Protein AF-0000000071013331 (afdb_homodimer)

Solvent-accessible surface area (backbone atoms only — not comparable to full-atom values): 25964 Å² total; per-residue (Å²): 126,85,77,71,76,76,50,55,30,39,36,42,26,52,47,31,94,71,43,52,48,32,56,30,54,50,41,52,51,52,42,46,74,74,57,30,48,73,45,79,44,74,27,62,42,69,66,54,43,52,50,50,25,63,73,68,70,43,93,69,77,25,39,32,28,48,82,86,37,79,61,35,38,52,63,42,45,32,47,72,74,69,41,86,64,83,54,65,70,48,70,46,65,48,41,59,50,28,49,52,52,48,24,41,45,44,17,26,16,44,23,26,37,68,70,73,41,43,86,43,74,61,17,56,52,29,23,53,17,44,39,39,29,52,53,17,32,61,37,49,37,40,43,66,53,40,28,44,52,42,36,53,45,32,61,65,24,62,75,37,60,69,47,37,67,44,46,36,56,53,42,26,50,25,14,33,30,53,35,25,69,43,63,55,82,54,25,29,54,52,28,36,51,55,14,49,54,48,31,52,19,41,47,42,32,47,72,66,54,59,31,75,69,63,60,71,70,46,74,50,65,66,31,44,63,50,60,59,56,51,35,53,50,15,49,49,36,31,51,50,26,52,45,59,70,66,48,59,75,64,74,71,39,79,129,127,85,79,70,76,76,51,54,29,38,36,42,26,51,46,32,93,71,43,50,47,33,54,30,54,50,41,50,50,52,41,45,74,72,58,31,48,72,46,80,43,72,29,60,43,70,65,53,42,50,49,50,25,61,72,69,71,43,93,68,76,25,39,32,27,48,83,88,37,78,60,34,36,53,64,42,44,33,48,72,74,67,40,86,66,83,54,63,72,48,71,44,64,47,42,59,50,29,48,54,52,47,26,41,46,45,17,27,16,43,25,27,37,67,70,73,39,43,88,43,75,60,17,55,52,30,22,54,18,43,40,39,29,52,53,17,31,60,36,48,37,40,45,65,62,38,27,44,54,41,36,52,46,32,62,64,25,62,75,36,62,70,49,38,67,45,46,39,54,52,45,26,50,25,14,34,28,54,35,24,70,43,64,56,83,54,26,29,54,51,29,37,52,55,14,49,53,46,31,54,19,40,48,43,34,49,72,67,54,59,31,74,73,63,62,69,79,51,76,54,64,69,31,43,64,52,61,60,54,49,35,53,48,15,50,50,37,31,52,50,27,50,44,58,69,68,47,58,76,63,76,70,39,78,128

Secondary structure (DSSP, 8-state):
-------EEEEEEEEETTEE-HHHHHHHHHHHHTTPEEEEEEE-SHHHHHHHHHHHT-SSS-EEEETTEEEESHHHHHHHTTPPPP-TTSB--HHHHHHHHHHHHHHHHHHHHHHS-SS-HHHHHHHHHHHHHHHHHHHHHTHHHHHHHHTTT-HHHHH-THHHHHHHHHHHHHHHHHHHT--HHHHHHHHHHHHHHHHHHHHIIIIIS------SSS-S--B--HHHHHHHHHHHHHHHHHHHHHS-HHHHS--/-------EEEEEEEEETTEE-HHHHHHHHHHHHTTPEEEEEEE-SHHHHHHHHHHHT-SSS-EEEETTEEEESHHHHHHHTTPPPP-TTSB--HHHHHHHHHHHHHHHHHHHHHHS-SSSHHHHHHHHHHHHHHHHHHHHHTHHHHHHHHTTT-HHHHH-THHHHHHHHHHHHHHHHHHHT--HHHHHHHHHHHHHHHHHHHHIIIIIS------SSS-S--B--HHHHHHHHHHHHHHHHHHHHHS-HHHHS--

Foldseek 3Di:
DPPPDAWEKEKEFEDEPVDGDPQSVVLVVVCVVVRHDYHYHYDHDPVSVVVVCVVVVHDDDIWMDTPNHTQGGSQSSCVVVPHDDDDLQDADCVVVCVLLVVLLVVLLVVCCVVPVGSDDPLSVQSSLLSSLQVVLVVCVVPLPLQLVLCCVFQPVCVVPVVCSNCVSVLSNVLSVCSNVLPPLVRSLVSLQVSLVSQLVRLCCVCVPVVDQSQSVSVVRSNNHSVSVSSNVSSVSSNVSSVCSVPPPSVVNPDD/DPPPDAWEKEKEFEDEPVDGDPQSVVLVVVCVVVRHDYHYHYDHDPVSVVVVCVVVVHDDDIWMDTPNHTQGGSQSSCVVVPHDDDDLQDADCVVVCVLLVVQLVVLLVVCCVVPVGSDDPLSVQSSLLSSLQVVLVVCVVPLPLQLVLCCVFQPVCVVPVVCSNCVSVLSNVLSVCSNVLPPLVRSLVSLQVSLVSQLVRLCCVCVPVVDQSPSPPPPGSNNHSVSVSSNVSSVSSNVSSVCSVPPPSVVNPDD

InterPro domains:
  IPR002109 Glutaredoxin [PF00462] (14-71)
  IPR009908 Methylamine utilisation protein, MauE [PF07291] (123-246)
  IPR014025 Glutaredoxin subgroup [PR00160] (13-31)
  IPR014025 Glutaredoxin subgroup [PR00160] (54-67)
  IPR014025 Glutaredoxin subgroup [PR00160] (68-81)
  IPR036249 Thioredoxin-like superfamily [SSF52833] (6-81)

Structure (mmCIF, N/CA/C/O backbone):
data_AF-0000000071013331-model_v1
#
loop_
_entity.id
_entity.type
_entity.pdbx_description
1 polymer 'Methylamine utilization protein MauE'
#
loop_
_atom_site.group_PDB
_atom_site.id
_atom_site.type_symbol
_atom_site.l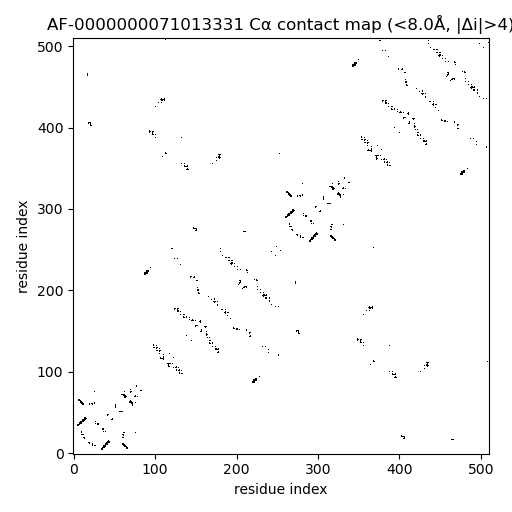abel_atom_id
_atom_site.label_alt_id
_atom_site.label_comp_id
_atom_site.label_asym_id
_atom_site.label_entity_id
_atom_site.label_seq_id
_atom_site.pdbx_PDB_ins_code
_atom_site.Cartn_x
_atom_site.Cartn_y
_atom_site.Cartn_z
_atom_site.occupancy
_atom_site.B_iso_or_equiv
_atom_site.auth_seq_id
_atom_site.auth_comp_id
_atom_site.auth_asym_id
_atom_site.auth_atom_id
_atom_site.pdbx_PDB_model_num
ATOM 1 N N . MET A 1 1 ? 49.969 10.016 -11.039 1 33.72 1 MET A N 1
ATOM 2 C CA . MET A 1 1 ? 48.562 10.398 -10.797 1 33.72 1 MET A CA 1
ATOM 3 C C . MET A 1 1 ? 48.438 11.156 -9.477 1 33.72 1 MET A C 1
ATOM 5 O O . MET A 1 1 ? 48.844 10.664 -8.43 1 33.72 1 MET A O 1
ATOM 9 N N . ALA A 1 2 ? 48.531 12.422 -9.367 1 39.34 2 ALA A N 1
ATOM 10 C CA . ALA A 1 2 ? 48.594 13.242 -8.164 1 39.34 2 ALA A CA 1
ATOM 11 C C . ALA A 1 2 ? 47.562 12.773 -7.133 1 39.34 2 ALA A C 1
ATOM 13 O O . ALA A 1 2 ? 46.375 12.641 -7.441 1 39.34 2 ALA A O 1
ATOM 14 N N . THR A 1 3 ? 47.75 11.945 -6.176 1 40.91 3 THR A N 1
ATOM 15 C CA . THR A 1 3 ? 47 11.336 -5.094 1 40.91 3 THR A CA 1
ATOM 16 C C . THR A 1 3 ? 46.156 12.383 -4.359 1 40.91 3 THR A C 1
ATOM 18 O O . THR A 1 3 ? 46.719 13.211 -3.629 1 40.91 3 THR A O 1
ATOM 21 N N . ALA A 1 4 ? 45.25 13.039 -4.988 1 47.53 4 ALA A N 1
ATOM 22 C CA . ALA A 1 4 ? 44.406 14.125 -4.461 1 47.53 4 ALA A CA 1
ATOM 23 C C . ALA A 1 4 ? 44.031 13.867 -3.008 1 47.53 4 ALA A C 1
ATOM 25 O O . ALA A 1 4 ? 43.812 12.719 -2.615 1 47.53 4 ALA A O 1
ATOM 26 N N . ALA A 1 5 ? 44.375 14.555 -2.049 1 52.03 5 ALA A N 1
ATOM 27 C CA . ALA A 1 5 ? 44.125 14.562 -0.613 1 52.03 5 ALA A CA 1
ATOM 28 C C . ALA A 1 5 ? 42.688 14.133 -0.316 1 52.03 5 ALA A C 1
ATOM 30 O O . ALA A 1 5 ? 41.75 14.547 -1.006 1 52.03 5 ALA A O 1
ATOM 31 N N . PRO A 1 6 ? 42.406 12.922 0.318 1 61.78 6 PRO A N 1
ATOM 32 C CA . PRO A 1 6 ? 41.062 12.383 0.546 1 61.78 6 PRO A CA 1
ATOM 33 C C . PRO A 1 6 ? 40.094 13.438 1.055 1 61.78 6 PRO A C 1
ATOM 35 O O . PRO A 1 6 ? 40.438 14.242 1.929 1 61.78 6 PRO A O 1
ATOM 38 N N . LYS A 1 7 ? 39.031 13.945 0.324 1 82.19 7 LYS A N 1
ATOM 39 C CA . LYS A 1 7 ? 38.062 14.93 0.75 1 82.19 7 LYS A CA 1
ATOM 40 C C . LYS A 1 7 ? 37.312 14.453 2 1 82.19 7 LYS A C 1
ATOM 42 O O . LYS A 1 7 ? 36.938 13.289 2.096 1 82.19 7 LYS A O 1
ATOM 47 N N . LYS A 1 8 ? 37.469 15.234 3.076 1 89.62 8 LYS A N 1
ATOM 48 C CA . LYS A 1 8 ? 36.875 14.922 4.363 1 89.62 8 LYS A CA 1
ATOM 49 C C . LYS A 1 8 ? 35.469 15.547 4.477 1 89.62 8 LYS A C 1
ATOM 51 O O . LYS A 1 8 ? 35.25 16.672 4.027 1 89.62 8 LYS A O 1
ATOM 56 N N . ALA A 1 9 ? 34.594 14.711 4.895 1 93.06 9 ALA A N 1
ATOM 57 C CA . ALA A 1 9 ? 33.25 15.195 5.168 1 93.06 9 ALA A CA 1
ATOM 58 C C . ALA A 1 9 ? 32.812 14.836 6.586 1 93.06 9 ALA A C 1
ATOM 60 O O . ALA A 1 9 ? 33.219 13.82 7.137 1 93.06 9 ALA A O 1
ATOM 61 N N . THR A 1 10 ? 32.156 15.758 7.219 1 93.62 10 THR A N 1
ATOM 62 C CA . THR A 1 10 ? 31.609 15.516 8.562 1 93.62 10 THR A CA 1
ATOM 63 C C . THR A 1 10 ? 30.094 15.438 8.539 1 93.62 10 THR A C 1
ATOM 65 O O . THR A 1 10 ? 29.438 16.25 7.891 1 93.62 10 THR A O 1
ATOM 68 N N . ILE A 1 11 ? 29.625 14.422 9.188 1 93.25 11 ILE A N 1
ATOM 69 C CA . ILE A 1 11 ? 28.172 14.258 9.266 1 93.25 11 ILE A CA 1
ATOM 70 C C . ILE A 1 11 ? 27.734 14.211 10.734 1 93.25 11 ILE A C 1
ATOM 72 O O . ILE A 1 11 ? 28.391 13.57 11.562 1 93.25 11 ILE A O 1
ATOM 76 N N . TYR A 1 12 ? 26.812 15.031 11.07 1 92.25 12 TYR A N 1
ATOM 77 C CA . TYR A 1 12 ? 26.172 14.969 12.383 1 92.25 12 TYR A CA 1
ATOM 78 C C . TYR A 1 12 ? 24.812 14.281 12.289 1 92.25 12 TYR A C 1
ATOM 80 O O . TYR A 1 12 ? 23.922 14.75 11.586 1 92.25 12 TYR A O 1
ATOM 88 N N . ARG A 1 13 ? 24.688 13.188 12.945 1 89.31 13 ARG A N 1
ATOM 89 C CA . ARG A 1 13 ? 23.438 12.445 12.867 1 89.31 13 ARG A CA 1
ATOM 90 C C . ARG A 1 13 ? 22.984 11.977 14.242 1 89.31 13 ARG A C 1
ATOM 92 O O . ARG A 1 13 ? 23.812 11.766 15.133 1 89.31 13 ARG A O 1
ATOM 99 N N . MET A 1 14 ? 21.703 11.797 14.367 1 84.38 14 MET A N 1
ATOM 100 C CA . MET A 1 14 ? 21.125 11.359 15.633 1 84.38 14 MET A CA 1
ATOM 101 C C . MET A 1 14 ? 21.234 9.844 15.781 1 84.38 14 MET A C 1
ATOM 103 O O . MET A 1 14 ? 20.812 9.094 14.891 1 84.38 14 MET A O 1
ATOM 107 N N . VAL A 1 15 ? 21.844 9.398 16.812 1 84.12 15 VAL A N 1
ATOM 108 C CA . VAL A 1 15 ? 21.938 7.984 17.141 1 84.12 15 VAL A CA 1
ATOM 109 C C . VAL A 1 15 ? 21.516 7.773 18.594 1 84.12 15 VAL A C 1
ATOM 111 O O . VAL A 1 15 ? 22.312 7.93 19.516 1 84.12 15 VAL A O 1
ATOM 114 N N . ILE A 1 16 ? 20.281 7.539 18.766 1 79.31 16 ILE A N 1
ATOM 115 C CA . ILE A 1 16 ? 19.734 7.266 20.094 1 79.31 16 ILE A CA 1
ATOM 116 C C . ILE A 1 16 ? 19.266 5.812 20.172 1 79.31 16 ILE A C 1
ATOM 118 O O . ILE A 1 16 ? 18.938 5.207 19.156 1 79.31 16 ILE A O 1
ATOM 122 N N . PRO A 1 17 ? 19.438 5.184 21.281 1 73.44 17 PRO A N 1
ATOM 123 C CA . PRO A 1 17 ? 19.109 3.76 21.406 1 73.44 17 PRO A CA 1
ATOM 124 C C . PRO A 1 17 ? 17.734 3.412 20.828 1 73.44 17 PRO A C 1
ATOM 126 O O . PRO A 1 17 ? 17.562 2.32 20.281 1 73.44 17 PRO A O 1
ATOM 129 N N . THR A 1 18 ? 16.875 4.316 20.844 1 70 18 THR A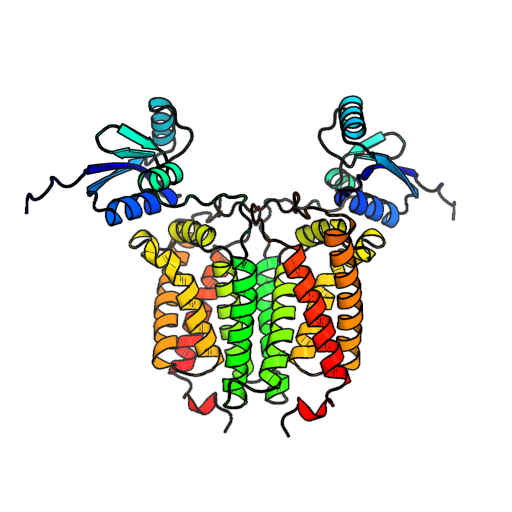 N 1
ATOM 130 C CA . THR A 1 18 ? 15.508 4 20.422 1 70 18 THR A CA 1
ATOM 131 C C . THR A 1 18 ? 15.281 4.414 18.969 1 70 18 THR A C 1
ATOM 133 O O . THR A 1 18 ? 14.227 4.117 18.391 1 70 18 THR A O 1
ATOM 136 N N . HIS A 1 19 ? 16.297 5.109 18.453 1 71.69 19 HIS A N 1
ATOM 137 C CA . HIS A 1 19 ? 16.047 5.621 17.109 1 71.69 19 HIS A CA 1
ATOM 138 C C . HIS A 1 19 ? 17.359 5.832 16.344 1 71.69 19 HIS A C 1
ATOM 140 O O . HIS A 1 19 ? 18.344 6.305 16.922 1 71.69 19 HIS A O 1
ATOM 146 N N . THR A 1 20 ? 17.391 5.301 15.188 1 74 20 THR A N 1
ATOM 147 C CA . THR A 1 20 ? 18.484 5.605 14.266 1 74 20 THR A CA 1
ATOM 148 C C . THR A 1 20 ? 17.969 6.344 13.031 1 74 20 THR A C 1
ATOM 150 O O . THR A 1 20 ? 16.984 5.922 12.422 1 74 20 THR A O 1
ATOM 153 N N . CYS A 1 21 ? 18.516 7.512 12.773 1 78.31 21 CYS A N 1
ATOM 154 C CA . CYS A 1 21 ? 18.094 8.305 11.625 1 78.31 21 CYS A CA 1
ATOM 155 C C . CYS A 1 21 ? 18.469 7.617 10.32 1 78.31 21 CYS A C 1
ATOM 157 O O . CYS A 1 21 ? 19.656 7.496 10 1 78.31 21 CYS A O 1
ATOM 159 N N . PRO A 1 22 ? 17.641 7.199 9.633 1 84.12 22 PRO A N 1
ATOM 160 C CA . PRO A 1 22 ? 17.969 6.504 8.383 1 84.12 22 PRO A CA 1
ATOM 161 C C . PRO A 1 22 ? 18.641 7.41 7.359 1 84.12 22 PRO A C 1
ATOM 163 O O . PRO A 1 22 ? 19.547 6.973 6.645 1 84.12 22 PRO A O 1
ATOM 166 N N . TYR A 1 23 ? 18.297 8.586 7.344 1 85.06 23 TYR A N 1
ATOM 167 C CA . TYR A 1 23 ? 18.859 9.516 6.379 1 85.06 23 TYR A CA 1
ATOM 168 C C . TYR A 1 23 ? 20.312 9.828 6.703 1 85.06 23 TYR A C 1
ATOM 170 O O . TYR A 1 23 ? 21.094 10.164 5.816 1 85.06 23 TYR A O 1
ATOM 178 N N . GLY A 1 24 ? 20.547 9.781 7.992 1 87.31 24 GLY A N 1
ATOM 179 C CA . GLY A 1 24 ? 21.938 9.891 8.367 1 87.31 24 GLY A CA 1
ATOM 180 C C . GLY A 1 24 ? 22.812 8.789 7.789 1 87.31 24 GLY A C 1
ATOM 181 O O . GLY A 1 24 ? 23.906 9.047 7.289 1 87.31 24 GLY A O 1
ATOM 182 N N . LEU A 1 25 ? 22.312 7.59 7.883 1 89.12 25 LEU A N 1
ATOM 183 C CA . LEU A 1 25 ? 23.031 6.441 7.34 1 89.12 25 LEU A CA 1
ATOM 184 C C . LEU A 1 25 ? 23.125 6.531 5.82 1 89.12 25 LEU A C 1
ATOM 186 O O . LEU A 1 25 ? 24.156 6.199 5.242 1 89.12 25 LEU A O 1
ATOM 190 N N . LYS A 1 26 ? 22.109 6.941 5.215 1 89.56 26 LYS A N 1
ATOM 191 C CA . LYS A 1 26 ? 22.109 7.102 3.766 1 89.56 26 LYS A CA 1
ATOM 192 C C . LYS A 1 26 ? 23.109 8.172 3.332 1 89.56 26 LYS A C 1
ATOM 194 O O . LYS A 1 26 ? 23.812 8.008 2.332 1 89.56 26 LYS A O 1
ATOM 199 N N . ALA A 1 27 ? 23.078 9.227 4.055 1 90.81 27 ALA A N 1
ATOM 200 C CA . ALA A 1 27 ? 24.016 10.305 3.758 1 90.81 27 ALA A CA 1
ATOM 201 C C . ALA A 1 27 ? 25.453 9.836 3.9 1 90.81 27 ALA A C 1
ATOM 203 O O . ALA A 1 27 ? 26.297 10.133 3.053 1 90.81 27 ALA A O 1
ATOM 204 N N . LYS A 1 28 ? 25.688 9.156 4.984 1 92.12 28 LYS A N 1
ATOM 205 C CA . LYS A 1 28 ? 27.016 8.609 5.211 1 92.12 28 LYS A CA 1
ATOM 206 C C . LYS A 1 28 ? 27.438 7.699 4.062 1 92.12 28 LYS A C 1
ATOM 208 O O . LYS A 1 28 ? 28.562 7.797 3.572 1 92.12 28 LYS A O 1
ATOM 213 N N . ASP A 1 29 ? 26.594 6.828 3.719 1 91.44 29 ASP A N 1
ATOM 214 C CA . ASP A 1 29 ? 26.859 5.906 2.625 1 91.44 29 ASP A CA 1
ATOM 215 C C . ASP A 1 29 ? 27.141 6.66 1.326 1 91.44 29 ASP A C 1
ATOM 217 O O . ASP A 1 29 ? 28.078 6.324 0.593 1 91.44 29 ASP A O 1
ATOM 221 N N . LEU A 1 30 ? 26.312 7.637 1.021 1 90.31 30 LEU A N 1
ATOM 222 C CA . LEU A 1 30 ? 26.484 8.438 -0.183 1 90.31 30 LEU A CA 1
ATOM 223 C C . LEU A 1 30 ? 27.844 9.109 -0.2 1 90.31 30 LEU A C 1
ATOM 225 O O . LEU A 1 30 ? 28.531 9.109 -1.229 1 90.31 30 LEU A O 1
ATOM 229 N N . LEU A 1 31 ? 28.219 9.68 0.91 1 91.94 31 LEU A N 1
ATOM 230 C CA . LEU A 1 31 ? 29.516 10.336 1.031 1 91.94 31 LEU A CA 1
ATOM 231 C C . LEU A 1 31 ? 30.656 9.352 0.786 1 91.94 31 LEU A C 1
ATOM 233 O O . LEU A 1 31 ? 31.594 9.656 0.055 1 91.94 31 LEU A O 1
ATOM 237 N N . ARG A 1 32 ? 30.547 8.18 1.356 1 91.62 32 ARG A N 1
ATOM 238 C CA . ARG A 1 32 ? 31.562 7.145 1.192 1 91.62 32 ARG A CA 1
ATOM 239 C C . ARG A 1 32 ? 31.656 6.695 -0.262 1 91.62 32 ARG A C 1
ATOM 241 O O . ARG A 1 32 ? 32.75 6.52 -0.793 1 91.62 32 ARG A O 1
ATOM 248 N N . ARG A 1 33 ? 30.578 6.555 -0.84 1 90.62 33 ARG A N 1
ATOM 249 C CA . ARG A 1 33 ? 30.547 6.117 -2.232 1 90.62 33 ARG A CA 1
ATOM 250 C C . ARG A 1 33 ? 31.156 7.168 -3.15 1 90.62 33 ARG A C 1
ATOM 252 O O . ARG A 1 33 ? 31.672 6.844 -4.219 1 90.62 33 ARG A O 1
ATOM 259 N N . GLN A 1 34 ? 30.984 8.375 -2.73 1 90.81 34 GLN A N 1
ATOM 260 C CA . GLN A 1 34 ? 31.547 9.469 -3.521 1 90.81 34 GLN A CA 1
ATOM 261 C C . GLN A 1 34 ? 33.031 9.656 -3.219 1 90.81 34 GLN A C 1
ATOM 263 O O . GLN A 1 34 ? 33.656 10.57 -3.748 1 90.81 34 GLN A O 1
ATOM 268 N N . GLY A 1 35 ? 33.562 8.859 -2.27 1 90 35 GLY A N 1
ATOM 269 C CA . GLY A 1 35 ? 35 8.836 -2.043 1 90 35 GLY A CA 1
ATOM 270 C C . GLY A 1 35 ? 35.406 9.688 -0.861 1 90 35 GLY A C 1
ATOM 271 O O . GLY A 1 35 ? 36.625 9.938 -0.668 1 90 35 GLY A O 1
ATOM 272 N N . TYR A 1 36 ? 34.562 10.164 -0.1 1 91.56 36 TYR A N 1
ATOM 273 C CA . TYR A 1 36 ? 34.906 11.008 1.04 1 91.56 36 TYR A CA 1
ATOM 274 C C . TYR A 1 36 ? 35.219 10.156 2.27 1 91.56 36 TYR A C 1
ATOM 276 O O . TYR A 1 36 ? 34.625 9.094 2.457 1 91.56 36 TYR A O 1
ATOM 284 N N . GLU A 1 37 ? 36.125 10.562 2.992 1 91.94 37 GLU A N 1
ATOM 285 C CA . GLU A 1 37 ? 36.312 10.047 4.348 1 91.94 37 GLU A CA 1
ATOM 286 C C . GLU A 1 37 ? 35.312 10.719 5.312 1 91.94 37 GLU A C 1
ATOM 288 O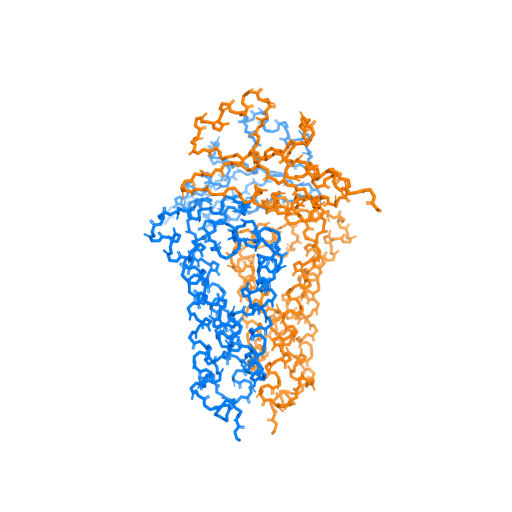 O . GLU A 1 37 ? 35.406 11.93 5.531 1 91.94 37 GLU A O 1
ATOM 293 N N . VAL A 1 38 ? 34.5 9.883 5.879 1 92.88 38 VAL A N 1
ATOM 294 C CA . VAL A 1 38 ? 33.375 10.461 6.617 1 92.88 38 VAL A CA 1
ATOM 295 C C . VAL A 1 38 ? 33.688 10.414 8.117 1 92.88 38 VAL A C 1
ATOM 297 O O . VAL A 1 38 ? 34 9.359 8.656 1 92.88 38 VAL A O 1
ATOM 300 N N . GLU A 1 39 ? 33.719 11.555 8.742 1 92.94 39 GLU A N 1
ATOM 301 C CA . GLU A 1 39 ? 33.688 11.641 10.203 1 92.94 39 GLU A CA 1
ATOM 302 C C . GLU A 1 39 ? 32.281 11.672 10.742 1 92.94 39 GLU A C 1
ATOM 304 O O . GLU A 1 39 ? 31.562 12.664 10.578 1 92.94 39 GLU A O 1
ATOM 309 N N . ASP A 1 40 ? 31.906 10.633 11.367 1 92.5 40 ASP A N 1
ATOM 310 C CA . ASP A 1 40 ? 30.547 10.438 11.836 1 92.5 40 ASP A CA 1
ATOM 311 C C . ASP A 1 40 ? 30.391 10.898 13.281 1 92.5 40 ASP A C 1
ATOM 313 O O . ASP A 1 40 ? 30.844 10.227 14.211 1 92.5 40 ASP A O 1
ATOM 317 N N . HIS A 1 41 ? 29.766 12.062 13.492 1 92.06 41 HIS A N 1
ATOM 318 C CA . HIS A 1 41 ? 29.516 12.578 14.836 1 92.06 41 HIS A CA 1
ATOM 319 C C . HIS A 1 41 ? 28.109 12.203 15.305 1 92.06 41 HIS A C 1
ATOM 321 O O . HIS A 1 41 ? 27.109 12.656 14.734 1 92.06 41 HIS A O 1
ATOM 327 N N . TRP A 1 42 ? 28.062 11.477 16.375 1 90.69 42 TRP A N 1
ATOM 328 C CA . TRP A 1 42 ? 26.797 10.969 16.891 1 90.69 42 TRP A CA 1
ATOM 329 C C . TRP A 1 42 ? 26.203 11.93 17.906 1 90.69 42 TRP A C 1
ATOM 331 O O . TRP A 1 42 ? 26.891 12.383 18.828 1 90.69 42 TRP A O 1
ATOM 341 N N . LEU A 1 43 ? 24.969 12.281 17.656 1 90.12 43 LEU A N 1
ATOM 342 C CA . LEU A 1 43 ? 24.156 12.945 18.672 1 90.12 43 LEU A CA 1
ATOM 343 C C . LEU A 1 43 ? 23.375 11.922 19.484 1 90.12 43 LEU A C 1
ATOM 345 O O . LEU A 1 43 ? 22.422 11.32 18.984 1 90.12 43 LEU A O 1
ATOM 349 N N . ARG A 1 44 ? 23.578 11.781 20.703 1 88.06 44 ARG A N 1
ATOM 350 C CA . ARG A 1 44 ? 23.141 10.602 21.453 1 88.06 44 ARG A CA 1
ATOM 351 C C . ARG A 1 44 ? 21.922 10.93 22.312 1 88.06 44 ARG A C 1
ATOM 353 O O . ARG A 1 44 ? 21.281 10.023 22.844 1 88.06 44 ARG A O 1
ATOM 360 N N . THR A 1 45 ? 21.719 12.234 22.516 1 86.25 45 THR A N 1
ATOM 361 C CA . THR A 1 45 ? 20.562 12.617 23.312 1 86.25 45 THR A CA 1
ATOM 362 C C . THR A 1 45 ? 19.703 13.641 22.562 1 86.25 45 THR A C 1
ATOM 364 O O . THR A 1 45 ? 20.172 14.281 21.625 1 86.25 45 THR A O 1
ATOM 367 N N . ARG A 1 46 ? 18.469 13.734 23 1 86.5 46 ARG A N 1
ATOM 368 C CA . ARG A 1 46 ? 17.578 14.719 22.406 1 86.5 46 ARG A CA 1
ATOM 369 C C . ARG A 1 46 ? 18.047 16.141 22.688 1 86.5 46 ARG A C 1
ATOM 371 O O . ARG A 1 46 ? 17.938 17.016 21.828 1 86.5 46 ARG A O 1
ATOM 378 N N . GLU A 1 47 ? 18.531 16.266 23.844 1 88.5 47 GLU A N 1
ATOM 379 C CA . GLU A 1 47 ? 19.047 17.578 24.234 1 88.5 47 GLU A CA 1
ATOM 380 C C . GLU A 1 47 ? 20.219 18 23.375 1 88.5 47 GLU A C 1
ATOM 382 O O . GLU A 1 47 ? 20.297 19.156 22.938 1 88.5 47 GLU A O 1
ATOM 387 N N . GLU A 1 48 ? 21.062 17.016 23.172 1 89.38 48 GLU A N 1
ATOM 388 C CA . GLU A 1 48 ? 22.219 17.281 22.312 1 89.38 48 GLU A CA 1
ATOM 389 C C . GLU A 1 48 ? 21.781 17.641 20.891 1 89.38 48 GLU A C 1
ATOM 391 O O . GLU A 1 48 ? 22.359 18.531 20.266 1 89.38 48 GLU A O 1
ATOM 396 N N . THR A 1 49 ? 20.828 17.016 20.469 1 88.38 49 THR A N 1
ATOM 397 C CA . THR A 1 49 ? 20.297 17.234 19.125 1 88.38 49 THR A CA 1
ATOM 398 C C . THR A 1 49 ? 19.672 18.609 19 1 88.38 49 THR A C 1
ATOM 400 O O . THR A 1 49 ? 19.938 19.344 18.047 1 88.38 49 THR A O 1
ATOM 403 N N . ASP A 1 50 ? 18.938 18.906 19.984 1 89.69 50 ASP A N 1
ATOM 404 C CA . ASP A 1 50 ? 18.297 20.219 19.984 1 89.69 50 ASP A CA 1
ATOM 405 C C . ASP A 1 50 ? 19.328 21.344 20.062 1 89.69 50 ASP A C 1
ATOM 407 O O . ASP A 1 50 ? 19.172 22.375 19.406 1 89.69 50 ASP A O 1
ATOM 411 N N . ALA A 1 51 ? 20.297 21.141 20.828 1 91.12 51 ALA A N 1
ATOM 412 C CA . ALA A 1 51 ? 21.359 22.125 20.953 1 91.12 51 ALA A CA 1
ATOM 413 C C . ALA A 1 51 ? 22.078 22.297 19.625 1 91.12 51 ALA A C 1
ATOM 415 O O . ALA A 1 51 ? 22.406 23.438 19.234 1 91.12 51 ALA A O 1
ATOM 416 N N . PHE A 1 52 ? 22.344 21.188 19 1 90.88 52 PHE A N 1
ATOM 417 C CA . PHE A 1 52 ? 22.984 21.234 17.703 1 90.88 52 PHE A CA 1
ATOM 418 C C . PHE A 1 52 ? 22.141 22 16.703 1 90.88 52 PHE A C 1
ATOM 420 O O . PHE A 1 52 ? 22.641 22.859 15.961 1 90.88 52 PHE A O 1
ATOM 427 N N . LYS A 1 53 ? 20.891 21.703 16.688 1 90.94 53 LYS A N 1
ATOM 428 C CA . LYS A 1 53 ? 19.969 22.375 15.766 1 90.94 53 LYS A CA 1
ATOM 429 C C . LYS A 1 53 ? 19.938 23.875 16 1 90.94 53 LYS A C 1
ATOM 431 O O . LYS A 1 53 ? 19.922 24.656 15.055 1 90.94 53 LYS A O 1
ATOM 436 N N . ALA A 1 54 ? 19.922 24.234 17.203 1 91.81 54 ALA A N 1
ATOM 437 C CA . ALA A 1 54 ? 19.906 25.641 17.578 1 91.81 54 ALA A CA 1
ATOM 438 C C . ALA A 1 54 ? 21.203 26.328 17.172 1 91.81 54 ALA A C 1
ATOM 440 O O . ALA A 1 54 ? 21.188 27.453 16.641 1 91.81 54 ALA A O 1
ATOM 441 N N . GLU A 1 55 ? 22.219 25.672 17.422 1 91 55 GLU A N 1
ATOM 442 C CA . GLU A 1 55 ? 23.547 26.25 17.141 1 91 55 GLU A CA 1
ATOM 443 C C . GLU A 1 55 ? 23.734 26.5 15.656 1 91 55 GLU A C 1
ATOM 445 O O . GLU A 1 55 ? 24.312 27.516 15.266 1 91 55 GLU A O 1
ATOM 450 N N . HIS A 1 56 ? 23.281 25.641 14.875 1 91.31 56 HIS A N 1
ATOM 451 C CA . HIS A 1 56 ? 23.5 25.734 13.438 1 91.31 56 HIS A CA 1
ATOM 452 C C . HIS A 1 56 ? 22.266 26.25 12.711 1 91.31 56 HIS A C 1
ATOM 454 O O . HIS A 1 56 ? 22.25 26.312 11.484 1 91.31 56 HIS A O 1
ATOM 460 N N . ASP A 1 57 ? 21.219 26.531 13.445 1 90.62 57 ASP A N 1
ATOM 461 C CA . ASP A 1 57 ? 19.984 27.094 12.938 1 90.62 57 ASP A CA 1
ATOM 462 C C . ASP A 1 57 ? 19.344 26.188 11.883 1 90.62 57 ASP A C 1
ATOM 464 O O . ASP A 1 57 ? 19.047 26.641 10.781 1 90.62 57 ASP A O 1
ATOM 468 N N . VAL A 1 58 ? 19.312 24.969 12.211 1 88.38 58 VAL A N 1
ATOM 469 C CA . VAL A 1 58 ? 18.688 23.984 11.328 1 88.38 58 VAL A CA 1
ATOM 470 C C . VAL A 1 58 ? 17.547 23.297 12.055 1 88.38 58 VAL A C 1
ATOM 472 O O . VAL A 1 58 ? 17.5 23.281 13.281 1 88.38 58 VAL A O 1
ATOM 475 N N . LYS A 1 59 ? 16.562 22.781 11.305 1 86.5 59 LYS A N 1
ATOM 476 C CA . LYS A 1 59 ? 15.375 22.188 11.898 1 86.5 59 LYS A CA 1
ATOM 477 C C . LYS A 1 59 ? 15.453 20.656 11.898 1 86.5 59 LYS A C 1
ATOM 479 O O . LYS A 1 59 ? 14.727 20 12.633 1 86.5 59 LYS A O 1
ATOM 484 N N . THR A 1 60 ? 16.375 20.188 11.078 1 85.62 60 THR A N 1
ATOM 485 C CA . THR A 1 60 ? 16.375 18.734 10.93 1 85.62 60 THR A CA 1
ATOM 486 C C . THR A 1 60 ? 17.797 18.188 11 1 85.62 60 THR A C 1
ATOM 488 O O . THR A 1 60 ? 18.766 18.938 10.938 1 85.62 60 THR A O 1
ATOM 491 N N . THR A 1 61 ? 17.922 16.906 11.305 1 86.62 61 THR A N 1
ATOM 492 C CA . THR A 1 61 ? 19.125 16.078 11.156 1 86.62 61 THR A CA 1
ATOM 493 C C . THR A 1 61 ? 18.859 14.938 10.172 1 86.62 61 THR A C 1
ATOM 495 O O . THR A 1 61 ? 17.719 14.555 9.953 1 86.62 61 THR A O 1
ATOM 498 N N . PRO A 1 62 ? 19.875 14.547 9.516 1 88.69 62 PRO A N 1
ATOM 499 C CA . PRO A 1 62 ? 21.312 14.805 9.648 1 88.69 62 PRO A CA 1
ATOM 500 C C . PRO A 1 62 ? 21.75 16.078 8.93 1 88.69 62 PRO A C 1
ATOM 502 O O . PRO A 1 62 ? 21 16.625 8.133 1 88.69 62 PRO A O 1
ATOM 505 N N . GLN A 1 63 ? 22.906 16.609 9.344 1 92.75 63 GLN A N 1
ATOM 506 C CA . GLN A 1 63 ? 23.562 17.719 8.641 1 92.75 63 GLN A CA 1
ATOM 507 C C . GLN A 1 63 ? 24.984 17.344 8.234 1 92.75 63 GLN A C 1
ATOM 509 O O . GLN A 1 63 ? 25.719 16.75 9.023 1 92.75 63 GLN A O 1
ATOM 514 N N . THR A 1 64 ? 25.281 17.656 7.012 1 93.75 64 THR A N 1
ATOM 515 C CA . THR A 1 64 ? 26.594 17.312 6.469 1 93.75 64 THR A CA 1
ATOM 516 C C . THR A 1 64 ? 27.438 18.562 6.227 1 93.75 64 THR A C 1
ATOM 518 O O . THR A 1 64 ? 26.906 19.578 5.785 1 93.75 64 THR A O 1
ATOM 521 N N . PHE A 1 65 ? 28.656 18.438 6.543 1 93.62 65 PHE A N 1
ATOM 522 C CA . PHE A 1 65 ? 29.625 19.5 6.34 1 93.62 65 PHE A CA 1
ATOM 523 C C . PHE A 1 65 ? 30.781 19.016 5.473 1 93.62 65 PHE A C 1
ATOM 525 O O . PHE A 1 65 ? 31.359 17.969 5.73 1 93.62 65 PHE A O 1
ATOM 532 N N . ILE A 1 66 ? 31.047 19.766 4.434 1 91.94 66 ILE A N 1
ATOM 533 C CA . ILE A 1 66 ? 32.156 19.453 3.549 1 91.94 66 ILE A CA 1
ATOM 534 C C . ILE A 1 66 ? 33.125 20.641 3.482 1 91.94 66 ILE A C 1
ATOM 536 O O . ILE A 1 66 ? 32.719 21.766 3.162 1 91.94 66 ILE A O 1
ATOM 540 N N . GLY A 1 67 ? 34.375 20.359 3.76 1 86.69 67 GLY A N 1
ATOM 541 C CA . GLY A 1 67 ? 35.344 21.438 3.725 1 86.69 67 GLY A CA 1
ATOM 542 C C . GLY A 1 67 ? 35.031 22.547 4.715 1 86.69 67 GLY A C 1
ATOM 543 O O . GLY A 1 67 ? 35.219 23.719 4.418 1 86.69 67 GLY A O 1
ATOM 544 N N . GLY A 1 68 ? 34.375 22.203 5.73 1 84.69 68 GLY A N 1
ATOM 545 C CA . GLY A 1 68 ? 34.062 23.172 6.766 1 84.69 68 GLY A CA 1
ATOM 546 C C . GLY A 1 68 ? 32.812 23.938 6.492 1 84.69 68 GLY A C 1
ATOM 547 O O . GLY A 1 68 ? 32.344 24.734 7.328 1 84.69 68 GLY A O 1
ATOM 548 N N . GLU A 1 69 ? 32.281 23.719 5.348 1 91 69 GLU A N 1
ATOM 549 C CA . GLU A 1 69 ? 31.031 24.391 4.984 1 91 69 GLU A CA 1
ATOM 550 C C . GLU A 1 69 ? 29.844 23.438 5.098 1 91 69 GLU A C 1
ATOM 552 O O . GLU A 1 69 ? 29.938 22.266 4.738 1 91 69 GLU A O 1
ATOM 557 N N . ARG A 1 70 ? 28.75 24.062 5.539 1 92.62 70 ARG A N 1
ATOM 558 C CA . ARG A 1 70 ? 27.531 23.266 5.699 1 92.62 70 ARG A CA 1
ATOM 559 C C . ARG A 1 70 ? 26.875 23 4.352 1 92.62 70 ARG A C 1
ATOM 561 O O . ARG A 1 70 ? 26.562 23.922 3.604 1 92.62 70 ARG A O 1
ATOM 568 N N . VAL A 1 71 ? 26.672 21.859 4.035 1 91.81 71 VAL A N 1
ATOM 569 C CA . VAL A 1 71 ? 25.969 21.453 2.82 1 91.81 71 VAL A CA 1
ATOM 570 C C . VAL A 1 71 ? 24.469 21.328 3.104 1 91.81 71 VAL A C 1
ATOM 572 O O . VAL A 1 71 ? 23.641 21.859 2.365 1 91.81 71 VAL A O 1
ATOM 575 N N . GLY A 1 72 ? 24.203 20.672 4.25 1 92.31 72 GLY A N 1
ATOM 576 C CA . GLY A 1 72 ? 22.797 20.547 4.613 1 92.31 72 GLY A CA 1
ATOM 577 C C . GLY A 1 72 ? 22.375 19.109 4.879 1 92.31 72 GLY A C 1
ATOM 578 O O . GLY A 1 72 ? 23.172 18.297 5.324 1 92.31 72 GLY A O 1
ATOM 579 N N . GLY A 1 73 ? 21.078 18.891 4.668 1 89.44 73 GLY A N 1
ATOM 580 C CA . GLY A 1 73 ? 20.516 17.562 4.91 1 89.44 73 GLY A CA 1
ATOM 581 C C . GLY A 1 73 ? 20.781 16.594 3.775 1 89.44 73 GLY A C 1
ATOM 582 O O . GLY A 1 73 ? 21.641 16.828 2.928 1 89.44 73 GLY A O 1
ATOM 583 N N . PHE A 1 74 ? 20.047 15.492 3.838 1 88.69 74 PHE A N 1
ATOM 584 C CA . PHE A 1 74 ? 20.266 14.445 2.848 1 88.69 74 PHE A CA 1
ATOM 585 C C . PHE A 1 74 ? 19.922 14.938 1.45 1 88.69 74 PHE A C 1
ATOM 587 O O . PHE A 1 74 ? 20.672 14.711 0.498 1 88.69 74 PHE A O 1
ATOM 594 N N . ASP A 1 75 ? 18.781 15.594 1.314 1 86.69 75 ASP A N 1
ATOM 595 C CA . ASP A 1 75 ? 18.375 16.125 0.016 1 86.69 75 ASP A CA 1
ATOM 596 C C . ASP A 1 75 ? 19.391 17.125 -0.514 1 86.69 75 ASP A C 1
ATOM 598 O O . ASP A 1 75 ? 19.688 17.141 -1.708 1 86.69 75 ASP A O 1
ATOM 602 N N . ASP A 1 76 ? 19.828 17.906 0.339 1 90.12 76 ASP A N 1
ATOM 603 C CA . ASP A 1 76 ? 20.828 18.891 -0.031 1 90.12 76 ASP A CA 1
ATOM 604 C C . ASP A 1 76 ? 22.141 18.219 -0.454 1 90.12 76 ASP A C 1
ATOM 606 O O . ASP A 1 76 ? 22.812 18.688 -1.378 1 90.12 76 ASP A O 1
ATOM 610 N N . LEU A 1 77 ? 22.453 17.219 0.251 1 91.31 77 LEU A N 1
ATOM 611 C CA . LEU A 1 77 ? 23.656 16.453 -0.072 1 91.31 77 LEU A CA 1
ATOM 612 C C . LEU A 1 77 ? 23.562 15.828 -1.457 1 91.31 77 LEU A C 1
ATOM 614 O O . LEU A 1 77 ? 24.516 15.852 -2.23 1 91.31 77 LEU A O 1
ATOM 618 N N . ARG A 1 78 ? 22.406 15.312 -1.734 1 90.19 78 ARG A N 1
ATOM 619 C CA . ARG A 1 78 ? 22.188 14.734 -3.057 1 90.19 78 ARG A CA 1
ATOM 620 C C . ARG A 1 78 ? 22.328 15.789 -4.145 1 90.19 78 ARG A C 1
ATOM 622 O O . ARG A 1 78 ? 22.938 15.547 -5.188 1 90.19 78 ARG A O 1
ATOM 629 N N . ARG A 1 79 ? 21.75 16.906 -3.902 1 89.56 79 ARG A N 1
ATOM 630 C CA . ARG A 1 79 ? 21.875 18 -4.855 1 89.56 79 ARG A CA 1
ATOM 631 C C . ARG A 1 79 ? 23.328 18.406 -5.043 1 89.56 79 ARG A C 1
ATOM 633 O O . ARG A 1 79 ? 23.766 18.703 -6.16 1 89.56 79 ARG A O 1
ATOM 640 N N . PHE A 1 80 ? 24 18.422 -3.959 1 89.75 80 PHE A N 1
ATOM 641 C CA . PHE A 1 80 ? 25.406 18.781 -3.973 1 89.75 80 PHE A CA 1
ATOM 642 C C . PHE A 1 80 ? 26.188 17.875 -4.91 1 89.75 80 PHE A C 1
ATOM 644 O O . PHE A 1 80 ? 27.078 18.344 -5.637 1 89.75 80 PHE A O 1
ATOM 651 N N . PHE A 1 81 ? 25.828 16.578 -4.977 1 91.5 81 PHE A N 1
ATOM 652 C CA . PHE A 1 81 ? 26.531 15.609 -5.809 1 91.5 81 PHE A CA 1
ATOM 653 C C . PHE A 1 81 ? 25.875 15.5 -7.18 1 91.5 81 PHE A C 1
ATOM 655 O O . PHE A 1 81 ? 26.219 14.602 -7.965 1 91.5 81 PHE A O 1
ATOM 662 N N . GLY A 1 82 ? 24.859 16.281 -7.398 1 87.81 82 GLY A N 1
ATOM 663 C CA . GLY A 1 82 ? 24.203 16.297 -8.695 1 87.81 82 GLY A CA 1
ATOM 664 C C . GLY A 1 82 ? 23.219 15.164 -8.891 1 87.81 82 GLY A C 1
ATOM 665 O O . GLY A 1 82 ? 22.922 14.773 -10.023 1 87.81 82 GLY A O 1
ATOM 666 N N . LYS A 1 83 ? 22.953 14.641 -7.879 1 87.38 83 LYS A N 1
ATOM 667 C CA . LYS A 1 83 ? 22 13.547 -7.973 1 87.38 83 LYS A CA 1
ATOM 668 C C . LYS A 1 83 ? 20.562 14.062 -7.914 1 87.38 83 LYS A C 1
ATOM 670 O O . LYS A 1 83 ? 20.312 15.172 -7.441 1 87.38 83 LYS A O 1
ATOM 675 N N . ALA A 1 84 ? 19.656 13.359 -8.516 1 79.38 84 ALA A N 1
ATOM 676 C CA . ALA A 1 84 ? 18.25 13.758 -8.547 1 79.38 84 ALA A CA 1
ATOM 677 C C . ALA A 1 84 ? 17.625 13.625 -7.164 1 79.38 84 ALA A C 1
ATOM 679 O O . ALA A 1 84 ? 17.906 12.68 -6.43 1 79.38 84 ALA A O 1
ATOM 680 N N . VAL A 1 85 ? 16.969 14.727 -6.762 1 76.38 85 VAL A N 1
ATOM 681 C CA . VAL A 1 85 ? 16.188 14.68 -5.523 1 76.38 85 VAL A CA 1
ATOM 682 C C . VAL A 1 85 ? 14.734 14.359 -5.836 1 76.38 85 VAL A C 1
ATOM 684 O O . VAL A 1 85 ? 14.164 14.898 -6.785 1 76.38 85 VAL A O 1
ATOM 687 N N . ARG A 1 86 ? 14.344 13.359 -5.262 1 66.81 86 ARG A N 1
ATOM 688 C CA . ARG A 1 86 ? 12.961 12.938 -5.484 1 66.81 86 ARG A CA 1
ATOM 689 C C . ARG A 1 86 ? 11.984 14.039 -5.078 1 66.81 86 ARG A C 1
ATOM 691 O O . ARG A 1 86 ? 12.086 14.586 -3.979 1 66.81 86 ARG A O 1
ATOM 698 N N . ASP A 1 87 ? 11.242 14.422 -6.062 1 64.62 87 ASP A N 1
ATOM 699 C CA . ASP A 1 87 ? 10.125 15.312 -5.758 1 64.62 87 ASP A CA 1
ATOM 700 C C . ASP A 1 87 ? 8.953 14.539 -5.156 1 64.62 87 ASP A C 1
ATOM 702 O O . ASP A 1 87 ? 8.414 13.625 -5.785 1 64.62 87 ASP A O 1
ATOM 706 N N . PRO A 1 88 ? 8.781 14.766 -3.91 1 61.78 88 PRO A N 1
ATOM 707 C CA . PRO A 1 88 ? 7.676 14.047 -3.271 1 61.78 88 PRO A CA 1
ATOM 708 C C . PRO A 1 88 ? 6.371 14.156 -4.055 1 61.78 88 PRO A C 1
ATOM 710 O O . PRO A 1 88 ? 5.473 13.328 -3.889 1 61.78 88 PRO A O 1
ATOM 713 N N . LYS A 1 89 ? 6.309 15.102 -4.941 1 61.41 89 LYS A N 1
ATOM 714 C CA . LYS A 1 89 ? 5.062 15.352 -5.664 1 61.41 89 LYS A CA 1
ATOM 715 C C . LYS A 1 89 ? 5.102 14.719 -7.055 1 61.41 89 LYS A C 1
ATOM 717 O O . LYS A 1 89 ? 4.094 14.719 -7.77 1 61.41 89 LYS A O 1
ATOM 722 N N . ALA A 1 90 ? 6.238 14.242 -7.371 1 65.19 90 ALA A N 1
ATOM 723 C CA . ALA A 1 90 ? 6.348 13.727 -8.734 1 65.19 90 ALA A CA 1
ATOM 724 C C . ALA A 1 90 ? 5.562 12.43 -8.891 1 65.19 90 ALA A C 1
ATOM 726 O O . ALA A 1 90 ? 5.508 11.609 -7.965 1 65.19 90 ALA A O 1
ATOM 727 N N . VAL A 1 91 ? 4.762 12.406 -10.031 1 66.69 91 VAL A N 1
ATOM 728 C CA . VAL A 1 91 ? 3.982 11.219 -10.391 1 66.69 91 VAL A CA 1
ATOM 729 C C . VAL A 1 91 ? 4.914 10.031 -10.594 1 66.69 91 VAL A C 1
ATOM 731 O O . VAL A 1 91 ? 5.973 10.164 -11.219 1 66.69 91 VAL A O 1
ATOM 734 N N . THR A 1 92 ? 4.676 8.984 -9.758 1 74.94 92 THR A N 1
ATOM 735 C CA . THR A 1 92 ? 5.488 7.785 -9.906 1 74.94 92 THR A CA 1
ATOM 736 C C . THR A 1 92 ? 4.648 6.625 -10.438 1 74.94 92 THR A C 1
ATOM 738 O O . THR A 1 92 ? 3.539 6.387 -9.953 1 74.94 92 THR A O 1
ATOM 741 N N . TYR A 1 93 ? 5.082 5.922 -11.531 1 81.88 93 TYR A N 1
ATOM 742 C CA . TYR A 1 93 ? 4.438 4.742 -12.102 1 81.88 93 TYR A CA 1
ATOM 743 C C . TYR A 1 93 ? 5 3.463 -11.5 1 81.88 93 TYR A C 1
ATOM 745 O O . TYR A 1 93 ? 4.629 2.361 -11.906 1 81.88 93 TYR A O 1
ATOM 753 N N . ARG A 1 94 ? 5.844 3.613 -10.594 1 85.06 94 ARG A N 1
ATOM 754 C CA . ARG A 1 94 ? 6.543 2.484 -9.984 1 85.06 94 ARG A CA 1
ATOM 755 C C . ARG A 1 94 ? 5.562 1.521 -9.32 1 85.06 94 ARG A C 1
ATOM 757 O O . ARG A 1 94 ? 5.668 0.305 -9.492 1 85.06 94 ARG A O 1
ATOM 764 N N . PRO A 1 95 ? 4.602 2.049 -8.609 1 84.88 95 PRO A N 1
ATOM 765 C CA . PRO A 1 95 ? 3.66 1.128 -7.969 1 84.88 95 PRO A CA 1
ATOM 766 C C . PRO A 1 95 ? 2.875 0.291 -8.977 1 84.88 95 PRO A C 1
ATOM 768 O O . PRO A 1 95 ? 2.654 -0.902 -8.75 1 84.88 95 PRO A O 1
ATOM 771 N N . VAL A 1 96 ? 2.498 0.92 -10.039 1 85.69 96 VAL A N 1
ATOM 772 C CA . VAL A 1 96 ? 1.739 0.228 -11.07 1 85.69 96 VAL A CA 1
ATOM 773 C C . VAL A 1 96 ? 2.607 -0.851 -11.719 1 85.69 96 VAL A C 1
ATOM 775 O O . VAL A 1 96 ? 2.172 -1.993 -11.883 1 85.69 96 VAL A O 1
ATOM 778 N N . VAL A 1 97 ? 3.807 -0.508 -12.016 1 90.75 97 VAL A N 1
ATOM 779 C CA . VAL A 1 97 ? 4.734 -1.435 -12.656 1 90.75 97 VAL A CA 1
ATOM 780 C C . VAL A 1 97 ? 5.039 -2.596 -11.711 1 90.75 97 VAL A C 1
ATOM 782 O O . VAL A 1 97 ? 5.113 -3.75 -12.141 1 90.75 97 VAL A O 1
ATOM 785 N N . ALA A 1 98 ? 5.191 -2.275 -10.5 1 92.56 98 ALA A N 1
ATOM 786 C CA . ALA A 1 98 ? 5.488 -3.312 -9.516 1 92.56 98 ALA A CA 1
ATOM 787 C C . ALA A 1 98 ? 4.348 -4.324 -9.422 1 92.56 98 ALA A C 1
ATOM 789 O O . ALA A 1 98 ? 4.586 -5.535 -9.398 1 92.56 98 ALA A O 1
ATOM 790 N N . VAL A 1 99 ? 3.131 -3.834 -9.383 1 92.56 99 VAL A N 1
ATOM 791 C CA . VAL A 1 99 ? 1.963 -4.695 -9.242 1 92.56 99 VAL A CA 1
ATOM 792 C C . VAL A 1 99 ? 1.834 -5.602 -10.461 1 92.56 99 VAL A C 1
ATOM 794 O O . VAL A 1 99 ? 1.749 -6.824 -10.336 1 92.56 99 VAL A O 1
ATOM 797 N N . PHE A 1 100 ? 1.918 -5.07 -11.664 1 93.88 100 PHE A N 1
ATOM 798 C CA . PHE A 1 100 ? 1.671 -5.836 -12.875 1 93.88 100 PHE A CA 1
ATOM 799 C C . PHE A 1 100 ? 2.857 -6.738 -13.195 1 93.88 100 PHE A C 1
ATOM 801 O O . PHE A 1 100 ? 2.682 -7.848 -13.703 1 93.88 100 PHE A O 1
ATOM 808 N N . ALA A 1 101 ? 4.027 -6.258 -12.938 1 96 101 ALA A N 1
ATOM 809 C CA . ALA A 1 101 ? 5.199 -7.102 -13.156 1 96 101 ALA A CA 1
ATOM 810 C C . ALA A 1 101 ? 5.191 -8.305 -12.227 1 96 101 ALA A C 1
ATOM 812 O O . ALA A 1 101 ? 5.422 -9.438 -12.656 1 96 101 ALA A O 1
ATOM 813 N N . MET A 1 102 ? 4.883 -8.031 -10.992 1 96.56 102 MET A N 1
ATOM 814 C CA . MET A 1 102 ? 4.902 -9.109 -10.016 1 96.56 102 MET A CA 1
ATOM 815 C C . MET A 1 102 ? 3.781 -10.109 -10.289 1 96.56 102 MET A C 1
ATOM 817 O O . MET A 1 102 ? 3.992 -11.32 -10.211 1 96.56 102 MET A O 1
ATOM 821 N N . THR A 1 103 ? 2.619 -9.625 -10.555 1 96.19 103 THR A N 1
ATOM 822 C CA . THR A 1 103 ? 1.512 -10.539 -10.828 1 96.19 103 THR A CA 1
ATOM 823 C C . THR A 1 103 ? 1.763 -11.328 -12.109 1 96.19 103 THR A C 1
ATOM 825 O O . THR A 1 103 ? 1.366 -12.484 -12.219 1 96.19 103 THR A O 1
ATOM 828 N N . ALA A 1 104 ? 2.402 -10.695 -13.094 1 96.69 104 ALA A N 1
ATOM 829 C CA . ALA A 1 104 ? 2.779 -11.414 -14.312 1 96.69 104 ALA A CA 1
ATOM 830 C C . ALA A 1 104 ? 3.762 -12.539 -14 1 96.69 104 ALA A C 1
ATOM 832 O O . ALA A 1 104 ? 3.592 -13.672 -14.469 1 96.69 104 ALA A O 1
ATOM 833 N N . LEU A 1 105 ? 4.719 -12.227 -13.219 1 97.19 105 LEU A N 1
ATOM 834 C CA . LEU A 1 105 ? 5.723 -13.219 -12.859 1 97.19 105 LEU A CA 1
ATOM 835 C C . LEU A 1 105 ? 5.102 -14.344 -12.039 1 97.19 105 LEU A C 1
ATOM 837 O O . LEU A 1 105 ? 5.449 -15.516 -12.219 1 97.19 105 LEU A O 1
ATOM 841 N N . MET A 1 106 ? 4.195 -14.016 -11.125 1 96.81 106 MET A N 1
ATOM 842 C CA . MET A 1 106 ? 3.5 -15.023 -10.328 1 96.81 106 MET A CA 1
ATOM 843 C C . MET A 1 106 ? 2.695 -15.961 -11.227 1 96.81 106 MET A C 1
ATOM 845 O O . MET A 1 106 ? 2.709 -17.172 -11.031 1 96.81 106 MET A O 1
ATOM 849 N N . ALA A 1 107 ? 1.992 -15.32 -12.164 1 96.75 107 ALA A N 1
ATOM 850 C CA . ALA A 1 107 ? 1.185 -16.109 -13.086 1 96.75 107 ALA A CA 1
ATOM 851 C C . ALA A 1 107 ? 2.061 -17.047 -13.914 1 96.75 107 ALA A C 1
ATOM 853 O O . ALA A 1 107 ? 1.73 -18.234 -14.078 1 96.75 107 ALA A O 1
ATOM 854 N N . LEU A 1 108 ? 3.16 -16.562 -14.414 1 96.38 108 LEU A N 1
ATOM 855 C CA . LEU A 1 108 ? 4.086 -17.391 -15.188 1 96.38 108 LEU A CA 1
ATOM 856 C C . LEU A 1 108 ? 4.684 -18.484 -14.328 1 96.38 108 LEU A C 1
ATOM 858 O O . LEU A 1 108 ? 4.836 -19.625 -14.781 1 96.38 108 LEU A O 1
ATOM 862 N N . ALA A 1 109 ? 5 -18.156 -13.133 1 95.75 109 ALA A N 1
ATOM 863 C CA . ALA A 1 109 ? 5.566 -19.125 -12.195 1 95.75 109 ALA A CA 1
ATOM 864 C C . ALA A 1 109 ? 4.566 -20.234 -11.883 1 95.75 109 ALA A C 1
ATOM 866 O O . ALA A 1 109 ? 4.918 -21.406 -11.883 1 95.75 109 ALA A O 1
ATOM 867 N N . ALA A 1 110 ? 3.361 -19.828 -11.602 1 94.06 110 ALA A N 1
ATOM 868 C CA . ALA A 1 110 ? 2.328 -20.812 -11.305 1 94.06 110 ALA A CA 1
ATOM 869 C C . ALA A 1 110 ? 2.066 -21.719 -12.5 1 94.06 110 ALA A C 1
ATOM 871 O O . ALA A 1 110 ? 1.869 -22.922 -12.344 1 94.06 110 ALA A O 1
ATOM 872 N N . SER A 1 111 ? 2.049 -21.125 -13.719 1 94.12 111 SER A N 1
ATOM 873 C CA . SER A 1 111 ? 1.853 -21.906 -14.93 1 94.12 111 SER A CA 1
ATOM 874 C C . SER A 1 111 ? 2.979 -22.922 -15.125 1 94.12 111 SER A C 1
ATOM 876 O O . SER A 1 111 ? 2.732 -24.078 -15.477 1 94.12 111 SER A O 1
ATOM 878 N N . PHE A 1 112 ? 4.129 -22.469 -14.867 1 93.56 112 PHE A N 1
ATOM 879 C CA . PHE A 1 112 ? 5.277 -23.359 -14.992 1 93.56 112 PHE A CA 1
ATOM 880 C C . PHE A 1 112 ? 5.184 -24.5 -13.992 1 93.56 112 PHE A C 1
ATOM 882 O O . PHE A 1 112 ? 5.457 -25.656 -14.336 1 93.56 112 PHE A O 1
ATOM 889 N N . ALA A 1 113 ? 4.84 -24.25 -12.859 1 91.44 113 ALA A N 1
ATOM 890 C CA . ALA A 1 113 ? 4.742 -25.266 -11.805 1 91.44 113 ALA A CA 1
ATOM 891 C C . ALA A 1 113 ? 3.594 -26.234 -12.078 1 91.44 113 ALA A C 1
ATOM 893 O O . ALA A 1 113 ? 3.709 -27.422 -11.812 1 91.44 113 ALA A O 1
ATOM 894 N N . ALA A 1 114 ? 2.547 -25.75 -12.609 1 89.31 114 ALA A N 1
ATOM 895 C CA . ALA A 1 114 ? 1.35 -26.562 -12.789 1 89.31 114 ALA A CA 1
ATOM 896 C C . ALA A 1 114 ? 1.396 -27.328 -14.117 1 89.31 114 ALA A C 1
ATOM 898 O O . ALA A 1 114 ? 0.991 -28.484 -14.188 1 89.31 114 ALA A O 1
ATOM 899 N N . PHE A 1 115 ? 1.961 -26.672 -15.172 1 90.12 115 PHE A N 1
ATOM 900 C CA . PHE A 1 115 ? 1.8 -27.25 -16.5 1 90.12 115 PHE A CA 1
ATOM 901 C C . PHE A 1 115 ? 3.156 -27.484 -17.156 1 90.12 115 PHE A C 1
ATOM 903 O O . PHE A 1 115 ? 3.23 -28.016 -18.266 1 90.12 115 PHE A O 1
ATOM 910 N N . GLY A 1 116 ? 4.203 -27.047 -16.578 1 89.88 116 GLY A N 1
ATOM 911 C CA . GLY A 1 116 ? 5.539 -27.266 -17.109 1 89.88 116 GLY A CA 1
ATOM 912 C C . GLY A 1 116 ? 5.961 -26.219 -18.125 1 89.88 116 GLY A C 1
ATOM 913 O O . GLY A 1 116 ? 7.074 -26.266 -18.656 1 89.88 116 GLY A O 1
ATOM 914 N N . SER A 1 117 ? 5.031 -25.281 -18.469 1 90.81 117 SER A N 1
ATOM 915 C CA . SER A 1 117 ? 5.328 -24.188 -19.375 1 90.81 117 SER A CA 1
ATOM 916 C C . SER A 1 117 ? 4.812 -22.859 -18.812 1 90.81 117 SER A C 1
ATOM 918 O O . SER A 1 117 ? 3.703 -22.781 -18.281 1 90.81 117 SER A O 1
ATOM 920 N N . PRO A 1 118 ? 5.641 -21.797 -18.953 1 90.44 118 PRO A N 1
ATOM 921 C CA . PRO A 1 118 ? 5.219 -20.5 -18.422 1 90.44 118 PRO A CA 1
ATOM 922 C C . PRO A 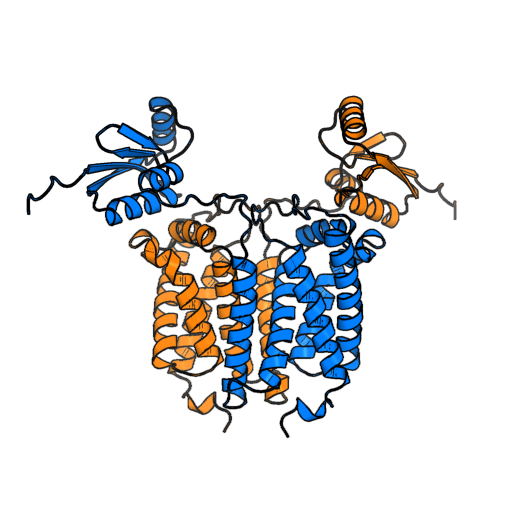1 118 ? 4.18 -19.812 -19.297 1 90.44 118 PRO A C 1
ATOM 924 O O . PRO A 1 118 ? 3.336 -19.062 -18.797 1 90.44 118 PRO A O 1
ATOM 927 N N . LEU A 1 119 ? 4.355 -20.062 -20.625 1 90.88 119 LEU A N 1
ATOM 928 C CA . LEU A 1 119 ? 3.465 -19.359 -21.531 1 90.88 119 LEU A CA 1
ATOM 929 C C . LEU A 1 119 ? 2.291 -20.25 -21.938 1 90.88 119 LEU A C 1
ATOM 931 O O . LEU A 1 119 ? 2.428 -21.094 -22.828 1 90.88 119 LEU A O 1
ATOM 935 N N . THR A 1 120 ? 1.196 -20.203 -21.188 1 91 120 THR A N 1
ATOM 936 C CA . THR A 1 120 ? -0.06 -20.906 -21.453 1 91 120 THR A CA 1
ATOM 937 C C . THR A 1 120 ? -1.23 -19.922 -21.438 1 91 120 THR A C 1
ATOM 939 O O . THR A 1 120 ? -1.081 -18.781 -21.016 1 91 120 THR A O 1
ATOM 942 N N . VAL A 1 121 ? -2.297 -20.297 -22.016 1 89.81 121 VAL A N 1
ATOM 943 C CA . VAL A 1 121 ? -3.508 -19.484 -21.969 1 89.81 121 VAL A CA 1
ATOM 944 C C . VAL A 1 121 ? -3.91 -19.25 -20.516 1 89.81 121 VAL A C 1
ATOM 946 O O . VAL A 1 121 ? -4.344 -18.141 -20.141 1 89.81 121 VAL A O 1
ATOM 949 N N . ARG A 1 122 ? -3.637 -20.266 -19.688 1 90.56 122 ARG A N 1
ATOM 950 C CA . ARG A 1 122 ? -3.961 -20.172 -18.266 1 90.56 122 ARG A CA 1
ATOM 951 C C . ARG A 1 122 ? -3.104 -19.109 -17.594 1 90.56 122 ARG A C 1
ATOM 953 O O . ARG A 1 122 ? -3.57 -18.422 -16.688 1 90.56 122 ARG A O 1
ATOM 960 N N . ALA A 1 123 ? -1.914 -19.047 -18.062 1 93.31 123 ALA A N 1
ATOM 961 C CA . ALA A 1 123 ? -1.025 -18.031 -17.516 1 93.31 123 ALA A CA 1
ATOM 962 C C . ALA A 1 123 ? -1.579 -16.625 -17.766 1 93.31 123 ALA A C 1
ATOM 964 O O . ALA A 1 123 ? -1.494 -15.766 -16.891 1 93.31 123 ALA A O 1
ATOM 965 N N . GLY A 1 124 ? -2.121 -16.438 -18.969 1 93.25 124 GLY A N 1
ATOM 966 C CA . GLY A 1 124 ? -2.748 -15.164 -19.25 1 93.25 124 GLY A CA 1
ATOM 967 C C . GLY A 1 124 ? -3.955 -14.875 -18.391 1 93.25 124 GLY A C 1
ATOM 968 O O . GLY A 1 124 ? -4.125 -13.75 -17.906 1 93.25 124 GLY A O 1
ATOM 969 N N . GLU A 1 125 ? -4.789 -15.898 -18.172 1 92.38 125 GLU A N 1
ATOM 970 C CA . GLU A 1 125 ? -5.961 -15.766 -17.312 1 92.38 125 GLU A CA 1
ATOM 971 C C . GLU A 1 125 ? -5.559 -15.477 -15.875 1 92.38 125 GLU A C 1
ATOM 973 O O . GLU A 1 125 ? -6.168 -14.633 -15.211 1 92.38 125 GLU A O 1
ATOM 978 N N . TRP A 1 126 ? -4.52 -16.156 -15.453 1 95 126 TRP A N 1
ATOM 979 C CA . TRP A 1 126 ? -4.062 -15.977 -14.078 1 95 126 TRP A CA 1
ATOM 980 C C . TRP A 1 126 ? -3.438 -14.594 -13.898 1 95 126 TRP A C 1
ATOM 982 O O . TRP A 1 126 ? -3.553 -13.992 -12.828 1 95 126 TRP A O 1
ATOM 992 N N . PHE A 1 127 ? -2.783 -14.133 -14.914 1 95.81 127 PHE A N 1
ATOM 993 C CA . PHE A 1 127 ? -2.211 -12.797 -14.828 1 95.81 127 PHE A CA 1
ATOM 994 C C . PHE A 1 127 ? -3.291 -11.766 -14.523 1 95.81 127 PHE A C 1
ATOM 996 O O . PHE A 1 127 ? -3.148 -10.969 -13.594 1 95.81 127 PHE A O 1
ATOM 1003 N N . ILE A 1 128 ? -4.34 -11.828 -15.25 1 93.94 128 ILE A N 1
ATOM 1004 C CA . ILE A 1 128 ? -5.43 -10.875 -15.07 1 93.94 128 ILE A CA 1
ATOM 1005 C C . ILE A 1 128 ? -6.113 -11.109 -13.727 1 93.94 128 ILE A C 1
ATOM 1007 O O . ILE A 1 128 ? -6.359 -10.164 -12.977 1 93.94 128 ILE A O 1
ATOM 1011 N N . ALA A 1 129 ? -6.367 -12.32 -13.422 1 95.38 129 ALA A N 1
ATOM 1012 C CA . ALA A 1 129 ? -7.051 -12.656 -12.18 1 95.38 129 ALA A CA 1
ATOM 1013 C C . ALA A 1 129 ? -6.207 -12.273 -10.969 1 95.38 129 ALA A C 1
ATOM 1015 O O . ALA A 1 129 ? -6.719 -11.695 -10.008 1 95.38 129 ALA A O 1
ATOM 1016 N N . PHE A 1 130 ? -4.902 -12.617 -11.023 1 96.69 130 PHE A N 1
ATOM 1017 C CA . PHE A 1 130 ? -4.016 -12.273 -9.922 1 96.69 130 PHE A CA 1
ATOM 1018 C C . PHE A 1 130 ? -3.904 -10.766 -9.758 1 96.69 130 PHE A C 1
ATOM 1020 O O . PHE A 1 130 ? -3.842 -10.258 -8.641 1 96.69 130 PHE A O 1
ATOM 1027 N N . SER A 1 131 ? -3.826 -10.062 -10.852 1 95.75 131 SER A N 1
ATOM 1028 C CA . SER A 1 131 ? -3.781 -8.609 -10.797 1 95.75 131 SER A CA 1
ATOM 1029 C C . SER A 1 131 ? -5.023 -8.039 -10.125 1 95.75 131 SER A C 1
ATOM 1031 O O . SER A 1 131 ? -4.926 -7.141 -9.281 1 95.75 131 SER A O 1
ATOM 1033 N N . MET A 1 132 ? -6.16 -8.625 -10.492 1 94.38 132 MET A N 1
ATOM 1034 C CA . MET A 1 132 ? -7.41 -8.18 -9.883 1 94.38 132 MET A CA 1
ATOM 1035 C C . MET A 1 132 ? -7.406 -8.438 -8.383 1 94.38 132 MET A C 1
ATOM 1037 O O . MET A 1 132 ? -7.824 -7.578 -7.602 1 94.38 132 MET A O 1
ATOM 1041 N N . CYS A 1 133 ? -6.914 -9.555 -7.984 1 95.81 133 CYS A N 1
ATOM 1042 C CA . CYS A 1 133 ? -6.871 -9.93 -6.574 1 95.81 133 CYS A CA 1
ATOM 1043 C C . CYS A 1 133 ? -5.941 -9.008 -5.793 1 95.81 133 CYS A C 1
ATOM 1045 O O . CYS A 1 133 ? -6.297 -8.531 -4.719 1 95.81 133 CYS A O 1
ATOM 1047 N N . VAL A 1 134 ? -4.773 -8.773 -6.34 1 95.5 134 VAL A N 1
ATOM 1048 C CA . VAL A 1 134 ? -3.773 -7.961 -5.652 1 95.5 134 VAL A CA 1
ATOM 1049 C C . VAL A 1 134 ? -4.262 -6.52 -5.547 1 95.5 134 VAL A C 1
ATOM 1051 O O . VAL A 1 134 ? -4.086 -5.871 -4.512 1 95.5 134 VAL A O 1
ATOM 1054 N N . LEU A 1 135 ? -4.84 -6.035 -6.582 1 93.38 135 LEU A N 1
ATOM 1055 C CA . LEU A 1 135 ? -5.379 -4.68 -6.543 1 93.38 135 LEU A CA 1
ATOM 1056 C C . LEU A 1 135 ? -6.512 -4.578 -5.527 1 93.38 135 LEU A C 1
ATOM 1058 O O . LEU A 1 135 ? -6.617 -3.582 -4.805 1 93.38 135 LEU A O 1
ATOM 1062 N N . ALA A 1 136 ? -7.375 -5.566 -5.531 1 94.25 136 ALA A N 1
ATOM 1063 C CA . ALA A 1 136 ? -8.43 -5.605 -4.516 1 94.25 136 ALA A CA 1
ATOM 1064 C C . ALA A 1 136 ? -7.836 -5.637 -3.111 1 94.25 136 ALA A C 1
ATOM 1066 O O . ALA A 1 136 ? -8.336 -4.969 -2.205 1 94.25 136 ALA A O 1
ATOM 1067 N N . MET A 1 137 ? -6.781 -6.398 -2.971 1 94.06 137 MET A N 1
ATOM 1068 C CA . MET A 1 137 ? -6.109 -6.512 -1.68 1 94.06 137 MET A CA 1
ATOM 1069 C C . MET A 1 137 ? -5.57 -5.16 -1.225 1 94.06 137 MET A C 1
ATOM 1071 O O . MET A 1 137 ? -5.711 -4.793 -0.058 1 94.06 137 MET A O 1
ATOM 1075 N N . LEU A 1 138 ? -5.004 -4.398 -2.104 1 91.06 138 LEU A N 1
ATOM 1076 C CA . LEU A 1 138 ? -4.484 -3.072 -1.789 1 91.06 138 LEU A CA 1
ATOM 1077 C C . LEU A 1 138 ? -5.598 -2.148 -1.316 1 91.06 138 LEU A C 1
ATOM 1079 O O . LEU A 1 138 ? -5.402 -1.348 -0.399 1 91.06 138 LEU A O 1
ATOM 1083 N N . LYS A 1 139 ? -6.727 -2.293 -1.981 1 89.56 139 LYS A N 1
ATOM 1084 C CA . LYS A 1 139 ? -7.871 -1.48 -1.585 1 89.56 139 LYS A CA 1
ATOM 1085 C C . LYS A 1 139 ? -8.422 -1.925 -0.231 1 89.56 139 LYS A C 1
ATOM 1087 O O . LYS A 1 139 ? -8.883 -1.099 0.558 1 89.56 139 LYS A O 1
ATOM 1092 N N . LEU A 1 140 ? -8.312 -3.17 -0.014 1 92.69 140 LEU A N 1
ATOM 1093 C CA . LEU A 1 140 ? -8.852 -3.738 1.216 1 92.69 140 LEU A CA 1
ATOM 1094 C C . LEU A 1 140 ? -7.953 -3.414 2.404 1 92.69 140 LEU A C 1
ATOM 1096 O O . LEU A 1 140 ? -8.391 -3.488 3.557 1 92.69 140 LEU A O 1
ATOM 1100 N N . GLN A 1 141 ? -6.723 -3.156 2.201 1 87.75 141 GLN A N 1
ATOM 1101 C CA . GLN A 1 141 ? -5.805 -2.793 3.277 1 87.75 141 GLN A CA 1
ATOM 1102 C C . GLN A 1 141 ? -6.273 -1.527 3.992 1 87.75 141 GLN A C 1
ATOM 1104 O O . GLN A 1 141 ? -6.121 -1.403 5.211 1 87.75 141 GLN A O 1
ATOM 1109 N N . ASN A 1 142 ? -6.754 -0.61 3.215 1 84.69 142 ASN A N 1
ATOM 1110 C CA . ASN A 1 142 ? -7.324 0.621 3.754 1 84.69 142 ASN A CA 1
ATOM 1111 C C . ASN A 1 142 ? -8.641 0.976 3.068 1 84.69 142 ASN A C 1
ATOM 1113 O O . ASN A 1 142 ? -8.688 1.896 2.25 1 84.69 142 ASN A O 1
ATOM 1117 N N . VAL A 1 143 ? -9.602 0.381 3.543 1 87 143 VAL A N 1
ATOM 1118 C CA . VAL A 1 143 ? -10.906 0.5 2.9 1 87 143 VAL A CA 1
ATOM 1119 C C . VAL A 1 143 ? -11.445 1.919 3.076 1 87 143 VAL A C 1
ATOM 1121 O O . VAL A 1 143 ? -12.102 2.457 2.182 1 87 143 VAL A O 1
ATOM 1124 N N . GLU A 1 144 ? -11.164 2.484 4.184 1 83.94 144 GLU A N 1
ATOM 1125 C CA . GLU A 1 144 ? -11.672 3.828 4.453 1 83.94 144 GLU A CA 1
ATOM 1126 C C . GLU A 1 144 ? -11.055 4.852 3.506 1 83.94 144 GLU A C 1
ATOM 1128 O O . GLU A 1 144 ? -11.766 5.672 2.922 1 83.94 144 GLU A O 1
ATOM 1133 N N . SER A 1 145 ? -9.742 4.715 3.461 1 82.81 145 SER A N 1
ATOM 1134 C CA . SER A 1 145 ? -9.062 5.617 2.537 1 82.81 145 SER A CA 1
ATOM 1135 C C . SER A 1 145 ? -9.531 5.398 1.104 1 82.81 145 SER A C 1
ATOM 1137 O O . SER A 1 145 ? -9.758 6.363 0.367 1 82.81 145 SER A O 1
ATOM 1139 N N . PHE A 1 146 ? -9.711 4.246 0.796 1 85.25 146 PHE A N 1
ATOM 1140 C CA . PHE A 1 146 ? -10.172 3.936 -0.553 1 85.25 146 PHE A CA 1
ATOM 1141 C C . PHE A 1 146 ? -11.57 4.492 -0.789 1 85.25 146 PHE A C 1
ATOM 1143 O O . PHE A 1 146 ? -11.836 5.121 -1.817 1 85.25 146 PHE A O 1
ATOM 1150 N N . SER A 1 147 ? -12.438 4.215 0.123 1 87.38 147 SER A N 1
ATOM 1151 C CA . SER A 1 147 ? -13.82 4.648 -0.04 1 87.38 147 SER A CA 1
ATOM 1152 C C . SER A 1 147 ? -13.906 6.156 -0.246 1 87.38 147 SER A C 1
ATOM 1154 O O . SER A 1 147 ? -14.688 6.633 -1.072 1 87.38 147 SER A O 1
ATOM 1156 N N . SER A 1 148 ? -13.148 6.88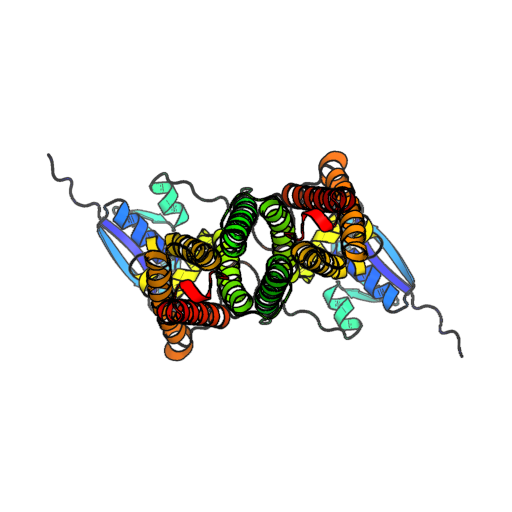3 0.457 1 83.62 148 SER A N 1
ATOM 1157 C CA . SER A 1 148 ? -13.148 8.336 0.332 1 83.62 148 SER A CA 1
ATOM 1158 C C . SER A 1 148 ? -12.648 8.773 -1.04 1 83.62 148 SER A C 1
ATOM 1160 O O . SER A 1 148 ? -13.227 9.664 -1.664 1 83.62 148 SER A O 1
ATOM 1162 N N . MET A 1 149 ? -11.641 8.07 -1.462 1 81.88 149 MET A N 1
ATOM 1163 C CA . MET A 1 149 ? -11.094 8.398 -2.775 1 81.88 149 MET A CA 1
ATOM 1164 C C . MET A 1 149 ? -12.047 7.977 -3.885 1 81.88 149 MET A C 1
ATOM 1166 O O . MET A 1 149 ? -12.219 8.703 -4.871 1 81.88 149 MET A O 1
ATOM 1170 N N . PHE A 1 150 ? -12.578 6.906 -3.666 1 84.88 150 PHE A N 1
ATOM 1171 C CA . PHE A 1 150 ? -13.484 6.309 -4.637 1 84.88 150 PHE A CA 1
ATOM 1172 C C . PHE A 1 150 ? -14.711 7.195 -4.855 1 84.88 150 PHE A C 1
ATOM 1174 O O . PHE A 1 150 ? -15.211 7.301 -5.977 1 84.88 150 PHE A O 1
ATOM 1181 N N . LEU A 1 151 ? -15.117 7.859 -3.889 1 85.62 151 LEU A N 1
ATOM 1182 C CA . LEU A 1 151 ? -16.297 8.711 -3.934 1 85.62 151 LEU A CA 1
ATOM 1183 C C . LEU A 1 151 ? -16.031 9.977 -4.738 1 85.62 151 LEU A C 1
ATOM 1185 O O . LEU A 1 151 ? -16.969 10.656 -5.168 1 85.62 151 LEU A O 1
ATOM 1189 N N . ASN A 1 152 ? -14.844 10.219 -4.977 1 79.44 152 ASN A N 1
ATOM 1190 C CA . ASN A 1 152 ? -14.492 11.43 -5.707 1 79.44 152 ASN A CA 1
ATOM 1191 C C . ASN A 1 152 ? -14.742 11.273 -7.203 1 79.44 152 ASN A C 1
ATOM 1193 O O . ASN A 1 152 ? -14.922 12.266 -7.914 1 79.44 152 ASN A O 1
ATOM 1197 N N . TYR A 1 153 ? -14.766 9.961 -7.629 1 79.75 153 TYR A N 1
ATOM 1198 C CA . TYR A 1 153 ? -14.836 9.867 -9.086 1 79.75 153 TYR A CA 1
ATOM 1199 C C . TYR A 1 153 ? -15.883 8.844 -9.516 1 79.75 153 TYR A C 1
ATOM 1201 O O . TYR A 1 153 ? -16.375 8.891 -10.648 1 79.75 153 TYR A O 1
ATOM 1209 N N . ASP A 1 154 ? -16.234 7.988 -8.727 1 83.69 154 ASP A N 1
ATOM 1210 C CA . ASP A 1 154 ? -17.141 6.922 -9.156 1 83.69 154 ASP A CA 1
ATOM 1211 C C . ASP A 1 154 ? -18.594 7.383 -9.125 1 83.69 154 ASP A C 1
ATOM 1213 O O . ASP A 1 154 ? -19.078 7.844 -8.086 1 83.69 154 ASP A O 1
ATOM 1217 N N . LEU A 1 155 ? -19.25 7.172 -10.148 1 85 155 LEU A N 1
ATOM 1218 C CA . LEU A 1 155 ? -20.609 7.656 -10.32 1 85 155 LEU A CA 1
ATOM 1219 C C . LEU A 1 155 ? -21.578 6.879 -9.438 1 85 155 LEU A C 1
ATOM 1221 O O . LEU A 1 155 ? -22.469 7.465 -8.828 1 85 155 LEU A O 1
ATOM 1225 N N . LEU A 1 156 ? -21.422 5.633 -9.398 1 87.88 156 LEU A N 1
ATOM 1226 C CA . LEU A 1 156 ? -22.328 4.809 -8.609 1 87.88 156 LEU A CA 1
ATOM 1227 C C . LEU A 1 156 ? -22.094 5.023 -7.117 1 87.88 156 LEU A C 1
ATOM 1229 O O . LEU A 1 156 ? -23.047 5.07 -6.34 1 87.88 156 LEU A O 1
ATOM 1233 N N . ALA A 1 157 ? -20.891 5.133 -6.707 1 87.75 157 ALA A N 1
ATOM 1234 C CA . ALA A 1 157 ? -20.562 5.344 -5.297 1 87.75 157 ALA A CA 1
ATOM 1235 C C . ALA A 1 157 ? -21.141 6.668 -4.797 1 87.75 157 ALA A C 1
ATOM 1237 O O . ALA A 1 157 ? -21.547 6.777 -3.639 1 87.75 157 ALA A O 1
ATOM 1238 N N . LYS A 1 158 ? -21.109 7.664 -5.594 1 85.62 158 LYS A N 1
ATOM 1239 C CA . LYS A 1 158 ? -21.656 8.969 -5.227 1 85.62 158 LYS A CA 1
ATOM 1240 C C . LYS A 1 158 ? -23.156 8.883 -4.957 1 85.62 158 LYS A C 1
ATOM 1242 O O . LYS A 1 158 ? -23.672 9.633 -4.133 1 85.62 158 LYS A O 1
ATOM 1247 N N . ARG A 1 159 ? -23.781 7.996 -5.641 1 85.62 159 ARG A N 1
ATOM 1248 C CA . ARG A 1 159 ? -25.219 7.832 -5.48 1 85.62 159 ARG A CA 1
ATOM 1249 C C . ARG A 1 159 ? -25.531 6.887 -4.328 1 85.62 159 ARG A C 1
ATOM 1251 O O . ARG A 1 159 ? -26.547 7.051 -3.645 1 85.62 159 ARG A O 1
ATOM 1258 N N . TRP A 1 160 ? -24.688 5.934 -4.211 1 90.94 160 TRP A N 1
ATOM 1259 C CA . TRP A 1 160 ? -24.859 4.926 -3.166 1 90.94 160 TRP A CA 1
ATOM 1260 C C . TRP A 1 160 ? -23.531 4.68 -2.438 1 90.94 160 TRP A C 1
ATOM 1262 O O . TRP A 1 160 ? -22.75 3.826 -2.846 1 90.94 160 TRP A O 1
ATOM 1272 N N . VAL A 1 161 ? -23.375 5.281 -1.29 1 88.19 161 VAL A N 1
ATOM 1273 C CA . VAL A 1 161 ? -22.094 5.363 -0.573 1 88.19 161 VAL A CA 1
ATOM 1274 C C . VAL A 1 161 ? -21.656 3.965 -0.151 1 88.19 161 VAL A C 1
ATOM 1276 O O . VAL A 1 161 ? -20.469 3.631 -0.237 1 88.19 161 VAL A O 1
ATOM 1279 N N . PRO A 1 162 ? -22.578 3.047 0.266 1 90.5 162 PRO A N 1
ATOM 1280 C CA . PRO A 1 162 ? -22.141 1.717 0.688 1 90.5 162 PRO A CA 1
ATOM 1281 C C . PRO A 1 162 ? -21.453 0.937 -0.437 1 90.5 162 PRO A C 1
ATOM 1283 O O . PRO A 1 162 ? -20.719 -0.013 -0.176 1 90.5 162 PRO A O 1
ATOM 1286 N N . TYR A 1 163 ? -21.688 1.321 -1.638 1 91.69 163 TYR A N 1
ATOM 1287 C CA . TYR A 1 163 ? -21.031 0.688 -2.777 1 91.69 163 TYR A CA 1
ATOM 1288 C C . TYR A 1 163 ? -19.531 0.851 -2.697 1 91.69 163 TYR A C 1
ATOM 1290 O O . TYR A 1 163 ? -18.781 -0.053 -3.078 1 91.69 163 TYR A O 1
ATOM 1298 N N . SER A 1 164 ? -19.109 1.953 -2.174 1 90.62 164 SER A N 1
ATOM 1299 C CA . SER A 1 164 ? -17.688 2.219 -2.072 1 90.62 164 SER A CA 1
ATOM 1300 C C . SER A 1 164 ? -17.016 1.262 -1.092 1 90.62 164 SER A C 1
ATOM 1302 O O . SER A 1 164 ? -15.82 0.984 -1.207 1 90.62 164 SER A O 1
ATOM 1304 N N . TYR A 1 165 ? -17.734 0.669 -0.157 1 90.75 165 TYR A N 1
ATOM 1305 C CA . TYR A 1 165 ? -17.188 -0.265 0.822 1 90.75 165 TYR A CA 1
ATOM 1306 C C . TYR A 1 165 ? -17.281 -1.699 0.312 1 90.75 165 TYR A C 1
ATOM 1308 O O . TYR A 1 165 ? -16.453 -2.541 0.675 1 90.75 165 TYR A O 1
ATOM 1316 N N . VAL A 1 166 ? -18.156 -1.928 -0.492 1 93.69 166 VAL A N 1
ATOM 1317 C CA . VAL A 1 166 ? -18.422 -3.283 -0.964 1 93.69 166 VAL A CA 1
ATOM 1318 C C . VAL A 1 166 ? -17.594 -3.568 -2.209 1 93.69 166 VAL A C 1
ATOM 1320 O O . VAL A 1 166 ? -17.219 -4.719 -2.469 1 93.69 166 VAL A O 1
ATOM 1323 N N . TYR A 1 167 ? -17.234 -2.523 -2.922 1 93.94 167 TYR A N 1
ATOM 1324 C CA . TYR A 1 167 ? -16.562 -2.643 -4.215 1 93.94 167 TYR A CA 1
ATOM 1325 C C . TYR A 1 167 ? -15.289 -3.475 -4.094 1 93.94 167 TYR A C 1
ATOM 1327 O O . TYR A 1 167 ? -15.102 -4.441 -4.836 1 93.94 167 TYR A O 1
ATOM 1335 N N . PRO A 1 168 ? -14.383 -3.213 -3.117 1 94.12 168 PRO A N 1
ATOM 1336 C CA . PRO A 1 168 ? -13.133 -3.979 -3.031 1 94.12 168 PRO A CA 1
ATOM 1337 C C . PRO A 1 168 ? -13.375 -5.461 -2.744 1 94.12 168 PRO A C 1
ATOM 1339 O O . PRO A 1 168 ? -12.641 -6.316 -3.248 1 94.12 168 PRO A O 1
ATOM 1342 N N . TYR A 1 169 ? -14.375 -5.781 -1.992 1 95.56 169 TYR A N 1
ATOM 1343 C CA . TYR A 1 169 ? -14.711 -7.168 -1.696 1 95.56 169 TYR A CA 1
ATOM 1344 C C . TYR A 1 169 ? -15.234 -7.879 -2.938 1 95.56 169 TYR A C 1
ATOM 1346 O O . TYR A 1 169 ? -14.875 -9.031 -3.201 1 95.56 169 TYR A O 1
ATOM 1354 N N . ALA A 1 170 ? -16.109 -7.211 -3.613 1 95.31 170 ALA A N 1
ATOM 1355 C CA . ALA A 1 170 ? -16.672 -7.773 -4.84 1 95.31 170 ALA A CA 1
ATOM 1356 C C . ALA A 1 170 ? -15.57 -8.039 -5.867 1 95.31 170 ALA A C 1
ATOM 1358 O O . ALA A 1 170 ? -15.562 -9.094 -6.508 1 95.31 170 ALA A O 1
ATOM 1359 N N . GLU A 1 171 ? -14.688 -7.086 -5.992 1 94.81 171 GLU A N 1
ATOM 1360 C CA . GLU A 1 171 ? -13.562 -7.238 -6.906 1 94.81 171 GLU A CA 1
ATOM 1361 C C . GLU A 1 171 ? -12.68 -8.414 -6.504 1 94.81 171 GLU A C 1
ATOM 1363 O O . GLU A 1 171 ? -12.281 -9.219 -7.355 1 94.81 171 GLU A O 1
ATOM 1368 N N . GLY A 1 172 ? -12.359 -8.492 -5.23 1 96 172 GLY A N 1
ATOM 1369 C CA . GLY A 1 172 ? -11.562 -9.609 -4.73 1 96 172 GLY A CA 1
ATOM 1370 C C . GLY A 1 172 ? -12.203 -10.961 -4.973 1 96 172 GLY A C 1
ATOM 1371 O O . GLY A 1 172 ? -11.539 -11.898 -5.418 1 96 172 GLY A O 1
ATOM 1372 N N . VAL A 1 173 ? -13.461 -11.039 -4.676 1 95.94 173 VAL A N 1
ATOM 1373 C CA . VAL A 1 173 ? -14.188 -12.289 -4.859 1 95.94 173 VAL A CA 1
ATOM 1374 C C . VAL A 1 173 ? -14.188 -12.672 -6.336 1 95.94 173 VAL A C 1
ATOM 1376 O O . VAL A 1 173 ? -13.922 -13.828 -6.68 1 95.94 173 VAL A O 1
ATOM 1379 N N . ALA A 1 174 ? -14.5 -11.758 -7.18 1 95.06 174 ALA A N 1
ATOM 1380 C CA . ALA A 1 174 ? -14.484 -12.023 -8.617 1 95.06 174 ALA A CA 1
ATOM 1381 C C . ALA A 1 174 ? -13.109 -12.5 -9.07 1 95.06 174 ALA A C 1
ATOM 1383 O O . ALA A 1 174 ? -13.008 -13.453 -9.852 1 95.06 174 ALA A O 1
ATOM 1384 N N . GLY A 1 175 ? -12.07 -11.828 -8.617 1 95.31 175 GLY A N 1
ATOM 1385 C CA . GLY A 1 175 ? -10.711 -12.219 -8.977 1 95.31 175 GLY A CA 1
ATOM 1386 C C . GLY A 1 175 ? -10.375 -13.633 -8.547 1 95.31 175 GLY A C 1
ATOM 1387 O O . GLY A 1 175 ? -9.82 -14.414 -9.336 1 95.31 175 GLY A O 1
ATOM 1388 N N . VAL A 1 176 ? -10.703 -13.953 -7.344 1 96.31 176 VAL A N 1
ATOM 1389 C CA . VAL A 1 176 ? -10.406 -15.273 -6.801 1 96.31 176 VAL A CA 1
ATOM 1390 C C . VAL A 1 176 ? -11.172 -16.344 -7.578 1 96.31 176 VAL A C 1
ATOM 1392 O O . VAL A 1 176 ? -10.602 -17.375 -7.945 1 96.31 176 VAL A O 1
ATOM 1395 N N . LEU A 1 177 ? -12.414 -16.109 -7.801 1 95 177 LEU A N 1
ATOM 1396 C CA . LEU A 1 177 ? -13.234 -17.062 -8.539 1 95 177 LEU A CA 1
ATOM 1397 C C . LEU A 1 177 ? -12.727 -17.234 -9.961 1 95 177 LEU A C 1
ATOM 1399 O O . LEU A 1 177 ? -12.703 -18.344 -10.492 1 95 177 LEU A O 1
ATOM 1403 N N . MET A 1 178 ? -12.32 -16.188 -10.555 1 93.38 178 MET A N 1
ATOM 1404 C CA . MET A 1 178 ? -11.789 -16.25 -11.906 1 93.38 178 MET A CA 1
ATOM 1405 C C . MET A 1 178 ? -10.453 -17 -11.93 1 93.38 178 MET A C 1
ATOM 1407 O O . MET A 1 178 ? -10.164 -17.719 -12.883 1 93.38 178 MET A O 1
ATOM 1411 N N . ALA A 1 179 ? -9.672 -16.781 -10.93 1 94.12 179 ALA A N 1
ATOM 1412 C CA . ALA A 1 179 ? -8.406 -17.5 -10.836 1 94.12 179 ALA A CA 1
ATOM 1413 C C . ALA A 1 179 ? -8.648 -19 -10.68 1 94.12 179 ALA A C 1
ATOM 1415 O O . ALA A 1 179 ? -7.875 -19.812 -11.188 1 94.12 179 ALA A O 1
ATOM 1416 N N . ALA A 1 180 ? -9.695 -19.359 -9.977 1 93.69 180 ALA A N 1
ATOM 1417 C CA . ALA A 1 180 ? -10.031 -20.766 -9.742 1 93.69 180 ALA A CA 1
ATOM 1418 C C . ALA A 1 180 ? -10.742 -21.359 -10.953 1 93.69 180 ALA A C 1
ATOM 1420 O O . ALA A 1 180 ? -10.781 -22.594 -11.109 1 93.69 180 ALA A O 1
ATOM 1421 N N . GLY A 1 181 ? -11.305 -20.547 -11.742 1 89.38 181 GLY A N 1
ATOM 1422 C CA . GLY A 1 181 ? -12.078 -21.016 -12.875 1 89.38 181 GLY A CA 1
ATOM 1423 C C . GLY A 1 181 ? -13.406 -21.625 -12.484 1 89.38 181 GLY A C 1
ATOM 1424 O O . GLY A 1 181 ? -13.906 -22.531 -13.164 1 89.38 181 GLY A O 1
ATOM 1425 N N . VAL A 1 182 ? -13.898 -21.219 -11.367 1 88.88 182 VAL A N 1
ATOM 1426 C CA . VAL A 1 182 ? -15.156 -21.766 -10.891 1 88.88 182 VAL A CA 1
ATOM 1427 C C . VAL A 1 182 ? -16.188 -20.656 -10.742 1 88.88 182 VAL A C 1
ATOM 1429 O O . VAL A 1 182 ? -15.836 -19.484 -10.656 1 88.88 182 VAL A O 1
ATOM 1432 N N . LEU A 1 183 ? -17.469 -21.031 -10.836 1 88.75 183 LEU A N 1
ATOM 1433 C CA . LEU A 1 183 ? -18.609 -20.125 -10.617 1 88.75 183 LEU A CA 1
ATOM 1434 C C . LEU A 1 183 ? -18.531 -18.922 -11.547 1 88.75 183 LEU A C 1
ATOM 1436 O O . LEU A 1 183 ? -18.688 -17.781 -11.109 1 88.75 183 LEU A O 1
ATOM 1440 N N . THR A 1 184 ? -18.25 -19.188 -12.703 1 88.12 184 THR A N 1
ATOM 1441 C CA . THR A 1 184 ? -18.125 -18.141 -13.703 1 88.12 184 THR A CA 1
ATOM 1442 C C . THR A 1 184 ? -19.438 -17.406 -13.891 1 88.12 184 THR A C 1
ATOM 1444 O O . THR A 1 184 ? -19.453 -16.234 -14.273 1 88.12 184 THR A O 1
ATOM 1447 N N . TRP A 1 185 ? -20.516 -18.062 -13.555 1 90 185 TRP A N 1
ATOM 1448 C CA . TRP A 1 185 ? -21.828 -17.438 -13.672 1 90 185 TRP A CA 1
ATOM 1449 C C . TRP A 1 185 ? -21.969 -16.281 -12.688 1 90 185 TRP A C 1
ATOM 1451 O O . TRP A 1 185 ? -22.781 -15.383 -12.891 1 90 185 TRP A O 1
ATOM 1461 N N . LEU A 1 186 ? -21.172 -16.297 -11.688 1 92 186 LEU A N 1
ATOM 1462 C CA . LEU A 1 186 ? -21.188 -15.234 -10.68 1 92 186 LEU A CA 1
ATOM 1463 C C . LEU A 1 186 ? -20.078 -14.227 -10.93 1 92 186 LEU A C 1
ATOM 1465 O O . LEU A 1 186 ? -20.328 -13.016 -10.938 1 92 186 LEU A O 1
ATOM 1469 N N . SER A 1 187 ? -18.906 -14.742 -11.156 1 93 187 SER A N 1
ATOM 1470 C CA . SER A 1 187 ? -17.734 -13.875 -11.273 1 93 187 SER A CA 1
ATOM 1471 C C . SER A 1 187 ? -17.812 -13.008 -12.523 1 93 187 SER A C 1
ATOM 1473 O O . SER A 1 187 ? -17.438 -11.828 -12.484 1 93 187 SER A O 1
ATOM 1475 N N . VAL A 1 188 ? -18.328 -13.523 -13.578 1 92.62 188 VAL A N 1
ATOM 1476 C CA . VAL A 1 188 ? -18.344 -12.812 -14.852 1 92.62 188 VAL A CA 1
ATOM 1477 C C . VAL A 1 188 ? -19.281 -11.609 -14.758 1 92.62 188 VAL A C 1
ATOM 1479 O O . VAL A 1 188 ? -18.875 -10.484 -15.047 1 92.62 188 VAL A O 1
ATOM 1482 N N . PRO A 1 189 ? -20.484 -11.828 -14.305 1 94 189 PRO A N 1
ATOM 1483 C CA . PRO A 1 189 ? -21.359 -10.664 -14.18 1 94 189 PRO A CA 1
ATOM 1484 C C . PRO A 1 189 ? -20.828 -9.625 -13.203 1 94 189 PRO A C 1
ATOM 1486 O O . PRO A 1 189 ? -20.938 -8.422 -13.453 1 94 189 PRO A O 1
ATOM 1489 N N . ILE A 1 190 ? -20.328 -10.055 -12.141 1 94 190 ILE A N 1
ATOM 1490 C CA . ILE A 1 190 ? -19.766 -9.125 -11.164 1 94 190 ILE A CA 1
ATOM 1491 C C . ILE A 1 190 ? -18.656 -8.305 -11.812 1 94 190 ILE A C 1
ATOM 1493 O O . ILE A 1 190 ? -18.641 -7.07 -11.719 1 94 190 ILE A O 1
ATOM 1497 N N . ALA A 1 191 ? -17.766 -8.93 -12.477 1 93.19 191 ALA A N 1
ATOM 1498 C CA . ALA A 1 191 ? -16.625 -8.273 -13.109 1 93.19 191 ALA A CA 1
ATOM 1499 C C . ALA A 1 191 ? -17.094 -7.336 -14.219 1 93.19 191 ALA A C 1
ATOM 1501 O O . ALA A 1 191 ? -16.562 -6.234 -14.375 1 93.19 191 ALA A O 1
ATOM 1502 N N . LEU A 1 192 ? -18.078 -7.738 -14.922 1 93.88 192 LEU A N 1
ATOM 1503 C CA . LEU A 1 192 ? -18.578 -6.922 -16.031 1 93.88 192 LEU A CA 1
ATOM 1504 C C . LEU A 1 192 ? -19.266 -5.664 -15.5 1 93.88 192 LEU A C 1
ATOM 1506 O O . LEU A 1 192 ? -19.031 -4.566 -16.016 1 93.88 192 LEU A O 1
ATOM 1510 N N . VAL A 1 193 ? -20.016 -5.871 -14.547 1 93.94 193 VAL A N 1
ATOM 1511 C CA . VAL A 1 193 ? -20.781 -4.746 -14.016 1 93.94 193 VAL A CA 1
ATOM 1512 C C . VAL A 1 193 ? -19.844 -3.754 -13.336 1 93.94 193 VAL A C 1
ATOM 1514 O O . VAL A 1 193 ? -19.844 -2.566 -13.664 1 93.94 193 VAL A O 1
ATOM 1517 N N . ILE A 1 194 ? -19.047 -4.23 -12.469 1 92.25 194 ILE A N 1
ATOM 1518 C CA . ILE A 1 194 ? -18.172 -3.336 -11.711 1 92.25 194 ILE A CA 1
ATOM 1519 C C . ILE A 1 194 ? -17.109 -2.75 -12.633 1 92.25 194 ILE A C 1
ATOM 1521 O O . ILE A 1 194 ? -16.766 -1.568 -12.539 1 92.25 194 ILE A O 1
ATOM 1525 N N . GLY A 1 195 ? -16.625 -3.566 -13.539 1 92.06 195 GLY A N 1
ATOM 1526 C CA . GLY A 1 195 ? -15.617 -3.084 -14.477 1 92.06 195 GLY A CA 1
ATOM 1527 C C . GLY A 1 195 ? -16.141 -2.016 -15.414 1 92.06 195 GLY A C 1
ATOM 1528 O O . GLY A 1 195 ? -15.453 -1.032 -15.695 1 92.06 195 GLY A O 1
ATOM 1529 N N . THR A 1 196 ? -17.328 -2.176 -15.891 1 93.25 196 THR A N 1
ATOM 1530 C CA . THR A 1 196 ? -17.906 -1.229 -16.844 1 93.25 196 THR A CA 1
ATOM 1531 C C . THR A 1 196 ? -18.234 0.089 -16.141 1 93.25 196 THR A C 1
ATOM 1533 O O . THR A 1 196 ? -17.906 1.163 -16.656 1 93.25 196 THR A O 1
ATOM 1536 N N . ILE A 1 197 ? -18.828 -0.03 -15.055 1 92.19 197 ILE A N 1
ATOM 1537 C CA . ILE A 1 197 ? -19.172 1.174 -14.305 1 92.19 197 ILE A CA 1
ATOM 1538 C C . ILE A 1 197 ? -17.906 1.931 -13.93 1 92.19 197 ILE A C 1
ATOM 1540 O O . ILE A 1 197 ? -17.844 3.156 -14.055 1 92.19 197 ILE A O 1
ATOM 1544 N N . GLY A 1 198 ? -16.938 1.18 -13.461 1 89.81 198 GLY A N 1
ATOM 1545 C CA . GLY A 1 198 ? -15.672 1.799 -13.117 1 89.81 198 GLY A CA 1
ATOM 1546 C C . GLY A 1 198 ? -15 2.475 -14.297 1 89.81 198 GLY A C 1
ATOM 1547 O O . GLY A 1 198 ? -14.492 3.59 -14.18 1 89.81 198 GLY A O 1
ATOM 1548 N N . ALA A 1 199 ? -14.984 1.84 -15.406 1 90.06 199 ALA A N 1
ATOM 1549 C CA . ALA A 1 199 ? -14.344 2.395 -16.594 1 90.06 199 ALA A CA 1
ATOM 1550 C C . ALA A 1 199 ? -15.031 3.684 -17.047 1 90.06 199 ALA A C 1
ATOM 1552 O O . ALA A 1 199 ? -14.367 4.684 -17.328 1 90.06 199 ALA A O 1
ATOM 1553 N N . VAL A 1 200 ? -16.281 3.65 -17.078 1 90.56 200 VAL A N 1
ATOM 1554 C CA . VAL A 1 200 ? -17.047 4.82 -17.484 1 90.56 200 VAL A CA 1
ATOM 1555 C C . VAL A 1 200 ? -16.812 5.965 -16.5 1 90.56 200 VAL A C 1
ATOM 1557 O O . VAL A 1 200 ? -16.656 7.117 -16.906 1 90.56 200 VAL A O 1
ATOM 1560 N N . SER A 1 201 ? -16.812 5.621 -15.289 1 88.31 201 SER A N 1
ATOM 1561 C CA . SER A 1 201 ? -16.625 6.629 -14.25 1 88.31 201 SER A CA 1
ATOM 1562 C C . SER A 1 201 ? -15.25 7.281 -14.359 1 88.31 201 SER A C 1
ATOM 1564 O O . SER A 1 201 ? -15.125 8.5 -14.242 1 88.31 201 SER A O 1
ATOM 1566 N N . VAL A 1 202 ? -14.266 6.492 -14.594 1 84.56 202 VAL A N 1
ATOM 1567 C CA . VAL A 1 202 ? -12.906 7.012 -14.688 1 84.56 202 VAL A CA 1
ATOM 1568 C C . VAL A 1 202 ? -12.758 7.852 -15.953 1 84.56 202 VAL A C 1
ATOM 1570 O O . VAL A 1 202 ? -12.133 8.914 -15.93 1 84.56 202 VAL A O 1
ATOM 1573 N N . ILE A 1 203 ? -13.266 7.391 -17.031 1 85.5 203 ILE A N 1
ATOM 1574 C CA . ILE A 1 203 ? -13.195 8.125 -18.281 1 85.5 203 ILE A CA 1
ATOM 1575 C C . ILE A 1 203 ? -13.883 9.484 -18.125 1 85.5 203 ILE A C 1
ATOM 1577 O O . ILE A 1 203 ? -13.359 10.508 -18.578 1 85.5 203 ILE A O 1
ATOM 1581 N N . LYS A 1 204 ? -14.945 9.477 -17.531 1 84.38 204 LYS A N 1
ATOM 1582 C CA . LYS A 1 204 ? -15.672 10.727 -17.312 1 84.38 204 LYS A CA 1
ATOM 1583 C C . LYS A 1 204 ? -14.883 11.664 -16.406 1 84.38 204 LYS A C 1
ATOM 1585 O O . LYS A 1 204 ? -14.773 12.859 -16.688 1 84.38 204 LYS A O 1
ATOM 1590 N N . ALA A 1 205 ? -14.398 11.102 -15.406 1 77.44 205 ALA A N 1
ATOM 1591 C CA . ALA A 1 205 ? -13.672 11.906 -14.43 1 77.44 205 ALA A CA 1
ATOM 1592 C C . ALA A 1 205 ? -12.383 12.477 -15.023 1 77.44 205 ALA A C 1
ATOM 1594 O O . ALA A 1 205 ? -12.062 13.641 -14.812 1 77.44 205 ALA A O 1
ATOM 1595 N N . VAL A 1 206 ? -11.648 11.695 -15.742 1 75.12 206 VAL A N 1
ATOM 1596 C CA . VAL A 1 206 ? -10.336 12.094 -16.234 1 75.12 206 VAL A CA 1
ATOM 1597 C C . VAL A 1 206 ? -10.492 12.867 -17.547 1 75.12 206 VAL A C 1
ATOM 1599 O O . VAL A 1 206 ? -9.844 13.891 -17.75 1 75.12 206 VAL A O 1
ATOM 1602 N N . TYR A 1 207 ? -11.273 12.445 -18.422 1 76 207 TYR A N 1
ATOM 1603 C CA . TYR A 1 207 ? -11.297 12.992 -19.766 1 76 207 TYR A CA 1
ATOM 1604 C C . TYR A 1 207 ? -12.375 14.062 -19.906 1 76 207 TYR A C 1
ATOM 1606 O O . TYR A 1 207 ? -12.258 14.977 -20.719 1 76 207 TYR A O 1
ATOM 1614 N N . VAL A 1 208 ? -13.383 13.914 -19.141 1 73.75 208 VAL A N 1
ATOM 1615 C CA . VAL A 1 208 ? -14.477 14.883 -19.281 1 73.75 208 VAL A CA 1
ATOM 1616 C C . VAL A 1 208 ? -14.328 15.984 -18.25 1 73.75 208 VAL A C 1
ATOM 1618 O O . VAL A 1 208 ? -14.305 17.172 -18.594 1 73.75 208 VAL A O 1
ATOM 1621 N N . ASP A 1 209 ? -14.18 15.594 -17.047 1 71.38 209 ASP A N 1
ATOM 1622 C CA . ASP A 1 209 ? -14.164 16.562 -15.953 1 71.38 209 ASP A CA 1
ATOM 1623 C C . ASP A 1 209 ? -12.75 17.094 -15.719 1 71.38 209 ASP A C 1
ATOM 1625 O O . ASP A 1 209 ? -12.562 18.125 -15.055 1 71.38 209 ASP A O 1
ATOM 1629 N N . LYS A 1 210 ? -11.758 16.5 -16.469 1 65.12 210 LYS A N 1
ATOM 1630 C CA . LYS A 1 210 ? -10.352 16.891 -16.391 1 65.12 210 LYS A CA 1
ATOM 1631 C C . LYS A 1 210 ? -9.906 17.062 -14.938 1 65.12 210 LYS A C 1
ATOM 1633 O O . LYS A 1 210 ? -9.266 18.047 -14.594 1 65.12 210 LYS A O 1
ATOM 1638 N N . ARG A 1 211 ? -10.445 16.25 -14.148 1 60.25 211 ARG A N 1
ATOM 1639 C CA . ARG A 1 211 ? -10.125 16.297 -12.719 1 60.25 211 ARG A CA 1
ATOM 1640 C C . ARG A 1 211 ? -8.766 15.672 -12.445 1 60.25 211 ARG A C 1
ATOM 1642 O O . ARG A 1 211 ? -8.375 14.703 -13.102 1 60.25 211 ARG A O 1
ATOM 1649 N N . GLU A 1 212 ? -7.863 16.625 -11.914 1 55.16 212 GLU A N 1
ATOM 1650 C CA . GLU A 1 212 ? -6.652 15.969 -11.422 1 55.16 212 GLU A CA 1
ATOM 1651 C C . GLU A 1 212 ? -6.973 15.016 -10.273 1 55.16 212 GLU A C 1
ATOM 1653 O O . GLU A 1 212 ? -7.523 15.43 -9.25 1 55.16 212 GLU A O 1
ATOM 1658 N N . LEU A 1 213 ? -7.387 13.977 -10.602 1 53.44 213 LEU A N 1
ATOM 1659 C CA . LEU A 1 213 ? -7.73 13.055 -9.531 1 53.44 213 LEU A CA 1
ATOM 1660 C C . LEU A 1 213 ? -6.57 12.891 -8.555 1 53.44 213 LEU A C 1
ATOM 1662 O O . LEU A 1 213 ? -5.648 12.109 -8.797 1 53.44 213 LEU A O 1
ATOM 1666 N N . LYS A 1 214 ? -6.02 14.219 -8.156 1 47.44 214 LYS A N 1
ATOM 1667 C CA . LYS A 1 214 ? -5.004 14.109 -7.113 1 47.44 214 LYS A CA 1
ATOM 1668 C C . LYS A 1 214 ? -5.613 13.602 -5.809 1 47.44 214 LYS A C 1
ATOM 1670 O O . LYS A 1 214 ? -6.723 14 -5.441 1 47.44 214 LYS A O 1
ATOM 1675 N N . CYS A 1 215 ? -5.496 12.5 -5.602 1 42.88 215 CYS A N 1
ATOM 1676 C CA . CYS A 1 215 ? -6.023 11.93 -4.367 1 42.88 215 CYS A CA 1
ATOM 1677 C C . CYS A 1 215 ? -5.52 12.703 -3.152 1 42.88 215 CYS A C 1
ATOM 1679 O O . CYS A 1 215 ? -4.336 12.656 -2.824 1 42.88 215 CYS A O 1
ATOM 1681 N N . ALA A 1 216 ? -5.953 13.938 -2.906 1 36.22 216 ALA A N 1
ATOM 1682 C CA . ALA A 1 216 ? -5.594 14.562 -1.635 1 36.22 216 ALA A CA 1
ATOM 1683 C C . ALA A 1 216 ? -5.711 13.57 -0.484 1 36.22 216 ALA A C 1
ATOM 1685 O O . ALA A 1 216 ? -5.109 13.758 0.576 1 36.22 216 ALA A O 1
ATOM 1686 N N . CYS A 1 217 ? -6.84 12.891 -0.526 1 32.78 217 CYS A N 1
ATOM 1687 C CA . CYS A 1 217 ? -7.246 12.141 0.658 1 32.78 217 CYS A CA 1
ATOM 1688 C C . CYS A 1 217 ? -6.199 11.094 1.022 1 32.78 217 CYS A C 1
ATOM 1690 O O . CYS A 1 217 ? -6.34 10.391 2.029 1 32.78 217 CYS A O 1
ATOM 1692 N N . VAL A 1 218 ? -5.766 10.328 -0.024 1 32.91 218 VAL A N 1
ATOM 1693 C CA . VAL A 1 218 ? -4.703 9.438 0.436 1 32.91 218 VAL A CA 1
ATOM 1694 C C . VAL A 1 218 ? -3.553 10.258 1.012 1 32.91 218 VAL A C 1
ATOM 1696 O O . VAL A 1 218 ? -3.129 11.25 0.412 1 32.91 218 VAL A O 1
ATOM 1699 N N . GLY A 1 219 ? -3.789 10.703 2.049 1 35.75 219 GLY A N 1
ATOM 1700 C CA . GLY A 1 219 ? -2.658 11.188 2.826 1 35.75 219 GLY A CA 1
ATOM 1701 C C . GLY A 1 219 ? -1.345 11.125 2.072 1 35.75 219 GLY A C 1
ATOM 1702 O O . GLY A 1 219 ? -0.347 11.703 2.502 1 35.75 219 GLY A O 1
ATOM 1703 N N . GLY A 1 220 ? -0.98 9.742 1.62 1 37.91 220 GLY A N 1
ATOM 1704 C CA . GLY A 1 220 ? 0.406 9.578 1.211 1 37.91 220 GLY A CA 1
ATOM 1705 C C . GLY A 1 220 ? 0.73 10.289 -0.091 1 37.91 220 GLY A C 1
ATOM 1706 O O . GLY A 1 220 ? -0.17 10.617 -0.868 1 37.91 220 GLY A O 1
ATOM 1707 N N . ASP A 1 221 ? 1.679 11.016 -0.11 1 41.88 221 ASP A N 1
ATOM 1708 C CA . ASP A 1 221 ? 2.561 11.609 -1.109 1 41.88 221 ASP A CA 1
ATOM 1709 C C . ASP A 1 221 ? 2.625 10.75 -2.369 1 41.88 221 ASP A C 1
ATOM 1711 O O . ASP A 1 221 ? 3.557 10.875 -3.166 1 41.88 221 ASP A O 1
ATOM 1715 N N . SER A 1 222 ? 1.748 9.68 -2.494 1 48.12 222 SER A N 1
ATOM 1716 C CA . SER A 1 222 ? 2.064 8.953 -3.721 1 48.12 222 SER A CA 1
ATOM 1717 C C . SER A 1 222 ? 1.362 9.57 -4.926 1 48.12 222 SER A C 1
ATOM 1719 O O . SER A 1 222 ? 0.153 9.812 -4.891 1 48.12 222 SER A O 1
ATOM 1721 N N . ASN A 1 223 ? 1.863 10.414 -5.566 1 57.09 223 ASN A N 1
ATOM 1722 C CA . ASN A 1 223 ? 1.435 10.984 -6.84 1 57.09 223 ASN A CA 1
ATOM 1723 C C . ASN A 1 223 ? 1.312 9.914 -7.922 1 57.09 223 ASN A C 1
ATOM 1725 O O . ASN A 1 223 ? 1.978 9.992 -8.953 1 57.09 223 ASN A O 1
ATOM 1729 N N . VAL A 1 224 ? 0.651 8.797 -7.543 1 59.38 224 VAL A N 1
ATOM 1730 C CA . VAL A 1 224 ? 0.378 7.781 -8.555 1 59.38 224 VAL A CA 1
ATOM 1731 C C . VAL A 1 224 ? -0.834 8.195 -9.383 1 59.38 224 VAL A C 1
ATOM 1733 O O . VAL A 1 224 ? -1.831 8.68 -8.844 1 59.38 224 VAL A O 1
ATOM 1736 N N . PRO A 1 225 ? -0.61 8.234 -10.664 1 67.88 225 PRO A N 1
ATOM 1737 C CA . PRO A 1 225 ? -1.806 8.5 -11.461 1 67.88 225 PRO A CA 1
ATOM 1738 C C . PRO A 1 225 ? -2.902 7.457 -11.258 1 67.88 225 PRO A C 1
ATOM 1740 O O . PRO A 1 225 ? -2.93 6.438 -11.953 1 67.88 225 PRO A O 1
ATOM 1743 N N . LEU A 1 226 ? -3.742 7.582 -10.352 1 69.81 226 LEU A N 1
ATOM 1744 C CA . LEU A 1 226 ? -4.797 6.656 -9.953 1 69.81 226 LEU A CA 1
ATOM 1745 C C . LEU A 1 226 ? -5.785 6.43 -11.094 1 69.81 226 LEU A C 1
ATOM 1747 O O . LEU A 1 226 ? -6.281 5.316 -11.281 1 69.81 226 LEU A O 1
ATOM 1751 N N . GLY A 1 227 ? -5.922 7.457 -11.844 1 72.75 227 GLY A N 1
ATOM 1752 C CA . GLY A 1 227 ? -6.844 7.312 -12.961 1 72.75 227 GLY A CA 1
ATOM 1753 C C . GLY A 1 227 ? -6.406 6.266 -13.969 1 72.75 227 GLY A C 1
ATOM 1754 O O . GLY A 1 227 ? -7.215 5.445 -14.406 1 72.75 227 GLY A O 1
ATOM 1755 N N . PHE A 1 228 ? -5.176 6.32 -14.266 1 76.44 228 PHE A N 1
ATOM 1756 C CA . PHE A 1 228 ? -4.648 5.371 -15.234 1 76.44 228 PHE A CA 1
ATOM 1757 C C . PHE A 1 228 ? -4.691 3.951 -14.68 1 76.44 228 PHE A C 1
ATOM 1759 O O . PHE A 1 228 ? -5.078 3.018 -15.391 1 76.44 228 PHE A O 1
ATOM 1766 N N . LEU A 1 229 ? -4.336 3.781 -13.445 1 82.25 229 LEU A N 1
ATOM 1767 C CA . LEU A 1 229 ? -4.336 2.465 -12.82 1 82.25 229 LEU A CA 1
ATOM 1768 C C . LEU A 1 229 ? -5.75 1.903 -12.734 1 82.25 229 LEU A C 1
ATOM 1770 O O . LEU A 1 229 ? -5.98 0.738 -13.062 1 82.25 229 LEU A O 1
ATOM 1774 N N . SER A 1 230 ? -6.621 2.766 -12.383 1 84.38 230 SER A N 1
ATOM 1775 C CA . SER A 1 230 ? -8.008 2.342 -12.227 1 84.38 230 SER A CA 1
ATOM 1776 C C . SER A 1 230 ? -8.633 1.988 -13.57 1 84.38 230 SER A C 1
ATOM 1778 O O . SER A 1 230 ? -9.391 1.021 -13.68 1 84.38 230 SER A O 1
ATOM 1780 N N . LEU A 1 231 ? -8.289 2.752 -14.531 1 86 231 LEU A N 1
ATOM 1781 C CA . LEU A 1 231 ? -8.82 2.479 -15.867 1 86 231 LEU A CA 1
ATOM 1782 C C . LEU A 1 231 ? -8.289 1.15 -16.391 1 86 231 LEU A C 1
ATOM 1784 O O . LEU A 1 231 ? -9.055 0.342 -16.938 1 86 231 LEU A O 1
ATOM 1788 N N . THR A 1 232 ? -7.031 0.953 -16.297 1 86.25 232 THR A N 1
ATOM 1789 C CA . THR A 1 232 ? -6.418 -0.289 -16.766 1 86.25 232 THR A CA 1
ATOM 1790 C C . THR A 1 232 ? -7.027 -1.489 -16.031 1 86.25 232 THR A C 1
ATOM 1792 O O . THR A 1 232 ? -7.336 -2.504 -16.672 1 86.25 232 THR A O 1
ATOM 1795 N N . GLU A 1 233 ? -7.211 -1.281 -14.789 1 87.56 233 GLU A N 1
ATOM 1796 C CA . GLU A 1 233 ? -7.801 -2.342 -13.977 1 87.56 233 GLU A CA 1
ATOM 1797 C C . GLU A 1 233 ? -9.211 -2.682 -14.453 1 87.56 233 GLU A C 1
ATOM 1799 O O . GLU A 1 233 ? -9.547 -3.855 -14.625 1 87.56 233 GLU A O 1
ATOM 1804 N N . ASN A 1 234 ? -9.961 -1.707 -14.664 1 92.06 234 ASN A N 1
ATOM 1805 C CA . ASN A 1 234 ? -11.344 -1.912 -15.086 1 92.06 234 ASN A CA 1
ATOM 1806 C C . ASN A 1 234 ? -11.422 -2.541 -16.469 1 92.06 234 ASN A C 1
ATOM 1808 O O . ASN A 1 234 ? -12.219 -3.451 -16.703 1 92.06 234 ASN A O 1
ATOM 1812 N N . VAL A 1 235 ? -10.617 -2.102 -17.328 1 91.06 235 VAL A N 1
ATOM 1813 C CA . VAL A 1 235 ? -10.602 -2.629 -18.688 1 91.06 235 VAL A CA 1
ATOM 1814 C C . VAL A 1 235 ? -10.164 -4.09 -18.672 1 91.06 235 VAL A C 1
ATOM 1816 O O . VAL A 1 235 ? -10.75 -4.93 -19.359 1 91.06 235 VAL A O 1
ATOM 1819 N N . MET A 1 236 ? -9.211 -4.398 -17.891 1 90.31 236 MET A N 1
ATOM 1820 C CA . MET A 1 236 ? -8.727 -5.77 -17.781 1 90.31 236 MET A CA 1
ATOM 1821 C C . MET A 1 236 ? -9.789 -6.68 -17.188 1 90.31 236 MET A C 1
ATOM 1823 O O . MET A 1 236 ? -9.945 -7.828 -17.594 1 90.31 236 MET A O 1
ATOM 1827 N N . MET A 1 237 ? -10.461 -6.121 -16.234 1 91.81 237 MET A N 1
ATOM 1828 C CA . MET A 1 237 ? -11.531 -6.887 -15.609 1 91.81 237 MET A CA 1
ATOM 1829 C C . MET A 1 237 ? -12.625 -7.227 -16.609 1 91.81 237 MET A C 1
ATOM 1831 O O . MET A 1 237 ? -13.07 -8.375 -16.703 1 91.81 237 MET A O 1
ATOM 1835 N N . VAL A 1 238 ? -13 -6.277 -17.406 1 92.62 238 VAL A N 1
ATOM 1836 C CA . VAL A 1 238 ? -14.031 -6.469 -18.422 1 92.62 238 VAL A CA 1
ATOM 1837 C C . VAL A 1 238 ? -13.523 -7.422 -19.5 1 92.62 238 VAL A C 1
ATOM 1839 O O . VAL A 1 238 ? -14.25 -8.32 -19.938 1 92.62 238 VAL A O 1
ATOM 1842 N N . ALA A 1 239 ? -12.32 -7.219 -19.938 1 91.81 239 ALA A N 1
ATOM 1843 C CA . ALA A 1 239 ? -11.719 -8.078 -20.953 1 91.81 239 ALA A CA 1
ATOM 1844 C C . ALA A 1 239 ? -11.695 -9.531 -20.5 1 91.81 239 ALA A C 1
ATOM 1846 O O . ALA A 1 239 ? -12.023 -10.438 -21.266 1 91.81 239 ALA A O 1
ATOM 1847 N N . MET A 1 240 ? -11.344 -9.719 -19.266 1 90.38 240 MET A N 1
ATOM 1848 C CA . MET A 1 240 ? -11.297 -11.07 -18.719 1 90.38 240 MET A CA 1
ATOM 1849 C C . MET A 1 240 ? -12.688 -11.68 -18.641 1 90.38 240 MET A C 1
ATOM 1851 O O . MET A 1 240 ? -12.875 -12.859 -18.953 1 90.38 240 MET A O 1
ATOM 1855 N N . ALA A 1 241 ? -13.617 -10.906 -18.234 1 92.06 241 ALA A N 1
ATOM 1856 C CA . ALA A 1 241 ? -14.992 -11.383 -18.156 1 92.06 241 ALA A CA 1
ATOM 1857 C C . ALA A 1 241 ? -15.516 -11.797 -19.531 1 92.06 241 ALA A C 1
ATOM 1859 O O . ALA A 1 241 ? -16.125 -12.852 -19.672 1 92.06 241 ALA A O 1
ATOM 1860 N N . LEU A 1 242 ? -15.25 -11.031 -20.516 1 92 242 LEU A N 1
ATOM 1861 C CA . LEU A 1 242 ? -15.68 -11.336 -21.875 1 92 242 LEU A CA 1
ATOM 1862 C C . LEU A 1 242 ? -14.969 -12.578 -22.391 1 92 242 LEU A C 1
ATOM 1864 O O . LEU A 1 242 ? -15.578 -13.406 -23.078 1 92 242 LEU A O 1
ATOM 1868 N N . TRP A 1 243 ? -13.719 -12.617 -22.094 1 90.31 243 TRP A N 1
ATOM 1869 C CA . TRP A 1 243 ? -12.938 -13.789 -22.484 1 90.31 243 TRP A CA 1
ATOM 1870 C C . TRP A 1 243 ? -13.531 -15.062 -21.891 1 90.31 243 TRP A C 1
ATOM 1872 O O . TRP A 1 243 ? -13.672 -16.062 -22.594 1 90.31 243 TRP A O 1
ATOM 1882 N N . MET A 1 244 ? -13.938 -15.07 -20.688 1 87.5 244 MET A N 1
ATOM 1883 C CA . MET A 1 244 ? -14.477 -16.25 -20 1 87.5 244 MET A CA 1
ATOM 1884 C C . MET A 1 244 ? -15.852 -16.609 -20.562 1 87.5 244 MET A C 1
ATOM 1886 O O . MET A 1 244 ? -16.266 -17.766 -20.5 1 87.5 244 MET A O 1
ATOM 1890 N N . LEU A 1 245 ? -16.531 -15.664 -21.125 1 85.69 245 LEU A N 1
ATOM 1891 C CA . LEU A 1 245 ? -17.828 -15.906 -21.75 1 85.69 245 LEU A CA 1
ATOM 1892 C C . LEU A 1 245 ? -17.672 -16.609 -23.078 1 85.69 245 LEU A C 1
ATOM 1894 O O . LEU A 1 245 ? -18.484 -17.484 -23.438 1 85.69 245 LEU A O 1
ATOM 1898 N N . ILE A 1 246 ? -16.641 -16.203 -23.781 1 83.38 246 ILE A N 1
ATOM 1899 C CA . ILE A 1 246 ? -16.453 -16.719 -25.125 1 83.38 246 ILE A CA 1
ATOM 1900 C C . ILE A 1 246 ? -15.688 -18.031 -25.094 1 83.38 246 ILE A C 1
ATOM 1902 O O . ILE A 1 246 ? -15.977 -18.953 -25.859 1 83.38 246 ILE A O 1
ATOM 1906 N N . ALA A 1 247 ? -14.617 -18 -24.344 1 70.75 247 ALA A N 1
ATOM 1907 C CA . ALA A 1 247 ? -13.758 -19.188 -24.312 1 70.75 247 ALA A CA 1
ATOM 1908 C C . ALA A 1 247 ? -14.398 -20.312 -23.516 1 70.75 247 ALA A C 1
ATOM 1910 O O . ALA A 1 247 ? -14.961 -20.078 -22.438 1 70.75 247 ALA A O 1
ATOM 1911 N N . PRO A 1 248 ? -15.039 -21.359 -24.016 1 54.12 248 PRO A N 1
ATOM 1912 C CA . PRO A 1 248 ? -15.656 -22.5 -23.344 1 54.12 248 PRO A CA 1
ATOM 1913 C C . PRO A 1 248 ? -14.906 -22.922 -22.078 1 54.12 248 PRO A C 1
ATOM 1915 O O . PRO A 1 248 ? -13.695 -22.734 -21.984 1 54.12 248 PRO A O 1
ATOM 1918 N N . ALA A 1 249 ? -15.578 -22.922 -20.734 1 50.38 249 ALA A N 1
ATOM 1919 C CA . ALA A 1 249 ? -15.094 -23.453 -19.469 1 50.38 249 ALA A CA 1
ATOM 1920 C C . ALA A 1 249 ? -14.062 -24.547 -19.688 1 50.38 249 ALA A C 1
ATOM 1922 O O . ALA A 1 249 ? -13.156 -24.734 -18.875 1 50.38 249 ALA A O 1
ATOM 1923 N N . ALA A 1 250 ? -14.266 -25.344 -20.656 1 47.16 250 ALA A N 1
ATOM 1924 C CA . ALA A 1 250 ? -13.555 -26.562 -21.047 1 47.16 250 ALA A CA 1
ATOM 1925 C C . ALA A 1 250 ? -12.109 -26.25 -21.422 1 47.16 250 ALA A C 1
ATOM 1927 O O . ALA A 1 250 ? -11.211 -27.062 -21.188 1 47.16 250 ALA A O 1
ATOM 1928 N N . LEU A 1 251 ? -11.875 -25.281 -22.094 1 45.5 251 LEU A N 1
ATOM 1929 C CA . LEU A 1 251 ? -10.508 -25 -22.531 1 45.5 251 LEU A CA 1
ATOM 1930 C C . LEU A 1 251 ? -9.641 -24.594 -21.344 1 45.5 251 LEU A C 1
ATOM 1932 O O . LEU A 1 251 ? -8.414 -24.625 -21.422 1 45.5 251 LEU A O 1
ATOM 1936 N N . SER A 1 252 ? -10.117 -23.938 -20.297 1 45.31 252 SER A N 1
ATOM 1937 C CA . SER A 1 252 ? -9.297 -23.531 -19.156 1 45.31 252 SER A CA 1
ATOM 1938 C C . SER A 1 252 ? -8.969 -24.734 -18.266 1 45.31 252 SER A C 1
ATOM 1940 O O . SER A 1 252 ? -8.18 -24.609 -17.328 1 45.31 252 SER A O 1
ATOM 1942 N N . MET A 1 253 ? -9.844 -25.734 -18.125 1 39.5 253 MET A N 1
ATOM 1943 C CA . MET A 1 253 ? -9.547 -26.969 -17.375 1 39.5 253 MET A CA 1
ATOM 1944 C C . MET A 1 253 ? -8.688 -27.906 -18.219 1 39.5 253 MET A C 1
ATOM 1946 O O . MET A 1 253 ? -9.016 -28.203 -19.359 1 39.5 253 MET A O 1
ATOM 1950 N N . PRO A 1 254 ? -7.363 -27.891 -17.984 1 39.34 254 PRO A N 1
ATOM 1951 C CA . PRO A 1 254 ? -6.621 -28.875 -18.781 1 39.34 254 PRO A CA 1
ATOM 1952 C C . PRO A 1 254 ? -7.371 -30.203 -18.938 1 39.34 254 PRO A C 1
ATOM 1954 O O . PRO A 1 254 ? -8.086 -30.609 -18.016 1 39.34 254 PRO A O 1
ATOM 1957 N N . HIS A 1 255 ? -7.867 -30.672 -20.141 1 31.78 255 HIS A N 1
ATOM 1958 C CA . HIS A 1 255 ? -8.117 -32.094 -20.375 1 31.78 255 HIS A CA 1
ATOM 1959 C C . HIS A 1 255 ? -6.934 -32.938 -19.922 1 31.78 255 HIS A C 1
ATOM 1961 O O . HIS A 1 255 ? -5.777 -32.562 -20.109 1 31.78 255 HIS A O 1
ATOM 1967 N N . MET B 1 1 ? -48.906 4.316 17.391 1 33.97 1 MET B N 1
ATOM 1968 C CA . MET B 1 1 ? -47.438 4.461 17.406 1 33.97 1 MET B CA 1
ATOM 1969 C C . MET B 1 1 ? -47.031 5.891 17.078 1 33.97 1 MET B C 1
ATOM 1971 O O . MET B 1 1 ? -47.406 6.422 16.031 1 33.97 1 MET B O 1
ATOM 1975 N N . ALA B 1 2 ? -46.906 6.805 17.938 1 39.44 2 ALA B N 1
ATOM 1976 C CA . ALA B 1 2 ? -46.75 8.25 17.766 1 39.44 2 ALA B CA 1
ATOM 1977 C C . ALA B 1 2 ? -45.719 8.57 16.672 1 39.44 2 ALA B C 1
ATOM 1979 O O . ALA B 1 2 ? -44.594 8.109 16.734 1 39.44 2 ALA B O 1
ATOM 1980 N N . THR B 1 3 ? -45.938 8.742 15.414 1 41.44 3 THR B N 1
ATOM 1981 C CA . THR B 1 3 ? -45.219 9.016 14.188 1 41.44 3 THR B CA 1
ATOM 1982 C C . THR B 1 3 ? -44.219 10.148 14.398 1 41.44 3 THR B C 1
ATOM 1984 O O . THR B 1 3 ? -44.594 11.312 14.539 1 41.44 3 THR B O 1
ATOM 1987 N N . ALA B 1 4 ? -43.219 10.023 15.234 1 47.78 4 ALA B N 1
ATOM 1988 C CA . ALA B 1 4 ? -42.25 11.023 15.664 1 47.78 4 ALA B CA 1
ATOM 1989 C C . ALA B 1 4 ? -41.812 11.891 14.492 1 47.78 4 ALA B C 1
ATOM 1991 O O . ALA B 1 4 ? -41.688 11.406 13.367 1 47.78 4 ALA B O 1
ATOM 1992 N N . ALA B 1 5 ? -42 13.094 14.414 1 51.75 5 ALA B N 1
ATOM 1993 C CA . ALA B 1 5 ? -41.656 14.141 13.453 1 51.75 5 ALA B CA 1
ATOM 1994 C C . ALA B 1 5 ? -40.281 13.914 12.867 1 51.75 5 ALA B C 1
ATOM 1996 O O . ALA B 1 5 ? -39.344 13.562 13.586 1 51.75 5 ALA B O 1
ATOM 1997 N N . PRO B 1 6 ? -40.094 13.562 11.508 1 61.75 6 PRO B N 1
ATOM 1998 C CA . PRO B 1 6 ? -38.812 13.227 10.883 1 61.75 6 PRO B CA 1
ATOM 1999 C C . PRO B 1 6 ? -37.688 14.18 11.281 1 61.75 6 PRO B C 1
ATOM 2001 O O . PRO B 1 6 ? -37.906 15.398 11.336 1 61.75 6 PRO B O 1
ATOM 2004 N N . LYS B 1 7 ? -36.625 13.836 12.094 1 82 7 LYS B N 1
ATOM 2005 C CA . LYS B 1 7 ? -35.5 14.68 12.492 1 82 7 LYS B CA 1
ATOM 2006 C C . LYS B 1 7 ? -34.781 15.219 11.273 1 82 7 LYS B C 1
ATOM 2008 O O . LYS B 1 7 ? -34.531 14.484 10.32 1 82 7 LYS B O 1
ATOM 2013 N N . LYS B 1 8 ? -34.781 16.547 11.141 1 89.44 8 LYS B N 1
ATOM 2014 C CA . LYS B 1 8 ? -34.156 17.234 10.023 1 89.44 8 LYS B CA 1
ATOM 2015 C C . LYS B 1 8 ? -32.688 17.562 10.344 1 89.44 8 LYS B C 1
ATOM 2017 O O . LYS B 1 8 ? -32.375 17.953 11.469 1 89.44 8 LYS B O 1
ATOM 2022 N N . ALA B 1 9 ? -31.891 17.25 9.391 1 93 9 ALA B N 1
ATOM 2023 C CA . ALA B 1 9 ? -30.484 17.609 9.5 1 93 9 ALA B CA 1
ATOM 2024 C C . ALA B 1 9 ? -30.031 18.406 8.281 1 93 9 ALA B C 1
ATOM 2026 O O . ALA B 1 9 ? -30.547 18.219 7.18 1 93 9 ALA B O 1
ATOM 2027 N N . THR B 1 10 ? -29.234 19.391 8.523 1 93.56 10 THR B N 1
ATOM 2028 C CA . THR B 1 10 ? -28.672 20.188 7.434 1 93.56 10 THR B CA 1
ATOM 2029 C C . THR B 1 10 ? -27.172 19.938 7.305 1 93.56 10 THR B C 1
ATOM 2031 O O . THR B 1 10 ? -26.453 19.906 8.305 1 93.56 10 THR B O 1
ATOM 2034 N N . ILE B 1 11 ? -26.781 19.719 6.098 1 93.19 11 ILE B N 1
ATOM 2035 C CA . ILE B 1 11 ? -25.359 19.516 5.844 1 93.19 11 ILE B CA 1
ATOM 2036 C C . ILE B 1 11 ? -24.859 20.547 4.828 1 93.19 11 ILE B C 1
ATOM 2038 O O . ILE B 1 11 ? -25.547 20.812 3.834 1 93.19 11 ILE B O 1
ATOM 2042 N N . TYR B 1 12 ? -23.844 21.219 5.164 1 92.19 12 TYR B N 1
ATOM 2043 C CA . TYR B 1 12 ? -23.141 22.094 4.23 1 92.19 12 TYR B CA 1
ATOM 2044 C C . TYR B 1 12 ? -21.891 21.422 3.693 1 92.19 12 TYR B C 1
ATOM 2046 O O . TYR B 1 12 ? -20.969 21.094 4.461 1 92.19 12 TYR B O 1
ATOM 2054 N N . ARG B 1 13 ? -21.859 21.188 2.441 1 89.19 13 ARG B N 1
ATOM 2055 C CA . ARG B 1 13 ? -20.703 20.5 1.868 1 89.19 13 ARG B CA 1
ATOM 2056 C C . ARG B 1 13 ? -20.234 21.188 0.583 1 89.19 13 ARG B C 1
ATOM 2058 O O . ARG B 1 13 ? -21.047 21.812 -0.115 1 89.19 13 ARG B O 1
ATOM 2065 N N . MET B 1 14 ? -18.984 21.031 0.304 1 84.38 14 MET B N 1
ATOM 2066 C CA . MET B 1 14 ? -18.391 21.625 -0.891 1 84.38 14 MET B CA 1
ATOM 2067 C C . MET B 1 14 ? -18.656 20.766 -2.119 1 84.38 14 MET B C 1
ATOM 2069 O O . MET B 1 14 ? -18.375 19.562 -2.115 1 84.38 14 MET B O 1
ATOM 2073 N N . VAL B 1 15 ? -19.266 21.312 -3.098 1 84 15 VAL B N 1
ATOM 2074 C CA . VAL B 1 15 ? -19.5 20.656 -4.379 1 84 15 VAL B CA 1
ATOM 2075 C C . VAL B 1 15 ? -19.031 21.562 -5.516 1 84 15 VAL B C 1
ATOM 2077 O O . VAL B 1 15 ? -19.75 22.453 -5.957 1 84 15 VAL B O 1
ATOM 2080 N N . ILE B 1 16 ? -17.828 21.391 -5.863 1 78.88 16 ILE B N 1
ATOM 2081 C CA . ILE B 1 16 ? -17.25 22.141 -6.973 1 78.88 16 ILE B CA 1
ATOM 2082 C C . ILE B 1 16 ? -16.953 21.203 -8.133 1 78.88 16 ILE B C 1
ATOM 2084 O O . ILE B 1 16 ? -16.734 20 -7.934 1 78.88 16 ILE B O 1
ATOM 2088 N N . PRO B 1 17 ? -17.141 21.625 -9.336 1 73.31 17 PRO B N 1
ATOM 2089 C CA . PRO B 1 17 ? -16.984 20.75 -10.5 1 73.31 17 PRO B CA 1
ATOM 2090 C C . PRO B 1 17 ? -15.695 19.938 -10.453 1 73.31 17 PRO B C 1
ATOM 2092 O O . PRO B 1 17 ? -15.672 18.797 -10.922 1 73.31 17 PRO B O 1
ATOM 2095 N N . THR B 1 18 ? -14.719 20.438 -9.836 1 69.94 18 THR B N 1
ATOM 2096 C CA . THR B 1 18 ? -13.422 19.766 -9.875 1 69.94 18 THR B CA 1
ATOM 2097 C C . THR B 1 18 ? -13.219 18.922 -8.625 1 69.94 18 THR B C 1
ATOM 2099 O O . THR B 1 18 ? -12.25 18.172 -8.539 1 69.94 18 THR B O 1
ATOM 2102 N N . HIS B 1 19 ? -14.164 19.109 -7.707 1 71.69 19 HIS B N 1
ATOM 2103 C CA . HIS B 1 19 ? -13.93 18.391 -6.449 1 71.69 19 HIS B CA 1
ATOM 2104 C C . HIS B 1 19 ? -15.25 18.109 -5.727 1 71.69 19 HIS B C 1
ATOM 2106 O O . HIS B 1 19 ? -16.141 18.969 -5.695 1 71.69 19 HIS B O 1
ATOM 2112 N N . THR B 1 20 ? -15.398 16.906 -5.363 1 74.19 20 THR B N 1
ATOM 2113 C CA . THR B 1 20 ? -16.5 16.531 -4.473 1 74.19 20 THR B CA 1
ATOM 2114 C C . THR B 1 20 ? -15.953 16.031 -3.137 1 74.19 20 THR B C 1
ATOM 2116 O O . THR B 1 20 ? -15.055 15.188 -3.104 1 74.19 20 THR B O 1
ATOM 2119 N N . CYS B 1 21 ? -16.391 16.656 -2.055 1 78.31 21 CYS B N 1
ATOM 2120 C CA . CYS B 1 21 ? -15.93 16.266 -0.729 1 78.31 21 CYS B CA 1
ATOM 2121 C C . CYS B 1 21 ? -16.453 14.875 -0.363 1 78.31 21 CYS B C 1
ATOM 2123 O O . CYS B 1 21 ? -17.656 14.695 -0.183 1 78.31 21 CYS B O 1
ATOM 2125 N N . PRO B 1 22 ? -15.711 13.992 -0.268 1 84.12 22 PRO B N 1
ATOM 2126 C CA . PRO B 1 22 ? -16.172 12.641 0.049 1 84.12 22 PRO B CA 1
ATOM 2127 C C . PRO B 1 22 ? -16.797 12.539 1.439 1 84.12 22 PRO B C 1
ATOM 2129 O O . PRO B 1 22 ? -17.766 11.812 1.629 1 84.12 22 PRO B O 1
ATOM 2132 N N . TYR B 1 23 ? -16.312 13.25 2.309 1 85 23 TYR B N 1
ATOM 2133 C CA . TYR B 1 23 ? -16.812 13.203 3.678 1 85 23 TYR B CA 1
ATOM 2134 C C . TYR B 1 23 ? -18.219 13.805 3.771 1 85 23 TYR B C 1
ATOM 2136 O O . TYR B 1 23 ? -19 13.445 4.656 1 85 23 TYR B O 1
ATOM 2144 N N . GLY B 1 24 ? -18.375 14.773 2.904 1 87.31 24 GLY B N 1
ATOM 2145 C CA . GLY B 1 24 ? -19.734 15.281 2.82 1 87.31 24 GLY B CA 1
ATOM 2146 C C . GLY B 1 24 ? -20.75 14.227 2.418 1 87.31 24 GLY B C 1
ATOM 2147 O O . GLY B 1 24 ? -21.828 14.148 3 1 87.31 24 GLY B O 1
ATOM 2148 N N . LEU B 1 25 ? -20.391 13.461 1.431 1 89.12 25 LEU B N 1
ATOM 2149 C CA . LEU B 1 25 ? -21.266 12.391 0.963 1 89.12 25 LEU B CA 1
ATOM 2150 C C . LEU B 1 25 ? -21.422 11.312 2.035 1 89.12 25 LEU B C 1
ATOM 2152 O O . LEU B 1 25 ? -22.516 10.789 2.225 1 89.12 25 LEU B O 1
ATOM 2156 N N . LYS B 1 26 ? -20.406 11.016 2.682 1 89.56 26 LYS B N 1
ATOM 2157 C CA . LYS B 1 26 ? -20.453 10.031 3.756 1 89.56 26 LYS B CA 1
ATOM 2158 C C . LYS B 1 26 ? -21.344 10.516 4.902 1 89.56 26 LYS B C 1
ATOM 2160 O O . LYS B 1 26 ? -22.109 9.734 5.473 1 89.56 26 LYS B O 1
ATOM 2165 N N . ALA B 1 27 ? -21.156 11.742 5.219 1 90.88 27 ALA B N 1
ATOM 2166 C CA . ALA B 1 27 ? -21.969 12.328 6.277 1 90.88 27 ALA B CA 1
ATOM 2167 C C . ALA B 1 27 ? -23.453 12.289 5.906 1 90.88 27 ALA B C 1
ATOM 2169 O O . ALA B 1 27 ? -24.297 11.945 6.734 1 90.88 27 ALA B O 1
ATOM 2170 N N . LYS B 1 28 ? -23.703 12.688 4.695 1 92.12 28 LYS B N 1
ATOM 2171 C CA . LYS B 1 28 ? -25.078 12.656 4.211 1 92.12 28 LYS B CA 1
ATOM 2172 C C . LYS B 1 28 ? -25.672 11.25 4.301 1 92.12 28 LYS B C 1
ATOM 2174 O O . LYS B 1 28 ? -26.797 11.07 4.758 1 92.12 28 LYS B O 1
ATOM 2179 N N . ASP B 1 29 ? -24.938 10.328 3.83 1 91.56 29 ASP B N 1
ATOM 2180 C CA . ASP B 1 29 ? -25.375 8.938 3.871 1 91.56 29 ASP B CA 1
ATOM 2181 C C . ASP B 1 29 ? -25.625 8.484 5.309 1 91.56 29 ASP B C 1
ATOM 2183 O O . ASP B 1 29 ? -26.625 7.82 5.586 1 91.56 29 ASP B O 1
ATOM 2187 N N . LEU B 1 30 ? -24.688 8.797 6.191 1 90.44 30 LEU B N 1
ATOM 2188 C CA . LEU B 1 30 ? -24.828 8.43 7.598 1 90.44 30 LEU B CA 1
ATOM 2189 C C . LEU B 1 30 ? -26.109 9.008 8.18 1 90.44 30 LEU B C 1
ATOM 2191 O O . LEU B 1 30 ? -26.844 8.32 8.898 1 90.44 30 LEU B O 1
ATOM 2195 N N . LEU B 1 31 ? -26.375 10.266 7.902 1 91.94 31 LEU B N 1
ATOM 2196 C CA . LEU B 1 31 ? -27.578 10.93 8.391 1 91.94 31 LEU B CA 1
ATOM 2197 C C . LEU B 1 31 ? -28.828 10.234 7.867 1 91.94 31 LEU B C 1
ATOM 2199 O O . LEU B 1 31 ? -29.766 9.992 8.625 1 91.94 31 LEU B O 1
ATOM 2203 N N . ARG B 1 32 ? -28.812 9.891 6.602 1 91.69 32 ARG B N 1
ATOM 2204 C CA . ARG B 1 32 ? -29.953 9.211 5.988 1 91.69 32 ARG B CA 1
ATOM 2205 C C . ARG B 1 32 ? -30.172 7.836 6.609 1 91.69 32 ARG B C 1
ATOM 2207 O O . ARG B 1 32 ? -31.312 7.449 6.887 1 91.69 32 ARG B O 1
ATOM 2214 N N . ARG B 1 33 ? -29.141 7.188 6.828 1 90.62 33 ARG B N 1
ATOM 2215 C CA . ARG B 1 33 ? -29.234 5.855 7.414 1 90.62 33 ARG B CA 1
ATOM 2216 C C . ARG B 1 33 ? -29.766 5.922 8.844 1 90.62 33 ARG B C 1
ATOM 2218 O O . ARG B 1 33 ? -30.375 4.965 9.328 1 90.62 33 ARG B O 1
ATOM 2225 N N . GLN B 1 34 ? -29.438 6.996 9.461 1 90.81 34 GLN B N 1
ATOM 2226 C CA . GLN B 1 34 ? -29.906 7.176 10.836 1 90.81 34 GLN B CA 1
ATOM 2227 C C . GLN B 1 34 ? -31.344 7.691 10.859 1 90.81 34 GLN B C 1
ATOM 2229 O O . GLN B 1 34 ? -31.891 7.953 11.93 1 90.81 34 GLN B O 1
ATOM 2234 N N . GLY B 1 35 ? -31.906 7.949 9.656 1 90 35 GLY B N 1
ATOM 2235 C CA . GLY B 1 35 ? -33.312 8.266 9.57 1 90 35 GLY B CA 1
ATOM 2236 C C . GLY B 1 35 ? -33.594 9.75 9.453 1 90 35 GLY B C 1
ATOM 2237 O O . GLY B 1 35 ? -34.75 10.188 9.578 1 90 35 GLY B O 1
ATOM 2238 N N . TYR B 1 36 ? -32.625 10.547 9.281 1 91.5 36 TYR B N 1
ATOM 2239 C CA . TYR B 1 36 ? -32.844 11.984 9.188 1 91.5 36 TYR B CA 1
ATOM 2240 C C . TYR B 1 36 ? -33.156 12.398 7.754 1 91.5 36 TYR B C 1
ATOM 2242 O O . TYR B 1 36 ? -32.688 11.773 6.801 1 91.5 36 TYR B O 1
ATOM 2250 N N . GLU B 1 37 ? -34 13.312 7.637 1 91.81 37 GLU B N 1
ATOM 2251 C CA . GLU B 1 37 ? -34.156 14.008 6.363 1 91.81 37 GLU B CA 1
ATOM 2252 C C . GLU B 1 37 ? -33.062 15.062 6.18 1 91.81 37 GLU B C 1
ATOM 2254 O O . GLU B 1 37 ? -33 16.016 6.953 1 91.81 37 GLU B O 1
ATOM 2259 N N . VAL B 1 38 ? -32.312 14.859 5.141 1 92.94 38 VAL B N 1
ATOM 2260 C CA . VAL B 1 38 ? -31.109 15.664 5.027 1 92.94 38 VAL B CA 1
ATOM 2261 C C . VAL B 1 38 ? -31.328 16.797 4.02 1 92.94 38 VAL B C 1
ATOM 2263 O O . VAL B 1 38 ? -31.75 16.547 2.885 1 92.94 38 VAL B O 1
ATOM 2266 N N . GLU B 1 39 ? -31.188 18 4.457 1 92.88 39 GLU B N 1
ATOM 2267 C CA . GLU B 1 39 ? -31.094 19.141 3.566 1 92.88 39 GLU B CA 1
ATOM 2268 C C . GLU B 1 39 ? -29.641 19.406 3.152 1 92.88 39 GLU B C 1
ATOM 2270 O O . GLU B 1 39 ? -28.828 19.844 3.969 1 92.88 39 GLU B O 1
ATOM 2275 N N . ASP B 1 40 ? -29.375 19.172 1.938 1 92.44 40 ASP B N 1
ATOM 2276 C CA . ASP B 1 40 ? -28.016 19.234 1.405 1 92.44 40 ASP B CA 1
ATOM 2277 C C . ASP B 1 40 ? -27.734 20.609 0.797 1 92.44 40 ASP B C 1
ATOM 2279 O O . ASP B 1 40 ? -28.219 20.922 -0.294 1 92.44 40 ASP B O 1
ATOM 2283 N N . HIS B 1 41 ? -26.984 21.453 1.504 1 91.88 41 HIS B N 1
ATOM 2284 C CA . HIS B 1 41 ? -26.594 22.766 0.997 1 91.88 41 HIS B CA 1
ATOM 2285 C C . HIS B 1 41 ? -25.219 22.719 0.331 1 91.88 41 HIS B C 1
ATOM 2287 O O . HIS B 1 41 ? -24.219 22.469 0.995 1 91.88 41 HIS B O 1
ATOM 2293 N N . TRP B 1 42 ? -25.203 23.047 -0.923 1 90.56 42 TRP B N 1
ATOM 2294 C CA . TRP B 1 42 ? -23.984 22.953 -1.717 1 90.56 42 TRP B CA 1
ATOM 2295 C C . TRP B 1 42 ? -23.234 24.281 -1.695 1 90.56 42 TRP B C 1
ATOM 2297 O O . TRP B 1 42 ? -23.828 25.344 -1.924 1 90.56 42 TRP B O 1
ATOM 2307 N N . LEU B 1 43 ? -21.984 24.188 -1.326 1 90 43 LEU B N 1
ATOM 2308 C CA . LEU B 1 43 ? -21.062 25.297 -1.542 1 90 43 LEU B CA 1
ATOM 2309 C C . LEU B 1 43 ? -20.359 25.156 -2.887 1 90 43 LEU B C 1
ATOM 2311 O O . LEU B 1 43 ? -19.516 24.266 -3.059 1 90 43 LEU B O 1
ATOM 2315 N N . ARG B 1 44 ? -20.516 25.984 -3.779 1 87.81 44 ARG B N 1
ATOM 2316 C CA . ARG B 1 44 ? -20.188 25.734 -5.18 1 87.81 44 ARG B CA 1
ATOM 2317 C C . ARG B 1 44 ? -18.891 26.453 -5.566 1 87.81 44 ARG B C 1
ATOM 2319 O O . ARG B 1 44 ? -18.328 26.188 -6.629 1 87.81 44 ARG B O 1
ATOM 2326 N N . THR B 1 45 ? -18.531 27.438 -4.719 1 86.06 45 THR B N 1
ATOM 2327 C CA . THR B 1 45 ? -17.297 28.141 -5.023 1 86.06 45 THR B CA 1
ATOM 2328 C C . THR B 1 45 ? -16.359 28.156 -3.809 1 86.06 45 THR B C 1
ATOM 2330 O O . THR B 1 45 ? -16.812 27.922 -2.684 1 86.06 45 THR B O 1
ATOM 2333 N N . ARG B 1 46 ? -15.117 28.391 -4.086 1 86.5 46 ARG B N 1
ATOM 2334 C CA . ARG B 1 46 ? -14.141 28.484 -3.008 1 86.5 46 ARG B CA 1
ATOM 2335 C C . ARG B 1 46 ? -14.438 29.672 -2.104 1 86.5 46 ARG B C 1
ATOM 2337 O O . ARG B 1 46 ? -14.273 29.594 -0.885 1 86.5 46 ARG B O 1
ATOM 2344 N N . GLU B 1 47 ? -14.852 30.688 -2.742 1 88.31 47 GLU B N 1
ATOM 2345 C CA . GLU B 1 47 ? -15.188 31.891 -1.994 1 88.31 47 GLU B CA 1
ATOM 2346 C C . GLU B 1 47 ? -16.359 31.656 -1.041 1 88.31 47 GLU B C 1
ATOM 2348 O O . GLU B 1 47 ? -16.312 32.094 0.114 1 88.31 47 GLU B O 1
ATOM 2353 N N . GLU B 1 48 ? -17.297 30.969 -1.596 1 89.25 48 GLU B N 1
ATOM 2354 C CA . GLU B 1 48 ? -18.453 30.609 -0.772 1 89.25 48 GLU B CA 1
ATOM 2355 C C . GLU B 1 48 ? -18.047 29.734 0.406 1 89.25 48 GLU B C 1
ATOM 2357 O O . GLU B 1 48 ? -18.547 29.906 1.519 1 89.25 48 GLU B O 1
ATOM 2362 N N . THR B 1 49 ? -17.203 28.891 0.161 1 88.38 49 THR B N 1
ATOM 2363 C CA . THR B 1 49 ? -16.719 27.969 1.178 1 88.38 49 THR B CA 1
ATOM 2364 C C . THR B 1 49 ? -15.953 28.703 2.264 1 88.38 49 THR B C 1
ATOM 2366 O O . THR B 1 49 ? -16.172 28.484 3.455 1 88.38 49 THR B O 1
ATOM 2369 N N . ASP B 1 50 ? -15.133 29.562 1.805 1 89.5 50 ASP B N 1
ATOM 2370 C CA . ASP B 1 50 ? -14.336 30.328 2.756 1 89.5 50 ASP B CA 1
ATOM 2371 C C . ASP B 1 50 ? -15.227 31.234 3.607 1 89.5 50 ASP B C 1
ATOM 2373 O O . ASP B 1 50 ? -14.992 31.391 4.809 1 89.5 50 ASP B O 1
ATOM 2377 N N . ALA B 1 51 ? -16.188 31.797 2.986 1 91 51 ALA B N 1
ATOM 2378 C CA . ALA B 1 51 ? -17.125 32.625 3.709 1 91 51 ALA B CA 1
ATOM 2379 C C . ALA B 1 51 ? -17.891 31.844 4.762 1 91 51 ALA B C 1
ATOM 2381 O O . ALA B 1 51 ? -18.094 32.312 5.883 1 91 51 ALA B O 1
ATOM 2382 N N . PHE B 1 52 ? -18.312 30.688 4.355 1 90.75 52 PHE B N 1
ATOM 2383 C CA . PHE B 1 52 ? -19 29.797 5.281 1 90.75 52 PHE B CA 1
ATOM 2384 C C . PHE B 1 52 ? -18.109 29.453 6.473 1 90.75 52 PHE B C 1
ATOM 2386 O O . PHE B 1 52 ? -18.562 29.5 7.621 1 90.75 52 PHE B O 1
ATOM 2393 N N . LYS B 1 53 ? -16.922 29.109 6.188 1 90.81 53 LYS B N 1
ATOM 2394 C CA . LYS B 1 53 ? -15.969 28.75 7.23 1 90.81 53 LYS B CA 1
ATOM 2395 C C . LYS B 1 53 ? -15.75 29.906 8.203 1 90.81 53 LYS B C 1
ATOM 2397 O O . LYS B 1 53 ? -15.688 29.688 9.422 1 90.81 53 LYS B O 1
ATOM 2402 N N . ALA B 1 54 ? -15.641 31.031 7.676 1 91.69 54 ALA B N 1
ATOM 2403 C CA . ALA B 1 54 ? -15.438 32.219 8.492 1 91.69 54 ALA B CA 1
ATOM 2404 C C . ALA B 1 54 ? -16.672 32.531 9.344 1 91.69 54 ALA B C 1
ATOM 2406 O O . ALA B 1 54 ? -16.547 32.844 10.531 1 91.69 54 ALA B O 1
ATOM 2407 N N . GLU B 1 55 ? -17.734 32.375 8.75 1 90.81 55 GLU B N 1
ATOM 2408 C CA . GLU B 1 55 ? -19 32.688 9.43 1 90.81 55 GLU B CA 1
ATOM 2409 C C . GLU B 1 55 ? -19.234 31.766 10.609 1 90.81 55 GLU B C 1
ATOM 2411 O O . GLU B 1 55 ? -19.719 32.188 11.664 1 90.81 55 GLU B O 1
ATOM 2416 N N . HIS B 1 56 ? -18.938 30.578 10.469 1 91.25 56 HIS B N 1
ATOM 2417 C CA . HIS B 1 56 ? -19.219 29.578 11.492 1 91.25 56 HIS B CA 1
ATOM 2418 C C . HIS B 1 56 ? -17.969 29.219 12.281 1 91.25 56 HIS B C 1
ATOM 2420 O O . HIS B 1 56 ? -18 28.328 13.141 1 91.25 56 HIS B O 1
ATOM 2426 N N . ASP B 1 57 ? -16.859 29.828 11.945 1 90.5 57 ASP B N 1
ATOM 2427 C CA . ASP B 1 57 ? -15.586 29.672 12.633 1 90.5 57 ASP B CA 1
ATOM 2428 C C . ASP B 1 57 ? -15.125 28.219 12.609 1 90.5 57 ASP B C 1
ATOM 2430 O O . ASP B 1 57 ? -14.82 27.641 13.656 1 90.5 57 ASP B O 1
ATOM 2434 N N . VAL B 1 58 ? -15.203 27.672 11.469 1 88.31 58 VAL B N 1
ATOM 2435 C CA . VAL B 1 58 ? -14.75 26.297 11.281 1 88.31 58 VAL B CA 1
ATOM 2436 C C . VAL B 1 58 ? -13.648 26.266 10.227 1 88.31 58 VAL B C 1
ATOM 2438 O O . VAL B 1 58 ? -13.547 27.156 9.391 1 88.31 58 VAL B O 1
ATOM 2441 N N . LYS B 1 59 ? -12.773 25.25 10.266 1 86.5 59 LYS B N 1
ATOM 2442 C CA . LYS B 1 59 ? -11.625 25.172 9.367 1 86.5 59 LYS B CA 1
ATOM 2443 C C . LYS B 1 59 ? -11.883 24.203 8.227 1 86.5 59 LYS B C 1
ATOM 2445 O O . LYS B 1 59 ? -11.195 24.234 7.203 1 86.5 59 LYS B O 1
ATOM 2450 N N . THR B 1 60 ? -12.891 23.375 8.461 1 85.5 60 THR B N 1
ATOM 2451 C CA . THR B 1 60 ? -13.07 22.328 7.473 1 85.5 60 THR B CA 1
ATOM 2452 C C . THR B 1 60 ? -14.539 22.188 7.086 1 85.5 60 THR B C 1
ATOM 2454 O O . THR B 1 60 ? -15.414 22.734 7.75 1 85.5 60 THR B O 1
ATOM 2457 N N . THR B 1 61 ? -14.797 21.609 5.938 1 86.5 61 THR B N 1
ATOM 2458 C CA . THR B 1 61 ? -16.078 21.094 5.48 1 86.5 61 THR B CA 1
ATOM 2459 C C . THR B 1 61 ? -16.016 19.578 5.254 1 86.5 61 THR B C 1
ATOM 2461 O O . THR B 1 61 ? -14.922 19.031 5.055 1 86.5 61 THR B O 1
ATOM 2464 N N . PRO B 1 62 ? -17.094 18.938 5.441 1 88.56 62 PRO B N 1
ATOM 2465 C CA . PRO B 1 62 ? -18.484 19.375 5.625 1 88.56 62 PRO B CA 1
ATOM 2466 C C . PRO B 1 62 ? -18.812 19.703 7.082 1 88.56 62 PRO B C 1
ATOM 2468 O O . PRO B 1 62 ? -18.031 19.375 7.98 1 88.56 62 PRO B O 1
ATOM 2471 N N . GLN B 1 63 ? -19.875 20.5 7.281 1 92.62 63 GLN B N 1
ATOM 2472 C CA . GLN B 1 63 ? -20.422 20.766 8.602 1 92.62 63 GLN B CA 1
ATOM 2473 C C . GLN B 1 63 ? -21.906 20.375 8.656 1 92.62 63 GLN B C 1
ATOM 2475 O O . GLN B 1 63 ? -22.672 20.672 7.734 1 92.62 63 GLN B O 1
ATOM 2480 N N . THR B 1 64 ? -22.234 19.703 9.727 1 93.75 64 THR B N 1
ATOM 2481 C CA . THR B 1 64 ? -23.594 19.219 9.891 1 93.75 64 THR B CA 1
ATOM 2482 C C . THR B 1 64 ? -24.297 19.938 11.039 1 93.75 64 THR B C 1
ATOM 2484 O O . THR B 1 64 ? -23.688 20.219 12.07 1 93.75 64 THR B O 1
ATOM 2487 N N . PHE B 1 65 ? -25.5 20.234 10.805 1 93.5 65 PHE B N 1
ATOM 2488 C CA . PHE B 1 65 ? -26.359 20.875 11.797 1 93.5 65 PHE B CA 1
ATOM 2489 C C . PHE B 1 65 ? -27.609 20.047 12.062 1 93.5 65 PHE B C 1
ATOM 2491 O O . PHE B 1 65 ? -28.281 19.609 11.125 1 93.5 65 PHE B O 1
ATOM 2498 N N . ILE B 1 66 ? -27.828 19.781 13.32 1 91.81 66 ILE B N 1
ATOM 2499 C CA . ILE B 1 66 ? -29.016 19.047 13.719 1 91.81 66 ILE B CA 1
ATOM 2500 C C . ILE B 1 66 ? -29.828 19.875 14.711 1 91.81 66 ILE B C 1
ATOM 2502 O O . ILE B 1 66 ? -29.312 20.312 15.742 1 91.81 66 ILE B O 1
ATOM 2506 N N . GLY B 1 67 ? -31.109 20.031 14.375 1 86.31 67 GLY B N 1
ATOM 2507 C CA . GLY B 1 67 ? -31.953 20.828 15.266 1 86.31 67 GLY B CA 1
ATOM 2508 C C . GLY B 1 67 ? -31.469 22.25 15.43 1 86.31 67 GLY B C 1
ATOM 2509 O O . GLY B 1 67 ? -31.547 22.812 16.516 1 86.31 67 GLY B O 1
ATOM 2510 N N . GLY B 1 68 ? -30.797 22.703 14.469 1 84.5 68 GLY B N 1
ATOM 2511 C CA . GLY B 1 68 ? -30.328 24.078 14.508 1 84.5 68 GLY B CA 1
ATOM 2512 C C . GLY B 1 68 ? -28.984 24.234 15.203 1 84.5 68 GLY B C 1
ATOM 2513 O O . GLY B 1 68 ? -28.422 25.328 15.234 1 84.5 68 GLY B O 1
ATOM 2514 N N . GLU B 1 69 ? -28.562 23.172 15.758 1 90.81 69 GLU B N 1
ATOM 2515 C CA . GLU B 1 69 ? -27.266 23.188 16.438 1 90.81 69 GLU B CA 1
ATOM 2516 C C . GLU B 1 69 ? -26.188 22.516 15.586 1 90.81 69 GLU B C 1
ATOM 2518 O O . GLU B 1 69 ? -26.438 21.5 14.945 1 90.81 69 GLU B O 1
ATOM 2523 N N . ARG B 1 70 ? -25.016 23.125 15.695 1 92.56 70 ARG B N 1
ATOM 2524 C CA . ARG B 1 70 ? -23.891 22.594 14.93 1 92.56 70 ARG B CA 1
ATOM 2525 C C . ARG B 1 70 ? -23.328 21.328 15.578 1 92.56 70 ARG B C 1
ATOM 2527 O O . ARG B 1 70 ? -22.969 21.344 16.75 1 92.56 70 ARG B O 1
ATOM 2534 N N . VAL B 1 71 ? -23.266 20.344 14.922 1 91.81 71 VAL B N 1
ATOM 2535 C CA . VAL B 1 71 ? -22.688 19.078 15.375 1 91.81 71 VAL B CA 1
ATOM 2536 C C . VAL B 1 71 ? -21.203 19.047 15.008 1 91.81 71 VAL B C 1
ATOM 2538 O O . VAL B 1 71 ? -20.359 18.734 15.852 1 91.81 71 VAL B O 1
ATOM 2541 N N . GLY B 1 72 ? -20.953 19.453 13.742 1 92.12 72 GLY B N 1
ATOM 2542 C CA . GLY B 1 72 ? -19.562 19.484 13.328 1 92.12 72 GLY B CA 1
ATOM 2543 C C . GLY B 1 72 ? -19.281 18.703 12.062 1 92.12 72 GLY B C 1
ATOM 2544 O O . GLY B 1 72 ? -20.156 18.594 11.195 1 92.12 72 GLY B O 1
ATOM 2545 N N . GLY B 1 73 ? -18.047 18.25 11.969 1 89.38 73 GLY B N 1
ATOM 2546 C CA . GLY B 1 73 ? -17.641 17.516 10.781 1 89.38 73 GLY B CA 1
ATOM 2547 C C . GLY B 1 73 ? -18.062 16.062 10.812 1 89.38 73 GLY B C 1
ATOM 2548 O O . GLY B 1 73 ? -18.922 15.672 11.602 1 89.38 73 GLY B O 1
ATOM 2549 N N . PHE B 1 74 ? -17.453 15.305 9.914 1 88.75 74 PHE B N 1
ATOM 2550 C CA . PHE B 1 74 ? -17.828 13.898 9.781 1 88.75 74 PHE B CA 1
ATOM 2551 C C . PHE B 1 74 ? -17.5 13.133 11.055 1 88.75 74 PHE B C 1
ATOM 2553 O O . PHE B 1 74 ? -18.312 12.352 11.555 1 88.75 74 PHE B O 1
ATOM 2560 N N . ASP B 1 75 ? -16.312 13.32 11.578 1 86.69 75 ASP B N 1
ATOM 2561 C CA . ASP B 1 75 ? -15.906 12.641 12.805 1 86.69 75 ASP B CA 1
ATOM 2562 C C . ASP B 1 75 ? -16.828 13.016 13.961 1 86.69 75 ASP B C 1
ATOM 2564 O O . ASP B 1 75 ? -17.188 12.156 14.773 1 86.69 75 ASP B O 1
ATOM 2568 N N . ASP B 1 76 ? -17.125 14.219 14.016 1 90.12 76 ASP B N 1
ATOM 2569 C CA . ASP B 1 76 ? -18.031 14.695 15.055 1 90.12 76 ASP B CA 1
ATOM 2570 C C . ASP B 1 76 ? -19.422 14.086 14.891 1 90.12 76 ASP B C 1
ATOM 2572 O O . ASP B 1 76 ? -20.094 13.766 15.883 1 90.12 76 ASP B O 1
ATOM 2576 N N . LEU B 1 77 ? -19.828 14.008 13.695 1 91.25 77 LEU B N 1
ATOM 2577 C CA . LEU B 1 77 ? -21.125 13.414 13.398 1 91.25 77 LEU B CA 1
ATOM 2578 C C . LEU B 1 77 ? -21.156 11.945 13.828 1 91.25 77 LEU B C 1
ATOM 2580 O O . LEU B 1 77 ? -22.141 11.492 14.406 1 91.25 77 LEU B O 1
ATOM 2584 N N . ARG B 1 78 ? -20.094 11.266 13.555 1 90.12 78 ARG B N 1
ATOM 2585 C CA . ARG B 1 78 ? -20.016 9.875 13.969 1 90.12 78 ARG B CA 1
ATOM 2586 C C . ARG B 1 78 ? -20.094 9.75 15.492 1 90.12 78 ARG B C 1
ATOM 2588 O O . ARG B 1 78 ? -20.781 8.883 16.016 1 90.12 78 ARG B O 1
ATOM 2595 N N . ARG B 1 79 ? -19.375 10.594 16.141 1 89.5 79 ARG B N 1
ATOM 2596 C CA . ARG B 1 79 ? -19.406 10.602 17.594 1 89.5 79 ARG B CA 1
ATOM 2597 C C . ARG B 1 79 ? -20.828 10.891 18.094 1 89.5 79 ARG B C 1
ATOM 2599 O O . ARG B 1 79 ? -21.266 10.289 19.078 1 89.5 79 ARG B O 1
ATOM 2606 N N . PHE B 1 80 ? -21.422 11.789 17.438 1 89.69 80 PHE B N 1
ATOM 2607 C CA . PHE B 1 80 ? -22.781 12.172 17.797 1 89.69 80 PHE B CA 1
ATOM 2608 C C . PHE B 1 80 ? -23.719 10.969 17.766 1 89.69 80 PHE B C 1
ATOM 2610 O O . PHE B 1 80 ? -24.578 10.82 18.641 1 89.69 80 PHE B O 1
ATOM 2617 N N . PHE B 1 81 ? -23.5 10.039 16.812 1 91.38 81 PHE B N 1
ATOM 2618 C CA . PHE B 1 81 ? -24.359 8.859 16.672 1 91.38 81 PHE B CA 1
ATOM 2619 C C . PHE B 1 81 ? -23.781 7.684 17.453 1 91.38 81 PHE B C 1
ATOM 2621 O O . PHE B 1 81 ? -24.266 6.551 17.312 1 91.38 81 PHE B O 1
ATOM 2628 N N . GLY B 1 82 ? -22.688 7.906 18.125 1 87.62 82 GLY B N 1
ATOM 2629 C CA . GLY B 1 82 ? -22.109 6.867 18.953 1 87.62 82 GLY B CA 1
ATOM 2630 C C . GLY B 1 82 ? -21.266 5.875 18.172 1 87.62 82 GLY B C 1
ATOM 2631 O O . GLY B 1 82 ? -21.078 4.738 18.609 1 87.62 82 GLY B O 1
ATOM 2632 N N . LYS B 1 83 ? -21.016 6.273 17.109 1 87.25 83 LYS B N 1
ATOM 2633 C CA . LYS B 1 83 ? -20.203 5.383 16.297 1 87.25 83 LYS B CA 1
ATOM 2634 C C . LYS B 1 83 ? -18.719 5.602 16.578 1 87.25 83 LYS B C 1
ATOM 2636 O O . LYS B 1 83 ? -18.312 6.652 17.078 1 87.25 83 LYS B O 1
ATOM 2641 N N . ALA B 1 84 ? -17.922 4.594 16.406 1 79.19 84 ALA B N 1
ATOM 2642 C CA . ALA B 1 84 ? -16.484 4.668 16.641 1 79.19 84 ALA B CA 1
ATOM 2643 C C . ALA B 1 84 ? -15.805 5.551 15.609 1 79.19 84 ALA B C 1
ATOM 2645 O O . ALA B 1 84 ? -16.156 5.527 14.43 1 79.19 84 ALA B O 1
ATOM 2646 N N . VAL B 1 85 ? -15 6.5 16.125 1 76.25 85 VAL B N 1
ATOM 2647 C CA . VAL B 1 85 ? -14.18 7.312 15.234 1 76.25 85 VAL B CA 1
ATOM 2648 C C . VAL B 1 85 ? -12.781 6.707 15.141 1 76.25 85 VAL B C 1
ATOM 2650 O O . VAL B 1 85 ? -12.203 6.285 16.141 1 76.25 85 VAL B O 1
ATOM 2653 N N . ARG B 1 86 ? -12.461 6.422 14 1 66.69 86 ARG B N 1
ATOM 2654 C CA . ARG B 1 86 ? -11.156 5.82 13.766 1 66.69 86 ARG B CA 1
ATOM 2655 C C . ARG B 1 86 ? -10.039 6.734 14.266 1 66.69 86 ARG B C 1
ATOM 2657 O O . ARG B 1 86 ? -10.016 7.926 13.953 1 66.69 86 ARG B O 1
ATOM 2664 N N . ASP B 1 87 ? -9.312 6.168 15.156 1 64.38 87 ASP B N 1
ATOM 2665 C CA . ASP B 1 87 ? -8.094 6.852 15.562 1 64.38 87 ASP B CA 1
ATOM 2666 C C . ASP B 1 87 ? -6.988 6.664 14.523 1 64.38 87 ASP B C 1
ATOM 2668 O O . ASP B 1 87 ? -6.59 5.535 14.227 1 64.38 87 ASP B O 1
ATOM 2672 N N . PRO B 1 88 ? -6.73 7.723 13.867 1 61.62 88 PRO B N 1
ATOM 2673 C CA . PRO B 1 88 ? -5.684 7.609 12.852 1 61.62 88 PRO B CA 1
ATOM 2674 C C . PRO B 1 88 ? -4.418 6.941 13.383 1 61.62 88 PRO B C 1
ATOM 2676 O O . PRO B 1 88 ? -3.617 6.418 12.602 1 61.62 88 PRO B O 1
ATOM 2679 N N . LYS B 1 89 ? -4.293 6.895 14.688 1 61.19 89 LYS B N 1
ATOM 2680 C CA . LYS B 1 89 ? -3.07 6.367 15.281 1 61.19 89 LYS B CA 1
ATOM 2681 C C . LYS B 1 89 ? -3.256 4.918 15.727 1 61.19 89 LYS B C 1
ATOM 2683 O O . LYS B 1 89 ? -2.295 4.258 16.125 1 61.19 89 LYS B O 1
ATOM 2688 N N . ALA B 1 90 ? -4.449 4.504 15.633 1 65.25 90 ALA B N 1
ATOM 2689 C CA . ALA B 1 90 ? -4.695 3.158 16.141 1 65.25 90 ALA B CA 1
ATOM 2690 C C . ALA B 1 90 ? -4.074 2.105 15.234 1 65.25 90 ALA B C 1
ATOM 2692 O O . ALA B 1 90 ? -4.062 2.264 14.008 1 65.25 90 ALA B O 1
ATOM 2693 N N . VAL B 1 91 ? -3.361 1.131 15.906 1 66.75 91 VAL B N 1
ATOM 2694 C CA . VAL B 1 91 ? -2.744 0.002 15.211 1 66.75 91 VAL B CA 1
ATOM 2695 C C . VAL B 1 91 ? -3.818 -0.815 14.5 1 66.75 91 VAL B C 1
ATOM 2697 O O . VAL B 1 91 ? -4.887 -1.074 15.055 1 66.75 91 VAL B O 1
ATOM 2700 N N . THR B 1 92 ? -3.648 -0.9 13.148 1 75 92 THR B N 1
ATOM 2701 C CA . THR B 1 92 ? -4.602 -1.7 12.391 1 75 92 THR B CA 1
ATOM 2702 C C . THR B 1 92 ? -3.93 -2.947 11.82 1 75 92 THR B C 1
ATOM 2704 O O . THR B 1 92 ? -2.836 -2.867 11.258 1 75 92 THR B O 1
ATOM 2707 N N . TYR B 1 93 ? -4.5 -4.176 12.031 1 81.88 93 TYR B N 1
ATOM 2708 C CA . TYR B 1 93 ? -4.027 -5.445 11.492 1 81.88 93 TYR B CA 1
ATOM 2709 C C . TYR B 1 93 ? -4.699 -5.754 10.156 1 81.88 93 TYR B C 1
ATOM 2711 O O . TYR B 1 93 ? -4.469 -6.812 9.57 1 81.88 93 TYR B O 1
ATOM 2719 N N . ARG B 1 94 ? -5.465 -4.875 9.719 1 85.38 94 ARG B N 1
ATOM 2720 C CA . ARG B 1 94 ? -6.258 -5.074 8.516 1 85.38 94 ARG B CA 1
ATOM 2721 C C . ARG B 1 94 ? -5.363 -5.309 7.301 1 85.38 94 ARG B C 1
ATOM 2723 O O . ARG B 1 94 ? -5.613 -6.211 6.504 1 85.38 94 ARG B O 1
ATOM 2730 N N . PRO B 1 95 ? -4.316 -4.535 7.176 1 85.19 95 PRO B N 1
ATOM 2731 C CA . PRO B 1 95 ? -3.453 -4.758 6.012 1 85.19 95 PRO B CA 1
ATOM 2732 C C . PRO B 1 95 ? -2.82 -6.148 6.008 1 85.19 95 PRO B C 1
ATOM 2734 O O . PRO B 1 95 ? -2.723 -6.781 4.953 1 85.19 95 PRO B O 1
ATOM 2737 N N . VAL B 1 96 ? -2.426 -6.59 7.168 1 85.88 96 VAL B N 1
ATOM 2738 C CA . VAL B 1 96 ? -1.804 -7.902 7.289 1 85.88 96 VAL B CA 1
ATOM 2739 C C . VAL B 1 96 ? -2.82 -8.992 6.945 1 85.88 96 VAL B C 1
ATOM 2741 O O . VAL B 1 96 ? -2.525 -9.898 6.168 1 85.88 96 VAL B O 1
ATOM 2744 N N . VAL B 1 97 ? -3.98 -8.852 7.453 1 90.94 97 VAL B N 1
ATOM 2745 C CA . VAL B 1 97 ? -5.039 -9.836 7.223 1 90.94 97 VAL B CA 1
ATOM 2746 C C . VAL B 1 97 ? -5.422 -9.836 5.746 1 90.94 97 VAL B C 1
ATOM 2748 O O . VAL B 1 97 ? -5.648 -10.898 5.16 1 90.94 97 VAL B O 1
ATOM 2751 N N . ALA B 1 98 ? -5.484 -8.703 5.195 1 92.62 98 ALA B N 1
ATOM 2752 C CA . ALA B 1 98 ? -5.844 -8.602 3.785 1 92.62 98 ALA B CA 1
ATOM 2753 C C . ALA B 1 98 ? -4.824 -9.32 2.904 1 92.62 98 ALA B C 1
ATOM 2755 O O . ALA B 1 98 ? -5.195 -10.062 1.99 1 92.62 98 ALA B O 1
ATOM 2756 N N . VAL B 1 99 ? -3.551 -9.109 3.186 1 92.62 99 VAL B N 1
ATOM 2757 C CA . VAL B 1 99 ? -2.48 -9.688 2.381 1 92.62 99 VAL B CA 1
ATOM 2758 C C . VAL B 1 99 ? -2.514 -11.211 2.5 1 92.62 99 VAL B C 1
ATOM 2760 O O . VAL B 1 99 ? -2.559 -11.914 1.49 1 92.62 99 VAL B O 1
ATOM 2763 N N . PHE B 1 100 ? -2.604 -11.75 3.686 1 94 100 PHE B N 1
ATOM 2764 C CA . PHE B 1 100 ? -2.504 -13.195 3.895 1 94 100 PHE B CA 1
ATOM 2765 C C . PHE B 1 100 ? -3.799 -13.891 3.494 1 94 100 PHE B C 1
ATOM 2767 O O . PHE B 1 100 ? -3.775 -15.008 2.979 1 94 100 PHE B O 1
ATOM 2774 N N . ALA B 1 101 ? -4.895 -13.266 3.746 1 96.06 101 ALA B N 1
ATOM 2775 C CA . ALA B 1 101 ? -6.164 -13.844 3.316 1 96.06 101 ALA B CA 1
ATOM 2776 C C . ALA B 1 101 ? -6.242 -13.93 1.796 1 96.06 101 ALA B C 1
ATOM 2778 O O . ALA B 1 101 ? -6.625 -14.961 1.242 1 96.06 101 ALA B O 1
ATOM 2779 N N . MET B 1 102 ? -5.852 -12.844 1.18 1 96.62 102 MET B N 1
ATOM 2780 C CA . MET B 1 102 ? -5.941 -12.812 -0.277 1 96.62 102 MET B CA 1
ATOM 2781 C C . MET B 1 102 ? -4.957 -13.789 -0.907 1 96.62 102 MET B C 1
ATOM 2783 O O . MET B 1 102 ? -5.301 -14.5 -1.855 1 96.62 102 MET B O 1
ATOM 2787 N N . THR B 1 103 ? -3.758 -13.812 -0.428 1 96.25 103 THR B N 1
ATOM 2788 C CA . THR B 1 103 ? -2.775 -14.734 -0.991 1 96.25 103 THR B CA 1
ATOM 2789 C C . THR B 1 103 ? -3.182 -16.172 -0.73 1 96.25 103 THR B C 1
ATOM 2791 O O . THR B 1 103 ? -2.926 -17.062 -1.557 1 96.25 103 THR B O 1
ATOM 2794 N N . ALA B 1 104 ? -3.795 -16.438 0.424 1 96.69 104 ALA B N 1
ATOM 2795 C CA . ALA B 1 104 ? -4.312 -17.781 0.699 1 96.69 104 ALA B CA 1
ATOM 2796 C C . ALA B 1 104 ? -5.398 -18.172 -0.302 1 96.69 104 ALA B C 1
ATOM 2798 O O . ALA B 1 104 ? -5.379 -19.266 -0.854 1 96.69 104 ALA B O 1
ATOM 2799 N N . LEU B 1 105 ? -6.273 -17.266 -0.523 1 97.19 105 LEU B N 1
ATOM 2800 C CA . LEU B 1 105 ? -7.363 -17.516 -1.459 1 97.19 105 LEU B CA 1
ATOM 2801 C C . LEU B 1 105 ? -6.832 -17.703 -2.877 1 97.19 105 LEU B C 1
ATOM 2803 O O . LEU B 1 105 ? -7.32 -18.562 -3.619 1 97.19 105 LEU B O 1
ATOM 2807 N N . MET B 1 106 ? -5.852 -16.891 -3.279 1 96.81 106 MET B N 1
ATOM 2808 C CA . MET B 1 106 ? -5.234 -17.031 -4.594 1 96.81 106 MET B CA 1
ATOM 2809 C C . MET B 1 106 ? -4.59 -18.406 -4.754 1 96.81 106 MET B C 1
ATOM 2811 O O . MET B 1 106 ? -4.73 -19.047 -5.797 1 96.81 106 MET B O 1
ATOM 2815 N N . ALA B 1 107 ? -3.867 -18.781 -3.689 1 96.69 107 ALA B N 1
ATOM 2816 C CA . ALA B 1 107 ? -3.203 -20.078 -3.719 1 96.69 107 ALA B CA 1
ATOM 2817 C C . ALA B 1 107 ? -4.223 -21.219 -3.842 1 96.69 107 ALA B C 1
ATOM 2819 O O . ALA B 1 107 ? -4.035 -22.141 -4.637 1 96.69 107 ALA B O 1
ATOM 2820 N N . LEU B 1 108 ? -5.277 -21.156 -3.086 1 96.38 108 LEU B N 1
ATOM 2821 C CA . LEU B 1 108 ? -6.328 -22.156 -3.148 1 96.38 108 LEU B CA 1
ATOM 2822 C C . LEU B 1 108 ? -7.004 -22.156 -4.516 1 96.38 108 LEU B C 1
ATOM 2824 O O . LEU B 1 108 ? -7.309 -23.219 -5.062 1 96.38 108 LEU B O 1
ATOM 2828 N N . ALA B 1 109 ? -7.215 -21.016 -5.031 1 95.75 109 ALA B N 1
ATOM 2829 C CA . ALA B 1 109 ? -7.836 -20.875 -6.344 1 95.75 109 ALA B CA 1
ATOM 2830 C C . ALA B 1 109 ? -6.953 -21.469 -7.438 1 95.75 109 ALA B C 1
ATOM 2832 O O . ALA B 1 109 ? -7.434 -22.188 -8.312 1 95.75 109 ALA B O 1
ATOM 2833 N N . ALA B 1 110 ? -5.703 -21.125 -7.367 1 94.12 110 ALA B N 1
ATOM 2834 C CA . ALA B 1 110 ? -4.773 -21.656 -8.359 1 94.12 110 ALA B CA 1
ATOM 2835 C C . ALA B 1 110 ? -4.68 -23.172 -8.273 1 94.12 110 ALA B C 1
ATOM 2837 O O . ALA B 1 110 ? -4.609 -23.859 -9.297 1 94.12 110 ALA B O 1
ATOM 2838 N N . SER B 1 111 ? -4.652 -23.703 -7.027 1 94.12 111 SER B N 1
ATOM 2839 C CA . SER B 1 111 ? -4.609 -25.156 -6.836 1 94.12 111 SER B CA 1
ATOM 2840 C C . SER B 1 111 ? -5.852 -25.828 -7.41 1 94.12 111 SER B C 1
ATOM 2842 O O . SER B 1 111 ? -5.758 -26.875 -8.062 1 94.12 111 SER B O 1
ATOM 2844 N N . PHE B 1 112 ? -6.93 -25.219 -7.176 1 93.56 112 PHE B N 1
ATOM 2845 C CA . PHE B 1 112 ? -8.18 -25.766 -7.707 1 93.56 112 PHE B CA 1
ATOM 2846 C C . PHE B 1 112 ? -8.164 -25.766 -9.234 1 93.56 112 PHE B C 1
ATOM 2848 O O . PHE B 1 112 ? -8.578 -26.734 -9.859 1 93.56 112 PHE B O 1
ATOM 2855 N N . ALA B 1 113 ? -7.727 -24.781 -9.797 1 91.5 113 ALA B N 1
ATOM 2856 C CA . ALA B 1 113 ? -7.688 -24.656 -11.258 1 91.5 113 ALA B CA 1
ATOM 2857 C C . ALA B 1 113 ? -6.676 -25.609 -11.867 1 91.5 113 ALA B C 1
ATOM 2859 O O . ALA B 1 113 ? -6.91 -26.188 -12.938 1 91.5 113 ALA B O 1
ATOM 2860 N N . ALA B 1 114 ? -5.609 -25.828 -11.219 1 89.44 114 ALA B N 1
ATOM 2861 C CA . ALA B 1 114 ? -4.523 -26.625 -11.781 1 89.44 114 ALA B CA 1
ATOM 2862 C C . ALA B 1 114 ? -4.719 -28.109 -11.477 1 89.44 114 ALA B C 1
ATOM 2864 O O . ALA B 1 114 ? -4.457 -28.953 -12.32 1 89.44 114 ALA B O 1
ATOM 2865 N N . PHE B 1 115 ? -5.266 -28.422 -10.25 1 90.19 115 PHE B N 1
ATOM 2866 C CA . PHE B 1 115 ? -5.234 -29.812 -9.82 1 90.19 115 PHE B CA 1
ATOM 2867 C C . PHE B 1 115 ? -6.641 -30.297 -9.492 1 90.19 115 PHE B C 1
ATOM 2869 O O . PHE B 1 115 ? -6.828 -31.469 -9.164 1 90.19 115 PHE B O 1
ATOM 2876 N N . GLY B 1 116 ? -7.605 -29.453 -9.492 1 89.81 116 GLY B N 1
ATOM 2877 C CA . GLY B 1 116 ? -8.984 -29.844 -9.242 1 89.81 116 GLY B CA 1
ATOM 2878 C C . GLY B 1 116 ? -9.336 -29.875 -7.766 1 89.81 116 GLY B C 1
ATOM 2879 O O . GLY B 1 116 ? -10.469 -30.188 -7.398 1 89.81 116 GLY B O 1
ATOM 2880 N N . SER B 1 117 ? -8.32 -29.625 -6.887 1 90.88 117 SER B N 1
ATOM 2881 C CA . SER B 1 117 ? -8.531 -29.562 -5.445 1 90.88 117 SER B CA 1
ATOM 2882 C C . SER B 1 117 ? -7.852 -28.344 -4.836 1 90.88 117 SER B C 1
ATOM 2884 O O . SER B 1 117 ? -6.715 -28.031 -5.188 1 90.88 117 SER B O 1
ATOM 2886 N N . PRO B 1 118 ? -8.562 -27.688 -3.91 1 90.38 118 PRO B N 1
ATOM 2887 C CA . PRO B 1 118 ? -7.977 -26.484 -3.307 1 90.38 118 PRO B CA 1
ATOM 2888 C C . PRO B 1 118 ? -6.914 -26.812 -2.262 1 90.38 118 PRO B C 1
ATOM 2890 O O . PRO B 1 118 ? -5.969 -26.047 -2.078 1 90.38 118 PRO B O 1
ATOM 2893 N N . LEU B 1 119 ? -7.176 -27.953 -1.588 1 90.81 119 LEU B N 1
ATOM 2894 C CA . LEU B 1 119 ? -6.262 -28.281 -0.501 1 90.81 119 LEU B CA 1
ATOM 2895 C C . LEU B 1 119 ? -5.215 -29.297 -0.959 1 90.81 119 LEU B C 1
ATOM 2897 O O . LEU B 1 119 ? -5.488 -30.5 -1.012 1 90.81 119 LEU B O 1
ATOM 2901 N N . THR B 1 120 ? -4.082 -28.844 -1.482 1 90.94 120 THR B N 1
ATOM 2902 C CA . THR B 1 120 ? -2.928 -29.641 -1.89 1 90.94 120 THR B CA 1
ATOM 2903 C C . THR B 1 120 ? -1.654 -29.125 -1.229 1 90.94 120 THR B C 1
ATOM 2905 O O . THR B 1 120 ? -1.652 -28.031 -0.638 1 90.94 120 THR B O 1
ATOM 2908 N N . VAL B 1 121 ? -0.663 -29.906 -1.18 1 89.75 121 VAL B N 1
ATOM 2909 C CA . VAL B 1 121 ? 0.632 -29.469 -0.665 1 89.75 121 VAL B CA 1
ATOM 2910 C C . VAL B 1 121 ? 1.132 -28.266 -1.464 1 89.75 121 VAL B C 1
ATOM 2912 O O . VAL B 1 121 ? 1.705 -27.344 -0.898 1 89.75 121 VAL B O 1
ATOM 2915 N N . ARG B 1 122 ? 0.775 -28.281 -2.758 1 90.56 122 ARG B N 1
ATOM 2916 C CA . ARG B 1 122 ? 1.181 -27.188 -3.633 1 90.56 122 ARG B CA 1
ATOM 2917 C C . ARG B 1 122 ? 0.483 -25.891 -3.242 1 90.56 122 ARG B C 1
ATOM 2919 O O . ARG B 1 122 ? 1.07 -24.812 -3.342 1 90.56 122 ARG B O 1
ATOM 2926 N N . ALA B 1 123 ? -0.713 -26.078 -2.822 1 93.31 123 ALA B N 1
ATOM 2927 C CA . ALA B 1 123 ? -1.453 -24.906 -2.369 1 93.31 123 ALA B CA 1
ATOM 2928 C C . ALA B 1 123 ? -0.756 -24.25 -1.185 1 93.31 123 ALA B C 1
ATOM 2930 O O . ALA B 1 123 ? -0.7 -23.016 -1.099 1 93.31 123 ALA B O 1
ATOM 2931 N N . GLY B 1 124 ? -0.259 -25.078 -0.28 1 93.19 124 GLY B N 1
ATOM 2932 C CA . GLY B 1 124 ? 0.491 -24.547 0.844 1 93.19 124 GLY B CA 1
ATOM 2933 C C . GLY B 1 124 ? 1.768 -23.844 0.426 1 93.19 124 GLY B C 1
ATOM 2934 O O . GLY B 1 124 ? 2.086 -22.766 0.939 1 93.19 124 GLY B O 1
ATOM 2935 N N . GLU B 1 125 ? 2.488 -24.453 -0.526 1 92.5 125 GLU B N 1
ATOM 2936 C CA . GLU B 1 125 ? 3.709 -23.844 -1.055 1 92.5 125 GLU B CA 1
ATOM 2937 C C . GLU B 1 125 ? 3.414 -22.531 -1.762 1 92.5 125 GLU B C 1
ATOM 2939 O O . GLU B 1 125 ? 4.152 -21.547 -1.599 1 92.5 125 GLU B O 1
ATOM 2944 N N . TRP B 1 126 ? 2.32 -22.531 -2.504 1 95 126 TRP B N 1
ATOM 2945 C CA . TRP B 1 126 ? 1.958 -21.328 -3.24 1 95 126 TRP B CA 1
ATOM 2946 C C . TRP B 1 126 ? 1.504 -20.219 -2.291 1 95 126 TRP B C 1
ATOM 2948 O O . TRP B 1 126 ? 1.739 -19.031 -2.545 1 95 126 TRP B O 1
ATOM 2958 N N . PHE B 1 127 ? 0.87 -20.625 -1.235 1 95.88 127 PHE B N 1
ATOM 2959 C CA . PHE B 1 127 ? 0.459 -19.625 -0.253 1 95.88 127 PHE B CA 1
ATOM 2960 C C . PHE B 1 127 ? 1.663 -18.844 0.264 1 95.88 127 PHE B C 1
ATOM 2962 O O . PHE B 1 127 ? 1.66 -17.609 0.259 1 95.88 127 PHE B O 1
ATOM 2969 N N . ILE B 1 128 ? 2.65 -19.562 0.637 1 94 128 ILE B N 1
ATOM 2970 C CA . ILE B 1 128 ? 3.85 -18.938 1.183 1 94 128 ILE B CA 1
ATOM 2971 C C . ILE B 1 128 ? 4.566 -18.156 0.086 1 94 128 ILE B C 1
ATOM 2973 O O . ILE B 1 128 ? 4.961 -17 0.29 1 94 128 ILE B O 1
ATOM 2977 N N . ALA B 1 129 ? 4.707 -18.734 -1.04 1 95.38 129 ALA B N 1
ATOM 2978 C CA . ALA B 1 129 ? 5.41 -18.094 -2.148 1 95.38 129 ALA B CA 1
ATOM 2979 C C . ALA B 1 129 ? 4.68 -16.844 -2.609 1 95.38 129 ALA B C 1
ATOM 2981 O O . ALA B 1 129 ? 5.301 -15.797 -2.832 1 95.38 129 ALA B O 1
ATOM 2982 N N . PHE B 1 130 ? 3.34 -16.953 -2.77 1 96.69 130 PHE B N 1
ATOM 2983 C CA . PHE B 1 130 ? 2.553 -15.805 -3.189 1 96.69 130 PHE B CA 1
ATOM 2984 C C . PHE B 1 130 ? 2.623 -14.688 -2.152 1 96.69 130 PHE B C 1
ATOM 2986 O O . PHE B 1 130 ? 2.676 -13.508 -2.502 1 96.69 130 PHE B O 1
ATOM 2993 N N . SER B 1 131 ? 2.578 -15.047 -0.9 1 95.81 131 SER B N 1
ATOM 2994 C CA . SER B 1 131 ? 2.703 -14.055 0.162 1 95.81 131 SER B CA 1
ATOM 2995 C C . SER B 1 131 ? 4.035 -13.32 0.08 1 95.81 131 SER B C 1
ATOM 2997 O O . SER B 1 131 ? 4.086 -12.094 0.209 1 95.81 131 SER B O 1
ATOM 2999 N N . MET B 1 132 ? 5.078 -14.102 -0.182 1 94.5 132 MET B N 1
ATOM 3000 C CA . MET B 1 132 ? 6.398 -13.5 -0.313 1 94.5 132 MET B CA 1
ATOM 3001 C C . MET B 1 132 ? 6.441 -12.531 -1.491 1 94.5 132 MET B C 1
ATOM 3003 O O . MET B 1 132 ? 6.996 -11.438 -1.382 1 94.5 132 MET B O 1
ATOM 3007 N N . CYS B 1 133 ? 5.836 -12.898 -2.568 1 95.94 133 CYS B N 1
ATOM 3008 C CA . CYS B 1 133 ? 5.824 -12.078 -3.771 1 95.94 133 CYS B CA 1
ATOM 3009 C C . CYS B 1 133 ? 5.043 -10.789 -3.541 1 95.94 133 CYS B C 1
ATOM 3011 O O . CYS B 1 133 ? 5.504 -9.703 -3.908 1 95.94 133 CYS B O 1
ATOM 3013 N N . VAL B 1 134 ? 3.883 -10.922 -2.949 1 95.56 134 VAL B N 1
ATOM 3014 C CA . VAL B 1 134 ? 3.018 -9.766 -2.736 1 95.56 134 VAL B CA 1
ATOM 3015 C C . VAL B 1 134 ? 3.67 -8.805 -1.745 1 95.56 134 VAL B C 1
ATOM 3017 O O . VAL B 1 134 ? 3.623 -7.586 -1.929 1 95.56 134 VAL B O 1
ATOM 3020 N N . LEU B 1 135 ? 4.242 -9.328 -0.73 1 93.44 135 LEU B N 1
ATOM 3021 C CA . LEU B 1 135 ? 4.934 -8.477 0.235 1 93.44 135 LEU B CA 1
ATOM 3022 C C . LEU B 1 135 ? 6.125 -7.777 -0.411 1 93.44 135 LEU B C 1
ATOM 3024 O O . LEU B 1 135 ? 6.379 -6.602 -0.137 1 93.44 135 LEU B O 1
ATOM 3028 N N . ALA B 1 136 ? 6.871 -8.523 -1.199 1 94.38 136 ALA B N 1
ATOM 3029 C CA . ALA B 1 136 ? 7.965 -7.902 -1.946 1 94.38 136 ALA B CA 1
ATOM 3030 C C . ALA B 1 136 ? 7.445 -6.797 -2.863 1 94.38 136 ALA B C 1
ATOM 3032 O O . ALA B 1 136 ? 8.062 -5.738 -2.982 1 94.38 136 ALA B O 1
ATOM 3033 N N . MET B 1 137 ? 6.32 -7.066 -3.471 1 94.12 137 MET B N 1
ATOM 3034 C CA . MET B 1 137 ? 5.707 -6.094 -4.371 1 94.12 137 MET B CA 1
ATOM 3035 C C . MET B 1 137 ? 5.344 -4.816 -3.623 1 94.12 137 MET B C 1
ATOM 3037 O O . MET B 1 137 ? 5.586 -3.715 -4.117 1 94.12 137 MET B O 1
ATOM 3041 N N . LEU B 1 138 ? 4.828 -4.918 -2.439 1 91.12 138 LEU B N 1
ATOM 3042 C CA . LEU B 1 138 ? 4.477 -3.764 -1.62 1 91.12 138 LEU B CA 1
ATOM 3043 C C . LEU B 1 138 ? 5.711 -2.934 -1.294 1 91.12 138 LEU B C 1
ATOM 3045 O O . LEU B 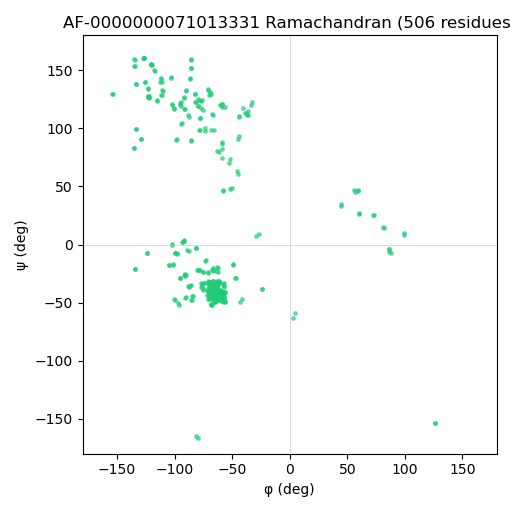1 138 ? 5.652 -1.701 -1.282 1 91.12 138 LEU B O 1
ATOM 3049 N N . LYS B 1 139 ? 6.777 -3.648 -1.037 1 89.5 139 LYS B N 1
ATOM 3050 C CA . LYS B 1 139 ? 8.023 -2.951 -0.745 1 89.5 139 LYS B CA 1
ATOM 3051 C C . LYS B 1 139 ? 8.586 -2.285 -1.996 1 89.5 139 LYS B C 1
ATOM 3053 O O . LYS B 1 139 ? 9.188 -1.211 -1.916 1 89.5 139 LYS B O 1
ATOM 3058 N N . LEU B 1 140 ? 8.359 -2.912 -3.066 1 92.56 140 LEU B N 1
ATOM 3059 C CA . LEU B 1 140 ? 8.891 -2.416 -4.328 1 92.56 140 LEU B CA 1
ATOM 3060 C C . LEU B 1 140 ? 8.102 -1.213 -4.824 1 92.56 140 LEU B C 1
ATOM 3062 O O . LEU B 1 140 ? 8.578 -0.45 -5.664 1 92.56 140 LEU B O 1
ATOM 3066 N N . GLN B 1 141 ? 6.895 -1.065 -4.426 1 87.69 141 GLN B N 1
ATOM 3067 C CA . GLN B 1 141 ? 6.082 0.083 -4.812 1 87.69 141 GLN B CA 1
ATOM 3068 C C . GLN B 1 141 ? 6.723 1.39 -4.359 1 87.69 141 GLN B C 1
ATOM 3070 O O . GLN B 1 141 ? 6.641 2.404 -5.055 1 87.69 141 GLN B O 1
ATOM 3075 N N . ASN B 1 142 ? 7.273 1.354 -3.184 1 84.56 142 ASN B N 1
ATOM 3076 C CA . ASN B 1 142 ? 8 2.494 -2.643 1 84.56 142 ASN B CA 1
ATOM 3077 C C . ASN B 1 142 ? 9.312 2.062 -1.992 1 84.56 142 ASN B C 1
ATOM 3079 O O . ASN B 1 142 ? 9.43 2.039 -0.765 1 84.56 142 ASN B O 1
ATOM 3083 N N . VAL B 1 143 ? 10.234 1.922 -2.805 1 87.06 143 VAL B N 1
ATOM 3084 C CA . VAL B 1 143 ? 11.508 1.369 -2.359 1 87.06 143 VAL B CA 1
ATOM 3085 C C . VAL B 1 143 ? 12.203 2.361 -1.431 1 87.06 143 VAL B C 1
ATOM 3087 O O . VAL B 1 143 ? 12.867 1.962 -0.47 1 87.06 143 VAL B O 1
ATOM 3090 N N . GLU B 1 144 ? 12.055 3.598 -1.718 1 83.94 144 GLU B N 1
ATOM 3091 C CA . GLU B 1 144 ? 12.719 4.617 -0.909 1 83.94 144 GLU B CA 1
ATOM 3092 C C . GLU B 1 144 ? 12.164 4.637 0.514 1 83.94 144 GLU B C 1
ATOM 3094 O O . GLU B 1 144 ? 12.93 4.652 1.48 1 83.94 144 GLU B O 1
ATOM 3099 N N . SER B 1 145 ? 10.844 4.652 0.508 1 82.69 145 SER B N 1
ATOM 3100 C CA . SER B 1 145 ? 10.219 4.617 1.827 1 82.69 145 SER B CA 1
ATOM 3101 C C . SER B 1 145 ? 10.586 3.344 2.58 1 82.69 145 SER B C 1
ATOM 3103 O O . SER B 1 145 ? 10.883 3.389 3.775 1 82.69 145 SER B O 1
ATOM 3105 N N . PHE B 1 146 ? 10.625 2.352 1.91 1 85.31 146 PHE B N 1
ATOM 3106 C CA . PHE B 1 146 ? 10.977 1.083 2.539 1 85.31 146 PHE B CA 1
ATOM 3107 C C . PHE B 1 146 ? 12.414 1.108 3.041 1 85.31 146 PHE B C 1
ATOM 3109 O O . PHE B 1 146 ? 12.688 0.716 4.176 1 85.31 146 PHE B O 1
ATOM 3116 N N . SER B 1 147 ? 13.297 1.509 2.189 1 87.38 147 SER B N 1
ATOM 3117 C CA . SER B 1 147 ? 14.711 1.511 2.555 1 87.38 147 SER B CA 1
ATOM 3118 C C . SER B 1 147 ? 14.953 2.328 3.818 1 87.38 147 SER B C 1
ATOM 3120 O O . SER B 1 147 ? 15.734 1.929 4.68 1 87.38 147 SER B O 1
ATOM 3122 N N . SER B 1 148 ? 14.312 3.418 3.938 1 83.56 148 SER B N 1
ATOM 3123 C CA . SER B 1 148 ? 14.469 4.27 5.113 1 83.56 148 SER B CA 1
ATOM 3124 C C . SER B 1 148 ? 13.953 3.58 6.371 1 83.56 148 SER B C 1
ATOM 3126 O O . SER B 1 148 ? 14.594 3.623 7.418 1 83.56 148 SER B O 1
ATOM 3128 N N . MET B 1 149 ? 12.859 2.916 6.172 1 81.75 149 MET B N 1
ATOM 3129 C CA . MET B 1 149 ? 12.281 2.203 7.309 1 81.75 149 MET B CA 1
ATOM 3130 C C . MET B 1 149 ? 13.125 0.987 7.672 1 81.75 149 MET B C 1
ATOM 3132 O O . MET B 1 149 ? 13.328 0.695 8.852 1 81.75 149 MET B O 1
ATOM 3136 N N . PHE B 1 150 ? 13.547 0.401 6.695 1 84.75 150 PHE B N 1
ATOM 3137 C CA . PHE B 1 150 ? 14.328 -0.822 6.84 1 84.75 150 PHE B CA 1
ATOM 3138 C C . PHE B 1 150 ? 15.625 -0.55 7.586 1 84.75 150 PHE B C 1
ATOM 3140 O O . PHE B 1 150 ? 16.094 -1.386 8.367 1 84.75 150 PHE B O 1
ATOM 3147 N N . LEU B 1 151 ? 16.172 0.56 7.43 1 85.5 151 LEU B N 1
ATOM 3148 C CA . LEU B 1 151 ? 17.438 0.942 8.039 1 85.5 151 LEU B CA 1
ATOM 3149 C C . LEU B 1 151 ? 17.266 1.186 9.539 1 85.5 151 LEU B C 1
ATOM 3151 O O . LEU B 1 151 ? 18.25 1.196 10.281 1 85.5 151 LEU B O 1
ATOM 3155 N N . ASN B 1 152 ? 16.094 1.285 9.93 1 79.25 152 ASN B N 1
ATOM 3156 C CA . ASN B 1 152 ? 15.844 1.558 11.344 1 79.25 152 ASN B CA 1
ATOM 3157 C C . ASN B 1 152 ? 15.992 0.3 12.195 1 79.25 152 ASN B C 1
ATOM 3159 O O . ASN B 1 152 ? 16.25 0.385 13.398 1 79.25 152 ASN B O 1
ATOM 3163 N N . TYR B 1 153 ? 15.852 -0.858 11.484 1 79.5 153 TYR B N 1
ATOM 3164 C CA . TYR B 1 153 ? 15.828 -2.021 12.367 1 79.5 153 TYR B CA 1
ATOM 3165 C C . TYR B 1 153 ? 16.734 -3.129 11.828 1 79.5 153 TYR B C 1
ATOM 3167 O O . TYR B 1 153 ? 17.172 -4 12.578 1 79.5 153 TYR B O 1
ATOM 3175 N N . ASP B 1 154 ? 17.031 -3.141 10.656 1 83.5 154 ASP B N 1
ATOM 3176 C CA . ASP B 1 154 ? 17.781 -4.258 10.086 1 83.5 154 ASP B CA 1
ATOM 3177 C C . ASP B 1 154 ? 19.281 -4.098 10.336 1 83.5 154 ASP B C 1
ATOM 3179 O O . ASP B 1 154 ? 19.859 -3.072 9.977 1 83.5 154 ASP B O 1
ATOM 3183 N N . LEU B 1 155 ? 19.844 -5.074 10.82 1 84.75 155 LEU B N 1
ATOM 3184 C CA . LEU B 1 155 ? 21.25 -5.051 11.227 1 84.75 155 LEU B CA 1
ATOM 3185 C C . LEU B 1 155 ? 22.172 -4.996 10.016 1 84.75 155 LEU B C 1
ATOM 3187 O O . LEU B 1 155 ? 23.156 -4.258 10.016 1 84.75 155 LEU B O 1
ATOM 3191 N N . LEU B 1 156 ? 21.875 -5.758 9.055 1 87.69 156 LEU B N 1
ATOM 3192 C CA . LEU B 1 156 ? 22.719 -5.801 7.871 1 87.69 156 LEU B CA 1
ATOM 3193 C C . LEU B 1 156 ? 22.594 -4.512 7.062 1 87.69 156 LEU B C 1
ATOM 3195 O O . LEU B 1 156 ? 23.578 -4.004 6.539 1 87.69 156 LEU B O 1
ATOM 3199 N N . ALA B 1 157 ? 21.422 -3.988 6.945 1 87.56 157 ALA B N 1
ATOM 3200 C CA . ALA B 1 157 ? 21.203 -2.756 6.195 1 87.56 157 ALA B CA 1
ATOM 3201 C C . ALA B 1 157 ? 21.953 -1.584 6.832 1 87.56 157 ALA B C 1
ATOM 3203 O O . ALA B 1 157 ? 22.422 -0.688 6.129 1 87.56 157 ALA B O 1
ATOM 3204 N N . LYS B 1 158 ? 22 -1.545 8.102 1 85.5 158 LYS B N 1
ATOM 3205 C CA . LYS B 1 158 ? 22.703 -0.48 8.812 1 85.5 158 LYS B CA 1
ATOM 3206 C C . LYS B 1 158 ? 24.188 -0.5 8.5 1 85.5 158 LYS B C 1
ATOM 3208 O O . LYS B 1 158 ? 24.844 0.545 8.492 1 85.5 158 LYS B O 1
ATOM 3213 N N . ARG B 1 159 ? 24.672 -1.668 8.258 1 85.44 159 ARG B N 1
ATOM 3214 C CA . ARG B 1 159 ? 26.094 -1.812 7.953 1 85.44 159 ARG B CA 1
ATOM 3215 C C . ARG B 1 159 ? 26.359 -1.595 6.469 1 85.44 159 ARG B C 1
ATOM 3217 O O . ARG B 1 159 ? 27.422 -1.096 6.09 1 85.44 159 ARG B O 1
ATOM 3224 N N . TRP B 1 160 ? 25.422 -2.023 5.715 1 90.81 160 TRP B N 1
ATOM 3225 C CA . TRP B 1 160 ? 25.531 -1.912 4.266 1 90.81 160 TRP B CA 1
ATOM 3226 C C . TRP B 1 160 ? 24.234 -1.377 3.666 1 90.81 160 TRP B C 1
ATOM 3228 O O . TRP B 1 160 ? 23.328 -2.148 3.334 1 90.81 160 TRP B O 1
ATOM 3238 N N . VAL B 1 161 ? 24.188 -0.102 3.369 1 88.06 161 VAL B N 1
ATOM 3239 C CA . VAL B 1 161 ? 22.969 0.633 3.025 1 88.06 161 VAL B CA 1
ATOM 3240 C C . VAL B 1 161 ? 22.391 0.093 1.719 1 88.06 161 VAL B C 1
ATOM 3242 O O . VAL B 1 161 ? 21.172 -0.048 1.584 1 88.06 161 VAL B O 1
ATOM 3245 N N . PRO B 1 162 ? 23.234 -0.295 0.707 1 90.31 162 PRO B N 1
ATOM 3246 C CA . PRO B 1 162 ? 22.656 -0.789 -0.547 1 90.31 162 PRO B CA 1
ATOM 3247 C C . PRO B 1 162 ? 21.844 -2.066 -0.36 1 90.31 162 PRO B C 1
ATOM 3249 O O . PRO B 1 162 ? 21.016 -2.402 -1.209 1 90.31 162 PRO B O 1
ATOM 3252 N N . TYR B 1 163 ? 22.062 -2.742 0.708 1 91.62 163 TYR B N 1
ATOM 3253 C CA . TYR B 1 163 ? 21.281 -3.936 1.013 1 91.62 163 TYR B CA 1
ATOM 3254 C C . TYR B 1 163 ? 19.797 -3.6 1.16 1 91.62 163 TYR B C 1
ATOM 3256 O O . TYR B 1 163 ? 18.938 -4.383 0.765 1 91.62 163 TYR B O 1
ATOM 3264 N N . SER B 1 164 ? 19.547 -2.443 1.658 1 90.62 164 SER B N 1
ATOM 3265 C CA . SER B 1 164 ? 18.156 -2.033 1.861 1 90.62 164 SER B CA 1
ATOM 3266 C C . SER B 1 164 ? 17.438 -1.84 0.531 1 90.62 164 SER B C 1
ATOM 3268 O O . SER B 1 164 ? 16.219 -1.969 0.458 1 90.62 164 SER B O 1
ATOM 3270 N N . TYR B 1 165 ? 18.141 -1.608 -0.562 1 90.69 165 TYR B N 1
ATOM 3271 C CA . TYR B 1 165 ? 17.562 -1.417 -1.881 1 90.69 165 TYR B CA 1
ATOM 3272 C C . TYR B 1 165 ? 17.453 -2.74 -2.629 1 90.69 165 TYR B C 1
ATOM 3274 O O . TYR B 1 165 ? 16.562 -2.918 -3.463 1 90.69 165 TYR B O 1
ATOM 3282 N N . VAL B 1 166 ? 18.25 -3.596 -2.318 1 93.62 166 VAL B N 1
ATOM 3283 C CA . VAL B 1 166 ? 18.344 -4.863 -3.041 1 93.62 166 VAL B CA 1
ATOM 3284 C C . VAL B 1 166 ? 17.406 -5.887 -2.398 1 93.62 166 VAL B C 1
ATOM 3286 O O . VAL B 1 166 ? 16.906 -6.785 -3.074 1 93.62 166 VAL B O 1
ATOM 3289 N N . TYR B 1 167 ? 17.125 -5.703 -1.122 1 93.94 167 TYR B N 1
ATOM 3290 C CA . TYR B 1 167 ? 16.375 -6.672 -0.33 1 93.94 167 TYR B CA 1
ATOM 3291 C C . TYR B 1 167 ? 15.023 -6.977 -0.97 1 93.94 167 TYR B C 1
ATOM 3293 O O . TYR B 1 167 ? 14.688 -8.141 -1.2 1 93.94 167 TYR B O 1
ATOM 3301 N N . PRO B 1 168 ? 14.211 -5.973 -1.366 1 94.12 168 PRO B N 1
ATOM 3302 C CA . PRO B 1 168 ? 12.891 -6.262 -1.938 1 94.12 168 PRO B CA 1
ATOM 3303 C C . PRO B 1 168 ? 12.977 -7.035 -3.252 1 94.12 168 PRO B C 1
ATOM 3305 O O . PRO B 1 168 ? 12.125 -7.887 -3.527 1 94.12 168 PRO B O 1
ATOM 3308 N N . TYR B 1 169 ? 13.977 -6.793 -4.039 1 95.56 169 TYR B N 1
ATOM 3309 C CA . TYR B 1 169 ? 14.172 -7.512 -5.293 1 95.56 169 TYR B CA 1
ATOM 3310 C C . TYR B 1 169 ? 14.547 -8.969 -5.039 1 95.56 169 TYR B C 1
ATOM 3312 O O . TYR B 1 169 ? 14.047 -9.867 -5.711 1 95.56 169 TYR B O 1
ATOM 3320 N N . ALA B 1 170 ? 15.453 -9.133 -4.137 1 95.31 170 ALA B N 1
ATOM 3321 C CA . ALA B 1 170 ? 15.883 -10.484 -3.781 1 95.31 170 ALA B CA 1
ATOM 3322 C C . ALA B 1 170 ? 14.711 -11.312 -3.254 1 95.31 170 ALA B C 1
ATOM 3324 O O . ALA B 1 170 ? 14.539 -12.477 -3.627 1 95.31 170 ALA B O 1
ATOM 3325 N N . GLU B 1 171 ? 13.93 -10.688 -2.406 1 94.81 171 GLU B N 1
ATOM 3326 C CA . GLU B 1 171 ? 12.75 -11.352 -1.864 1 94.81 171 GLU B CA 1
ATOM 3327 C C . GLU B 1 171 ? 11.766 -11.711 -2.971 1 94.81 171 GLU B C 1
ATOM 3329 O O . GLU B 1 171 ? 11.227 -12.828 -2.996 1 94.81 171 GLU B O 1
ATOM 3334 N N . GLY B 1 172 ? 11.5 -10.766 -3.848 1 96 172 GLY B N 1
ATOM 3335 C CA . GLY B 1 172 ? 10.609 -11.023 -4.973 1 96 172 GLY B CA 1
ATOM 3336 C C . GLY B 1 172 ? 11.086 -12.156 -5.863 1 96 172 GLY B C 1
ATOM 3337 O O . GLY B 1 172 ? 10.297 -13.023 -6.242 1 96 172 GLY B O 1
ATOM 3338 N N . VAL B 1 173 ? 12.336 -12.125 -6.184 1 95.94 173 VAL B N 1
ATOM 3339 C CA . VAL B 1 173 ? 12.906 -13.156 -7.039 1 95.94 173 VAL B CA 1
ATOM 3340 C C . VAL B 1 173 ? 12.789 -14.516 -6.359 1 95.94 173 VAL B C 1
ATOM 3342 O O . VAL B 1 173 ? 12.375 -15.5 -6.988 1 95.94 173 VAL B O 1
ATOM 3345 N N . ALA B 1 174 ? 13.156 -14.594 -5.133 1 95.06 174 ALA B N 1
ATOM 3346 C CA . ALA B 1 174 ? 13.039 -15.844 -4.387 1 95.06 174 ALA B CA 1
ATOM 3347 C C . ALA B 1 174 ? 11.602 -16.344 -4.379 1 95.06 174 ALA B C 1
ATOM 3349 O O . ALA B 1 174 ? 11.352 -17.531 -4.582 1 95.06 174 ALA B O 1
ATOM 3350 N N . GLY B 1 175 ? 10.656 -15.445 -4.113 1 95.31 175 GLY B N 1
ATOM 3351 C CA . GLY B 1 175 ? 9.25 -15.82 -4.105 1 95.31 175 GLY B CA 1
ATOM 3352 C C . GLY B 1 175 ? 8.773 -16.375 -5.434 1 95.31 175 GLY B C 1
ATOM 3353 O O . GLY B 1 175 ? 8.102 -17.406 -5.473 1 95.31 175 GLY B O 1
ATOM 3354 N N . VAL B 1 176 ? 9.125 -15.711 -6.477 1 96.31 176 VAL B N 1
ATOM 3355 C CA . VAL B 1 176 ? 8.711 -16.125 -7.812 1 96.31 176 VAL B CA 1
ATOM 3356 C C . VAL B 1 176 ? 9.305 -17.484 -8.141 1 96.31 176 VAL B C 1
ATOM 3358 O O . VAL B 1 176 ? 8.609 -18.375 -8.648 1 96.31 176 VAL B O 1
ATOM 3361 N N . LEU B 1 177 ? 10.562 -17.656 -7.883 1 94.94 177 LEU B N 1
ATOM 3362 C CA . LEU B 1 177 ? 11.234 -18.922 -8.164 1 94.94 177 LEU B CA 1
ATOM 3363 C C . LEU B 1 177 ? 10.633 -20.047 -7.328 1 94.94 177 LEU B C 1
ATOM 3365 O O . LEU B 1 177 ? 10.461 -21.156 -7.82 1 94.94 177 LEU B O 1
ATOM 3369 N N . MET B 1 178 ? 10.32 -19.766 -6.137 1 93.44 178 MET B N 1
ATOM 3370 C CA . MET B 1 178 ? 9.711 -20.766 -5.27 1 93.44 178 MET B CA 1
ATOM 3371 C C . MET B 1 178 ? 8.305 -21.125 -5.746 1 93.44 178 MET B C 1
ATOM 3373 O O . MET B 1 178 ? 7.879 -22.266 -5.648 1 93.44 178 MET B O 1
ATOM 3377 N N . ALA B 1 179 ? 7.602 -20.125 -6.191 1 94.06 179 ALA B N 1
ATOM 3378 C CA . ALA B 1 179 ? 6.273 -20.391 -6.738 1 94.06 179 ALA B CA 1
ATOM 3379 C C . ALA B 1 179 ? 6.352 -21.266 -7.98 1 94.06 179 ALA B C 1
ATOM 3381 O O . ALA B 1 179 ? 5.469 -22.094 -8.219 1 94.06 179 ALA B O 1
ATOM 3382 N N . ALA B 1 180 ? 7.383 -21.078 -8.766 1 93.69 180 ALA B N 1
ATOM 3383 C CA . ALA B 1 180 ? 7.566 -21.859 -9.992 1 93.69 180 ALA B CA 1
ATOM 3384 C C . ALA B 1 180 ? 8.141 -23.234 -9.695 1 93.69 180 ALA B C 1
ATOM 3386 O O . ALA B 1 180 ? 8.039 -24.156 -10.516 1 93.69 180 ALA B O 1
ATOM 3387 N N . GLY B 1 181 ? 8.766 -23.359 -8.578 1 89.5 181 GLY B N 1
ATOM 3388 C CA . GLY B 1 181 ? 9.414 -24.625 -8.227 1 89.5 181 GLY B CA 1
ATOM 3389 C C . GLY B 1 181 ? 10.688 -24.875 -9.016 1 89.5 181 GLY B C 1
ATOM 3390 O O . GLY B 1 181 ? 11.039 -26.016 -9.289 1 89.5 181 GLY B O 1
ATOM 3391 N N . VAL B 1 182 ? 11.281 -23.812 -9.461 1 88.88 182 VAL B N 1
ATOM 3392 C CA . VAL B 1 182 ? 12.492 -23.969 -10.25 1 88.88 182 VAL B CA 1
ATOM 3393 C C . VAL B 1 182 ? 13.656 -23.25 -9.562 1 88.88 182 VAL B C 1
ATOM 3395 O O . VAL B 1 182 ? 13.438 -22.375 -8.719 1 88.88 182 VAL B O 1
ATOM 3398 N N . LEU B 1 183 ? 14.867 -23.703 -9.852 1 88.75 183 LEU B N 1
ATOM 3399 C CA . LEU B 1 183 ? 16.109 -23.094 -9.375 1 88.75 183 LEU B CA 1
ATOM 3400 C C . LEU B 1 183 ? 16.109 -23 -7.852 1 88.75 183 LEU B C 1
ATOM 3402 O O . LEU B 1 183 ? 16.422 -21.953 -7.293 1 88.75 183 LEU B O 1
ATOM 3406 N N . THR B 1 184 ? 15.758 -24.016 -7.281 1 88.06 184 THR B N 1
ATOM 3407 C CA . THR B 1 184 ? 15.695 -24.062 -5.824 1 88.06 184 THR B CA 1
ATOM 3408 C C . THR B 1 184 ? 17.078 -23.875 -5.215 1 88.06 184 THR B C 1
ATOM 3410 O O . THR B 1 184 ? 17.203 -23.406 -4.082 1 88.06 184 THR B O 1
ATOM 3413 N N . TRP B 1 185 ? 18.094 -24.172 -5.996 1 89.94 185 TRP B N 1
ATOM 3414 C CA . TRP B 1 185 ? 19.453 -24 -5.516 1 89.94 185 TRP B CA 1
ATOM 3415 C C . TRP B 1 185 ? 19.781 -22.516 -5.305 1 89.94 185 TRP B C 1
ATOM 3417 O O . TRP B 1 185 ? 20.688 -22.188 -4.539 1 89.94 185 TRP B O 1
ATOM 3427 N N . LEU B 1 186 ? 19.031 -21.672 -5.93 1 91.94 186 LEU B N 1
ATOM 3428 C CA . LEU B 1 186 ? 19.234 -20.234 -5.797 1 91.94 186 LEU B CA 1
ATOM 3429 C C . LEU B 1 186 ? 18.219 -19.641 -4.816 1 91.94 186 LEU B C 1
ATOM 3431 O O . LEU B 1 186 ? 18.609 -18.891 -3.914 1 91.94 186 LEU B O 1
ATOM 3435 N N . SER B 1 187 ? 16.969 -20.016 -4.996 1 93 187 SER B N 1
ATOM 3436 C CA . SER B 1 187 ? 15.906 -19.406 -4.207 1 93 187 SER B CA 1
ATOM 3437 C C . SER B 1 187 ? 16.016 -19.797 -2.736 1 93 187 SER B C 1
ATOM 3439 O O . SER B 1 187 ? 15.789 -18.953 -1.854 1 93 187 SER B O 1
ATOM 3441 N N . VAL B 1 188 ? 16.422 -20.984 -2.455 1 92.56 188 VAL B N 1
ATOM 3442 C CA . VAL B 1 188 ? 16.469 -21.484 -1.084 1 92.56 188 VAL B CA 1
ATOM 3443 C C . VAL B 1 188 ? 17.531 -20.734 -0.289 1 92.56 188 VAL B C 1
ATOM 3445 O O . VAL B 1 188 ? 17.25 -20.172 0.77 1 92.56 188 VAL B O 1
ATOM 3448 N N . PRO B 1 189 ? 18.734 -20.672 -0.808 1 93.94 189 PRO B N 1
ATOM 3449 C CA . PRO B 1 189 ? 19.734 -19.922 -0.059 1 93.94 189 PRO B CA 1
ATOM 3450 C C . PRO B 1 189 ? 19.359 -18.453 0.11 1 93.94 189 PRO B C 1
ATOM 3452 O O . PRO B 1 189 ? 19.609 -17.875 1.171 1 93.94 189 PRO B O 1
ATOM 3455 N N . ILE B 1 190 ? 18.875 -17.875 -0.885 1 93.94 190 ILE B N 1
ATOM 3456 C CA . ILE B 1 190 ? 18.469 -16.469 -0.804 1 93.94 190 ILE B CA 1
ATOM 3457 C C . ILE B 1 190 ? 17.422 -16.297 0.295 1 93.94 190 ILE B C 1
ATOM 3459 O O . ILE B 1 190 ? 17.562 -15.43 1.157 1 93.94 190 ILE B O 1
ATOM 3463 N N . ALA B 1 191 ? 16.453 -17.109 0.304 1 93.25 191 ALA B N 1
ATOM 3464 C CA . ALA B 1 191 ? 15.367 -17.031 1.278 1 93.25 191 ALA B CA 1
ATOM 3465 C C . ALA B 1 191 ? 15.875 -17.297 2.689 1 93.25 191 ALA B C 1
ATOM 3467 O O . ALA B 1 191 ? 15.461 -16.641 3.646 1 93.25 191 ALA B O 1
ATOM 3468 N N . LEU B 1 192 ? 16.766 -18.203 2.801 1 93.81 192 LEU B N 1
ATOM 3469 C CA . LEU B 1 192 ? 17.297 -18.562 4.109 1 93.81 192 LEU B CA 1
ATOM 3470 C C . LEU B 1 192 ? 18.141 -17.422 4.676 1 93.81 192 LEU B C 1
ATOM 3472 O O . LEU B 1 192 ? 18.016 -17.078 5.852 1 93.81 192 LEU B O 1
ATOM 3476 N N . VAL B 1 193 ? 18.922 -16.922 3.844 1 93.81 193 VAL B N 1
ATOM 3477 C CA . VAL B 1 193 ? 19.828 -15.875 4.297 1 93.81 193 VAL B CA 1
ATOM 3478 C C . VAL B 1 193 ? 19.047 -14.617 4.648 1 93.81 193 VAL B C 1
ATOM 3480 O O . VAL B 1 193 ? 19.156 -14.102 5.762 1 93.81 193 VAL B O 1
ATOM 3483 N N . ILE B 1 194 ? 18.234 -14.195 3.77 1 92.25 194 ILE B N 1
ATOM 3484 C CA . ILE B 1 194 ? 17.516 -12.945 3.99 1 92.25 194 ILE B CA 1
ATOM 3485 C C . ILE B 1 194 ? 16.469 -13.141 5.09 1 92.25 194 ILE B C 1
ATOM 3487 O O . ILE B 1 194 ? 16.281 -12.266 5.934 1 92.25 194 ILE B O 1
ATOM 3491 N N . GLY B 1 195 ? 15.852 -14.297 5.09 1 92.12 195 GLY B N 1
ATOM 3492 C CA . GLY B 1 195 ? 14.867 -14.578 6.121 1 92.12 195 GLY B CA 1
ATOM 3493 C C . GLY B 1 195 ? 15.461 -14.648 7.512 1 92.12 195 GLY B C 1
ATOM 3494 O O . GLY B 1 195 ? 14.875 -14.141 8.469 1 92.12 195 GLY B O 1
ATOM 3495 N N . THR B 1 196 ? 16.578 -15.25 7.648 1 93.25 196 THR B N 1
ATOM 3496 C CA . THR B 1 196 ? 17.219 -15.414 8.953 1 93.25 196 THR B CA 1
ATOM 3497 C C . THR B 1 196 ? 17.734 -14.078 9.469 1 93.25 196 THR B C 1
ATOM 3499 O O . THR B 1 196 ? 17.5 -13.727 10.633 1 93.25 196 THR B O 1
ATOM 3502 N N . ILE B 1 197 ? 18.375 -13.383 8.633 1 92.12 197 ILE B N 1
ATOM 3503 C CA . ILE B 1 197 ? 18.891 -12.078 9.031 1 92.12 197 ILE B CA 1
ATOM 3504 C C . ILE B 1 197 ? 17.734 -11.164 9.422 1 92.12 197 ILE B C 1
ATOM 3506 O O . ILE B 1 197 ? 17.812 -10.453 10.43 1 92.12 197 ILE B O 1
ATOM 3510 N N . GLY B 1 198 ? 16.719 -11.203 8.609 1 89.81 198 GLY B N 1
ATOM 3511 C CA . GLY B 1 198 ? 15.539 -10.398 8.922 1 89.81 198 GLY B CA 1
ATOM 3512 C C . GLY B 1 198 ? 14.891 -10.781 10.234 1 89.81 198 GLY B C 1
ATOM 3513 O O . GLY B 1 198 ? 14.516 -9.906 11.023 1 89.81 198 GLY B O 1
ATOM 3514 N N . ALA B 1 199 ? 14.75 -12.016 10.469 1 90 199 ALA B N 1
ATOM 3515 C CA . ALA B 1 199 ? 14.125 -12.484 11.703 1 90 199 ALA B CA 1
ATOM 3516 C C . ALA B 1 199 ? 14.93 -12.055 12.93 1 90 199 ALA B C 1
ATOM 3518 O O . ALA B 1 199 ? 14.367 -11.547 13.898 1 90 199 ALA B O 1
ATOM 3519 N N . VAL B 1 200 ? 16.156 -12.25 12.867 1 90.38 200 VAL B N 1
ATOM 3520 C CA . VAL B 1 200 ? 17.031 -11.891 13.977 1 90.38 200 VAL B CA 1
ATOM 3521 C C . VAL B 1 200 ? 16.984 -10.383 14.203 1 90.38 200 VAL B C 1
ATOM 3523 O O . VAL B 1 200 ? 16.922 -9.922 15.352 1 90.38 200 VAL B O 1
ATOM 3526 N N . SER B 1 201 ? 17 -9.688 13.148 1 88.25 201 SER B N 1
ATOM 3527 C CA . SER B 1 201 ? 16.984 -8.227 13.234 1 88.25 201 SER B CA 1
ATOM 3528 C C . SER B 1 201 ? 15.68 -7.734 13.875 1 88.25 201 SER B C 1
ATOM 3530 O O . SER B 1 201 ? 15.703 -6.844 14.727 1 88.25 201 SER B O 1
ATOM 3532 N N . VAL B 1 202 ? 14.602 -8.305 13.477 1 84.38 202 VAL B N 1
ATOM 3533 C CA . VAL B 1 202 ? 13.305 -7.883 13.992 1 84.38 202 VAL B CA 1
ATOM 3534 C C . VAL B 1 202 ? 13.188 -8.273 15.461 1 84.38 202 VAL B C 1
ATOM 3536 O O . VAL B 1 202 ? 12.688 -7.5 16.281 1 84.38 202 VAL B O 1
ATOM 3539 N N . ILE B 1 203 ? 13.586 -9.445 15.805 1 85.31 203 ILE B N 1
ATOM 3540 C CA . ILE B 1 203 ? 13.531 -9.906 17.188 1 85.31 203 ILE B CA 1
ATOM 3541 C C . ILE B 1 203 ? 14.375 -8.984 18.062 1 85.31 203 ILE B C 1
ATOM 3543 O O . ILE B 1 203 ? 13.945 -8.602 19.156 1 85.31 203 ILE B O 1
ATOM 3547 N N . LYS B 1 204 ? 15.461 -8.664 17.609 1 84.12 204 LYS B N 1
ATOM 3548 C CA . LYS B 1 204 ? 16.328 -7.77 18.375 1 84.12 204 LYS B CA 1
ATOM 3549 C C . LYS B 1 204 ? 15.703 -6.387 18.516 1 84.12 204 LYS B C 1
ATOM 3551 O O . LYS B 1 204 ? 15.711 -5.809 19.609 1 84.12 204 LYS B O 1
ATOM 3556 N N . ALA B 1 205 ? 15.203 -5.941 17.469 1 77.12 205 ALA B N 1
ATOM 3557 C CA . ALA B 1 205 ? 14.625 -4.602 17.484 1 77.12 205 ALA B CA 1
ATOM 3558 C C . ALA B 1 205 ? 13.383 -4.543 18.359 1 77.12 205 ALA B C 1
ATOM 3560 O O . ALA B 1 205 ? 13.203 -3.59 19.125 1 77.12 205 ALA B O 1
ATOM 3561 N N . VAL B 1 206 ? 12.531 -5.488 18.266 1 74.88 206 VAL B N 1
ATOM 3562 C CA . VAL B 1 206 ? 11.25 -5.457 18.953 1 74.88 206 VAL B CA 1
ATOM 3563 C C . VAL B 1 206 ? 11.414 -5.961 20.391 1 74.88 206 VAL B C 1
ATOM 3565 O O . VAL B 1 206 ? 10.875 -5.375 21.328 1 74.88 206 VAL B O 1
ATOM 3568 N N . TYR B 1 207 ? 12.102 -6.988 20.609 1 75.75 207 TYR B N 1
ATOM 3569 C CA . TYR B 1 207 ? 12.125 -7.645 21.922 1 75.75 207 TYR B CA 1
ATOM 3570 C C . TYR B 1 207 ? 13.305 -7.172 22.75 1 75.75 207 TYR B C 1
ATOM 3572 O O . TYR B 1 207 ? 13.25 -7.176 23.984 1 75.75 207 TYR B O 1
ATOM 3580 N N . VAL B 1 208 ? 14.328 -6.805 22.094 1 73.19 208 VAL B N 1
ATOM 3581 C CA . VAL B 1 208 ? 15.508 -6.414 22.859 1 73.19 208 VAL B CA 1
ATOM 3582 C C . VAL B 1 208 ? 15.547 -4.898 23.016 1 73.19 208 VAL B C 1
ATOM 3584 O O . VAL B 1 208 ? 15.648 -4.387 24.125 1 73.19 208 VAL B O 1
ATOM 3587 N N . ASP B 1 209 ? 15.398 -4.23 21.938 1 71 209 ASP B N 1
ATOM 3588 C CA . ASP B 1 209 ? 15.547 -2.777 21.969 1 71 209 ASP B CA 1
ATOM 3589 C C . ASP B 1 209 ? 14.219 -2.094 22.281 1 71 209 ASP B C 1
ATOM 3591 O O . ASP B 1 209 ? 14.195 -0.911 22.625 1 71 209 ASP B O 1
ATOM 3595 N N . LYS B 1 210 ? 13.117 -2.928 22.375 1 64.75 210 LYS B N 1
ATOM 3596 C CA . LYS B 1 210 ? 11.781 -2.451 22.688 1 64.75 210 LYS B CA 1
ATOM 3597 C C . LYS B 1 210 ? 11.438 -1.196 21.891 1 64.75 210 LYS B C 1
ATOM 3599 O O . LYS B 1 210 ? 10.93 -0.221 22.453 1 64.75 210 LYS B O 1
ATOM 3604 N N . ARG B 1 211 ? 11.953 -1.178 20.75 1 59.62 211 ARG B N 1
ATOM 3605 C CA . ARG B 1 211 ? 11.727 -0.037 19.875 1 59.62 211 ARG B CA 1
ATOM 3606 C C . ARG B 1 211 ? 10.312 -0.066 19.281 1 59.62 211 ARG B C 1
ATOM 3608 O O . ARG B 1 211 ? 9.781 -1.138 19 1 59.62 211 ARG B O 1
ATOM 3615 N N . GLU B 1 212 ? 9.547 1.042 19.734 1 54.41 212 GLU B N 1
ATOM 3616 C CA . GLU B 1 212 ? 8.305 1.138 18.984 1 54.41 212 GLU B CA 1
ATOM 3617 C C . GLU B 1 212 ? 8.57 1.368 17.5 1 54.41 212 GLU B C 1
ATOM 3619 O O . GLU B 1 212 ? 9.227 2.34 17.125 1 54.41 212 GLU B O 1
ATOM 3624 N N . LEU B 1 213 ? 8.852 0.425 16.891 1 52.59 213 LEU B N 1
ATOM 3625 C CA . LEU B 1 213 ? 9.148 0.615 15.469 1 52.59 213 LEU B CA 1
ATOM 3626 C C . LEU B 1 213 ? 8.047 1.41 14.789 1 52.59 213 LEU B C 1
ATOM 3628 O O . LEU B 1 213 ? 7.023 0.845 14.391 1 52.59 213 LEU B O 1
ATOM 3632 N N . LYS B 1 214 ? 7.711 2.625 15.57 1 46.81 214 LYS B N 1
ATOM 3633 C CA . LYS B 1 214 ? 6.762 3.482 14.859 1 46.81 214 LYS B CA 1
ATOM 3634 C C . LYS B 1 214 ? 7.406 4.113 13.633 1 46.81 214 LYS B C 1
ATOM 3636 O O . LYS B 1 214 ? 8.57 4.512 13.672 1 46.81 214 LYS B O 1
ATOM 3641 N N . CYS B 1 215 ? 7.199 3.611 12.633 1 42.47 215 CYS B N 1
ATOM 3642 C CA . CYS B 1 215 ? 7.754 4.172 11.406 1 42.47 215 CYS B CA 1
ATOM 3643 C C . CYS B 1 215 ? 7.418 5.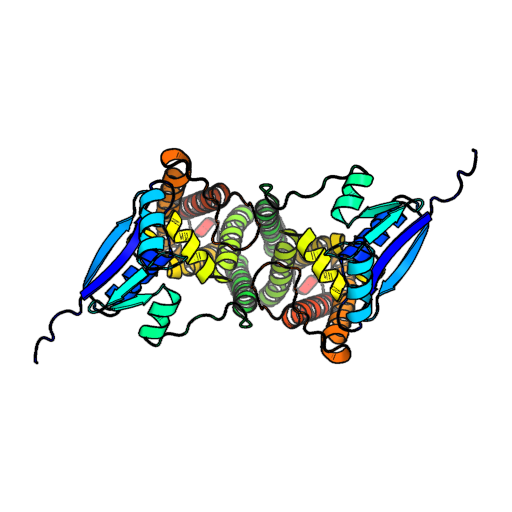656 11.289 1 42.47 215 CYS B C 1
ATOM 3645 O O . CYS B 1 215 ? 6.254 6.02 11.109 1 42.47 215 CYS B O 1
ATOM 3647 N N . ALA B 1 216 ? 8.031 6.551 12.055 1 36.09 216 ALA B N 1
ATOM 3648 C CA . ALA B 1 216 ? 7.812 7.973 11.805 1 36.09 216 ALA B CA 1
ATOM 3649 C C . ALA B 1 216 ? 7.848 8.281 10.312 1 36.09 216 ALA B C 1
ATOM 3651 O O . ALA B 1 216 ? 7.297 9.289 9.867 1 36.09 216 ALA B O 1
ATOM 3652 N N . CYS B 1 217 ? 8.922 7.766 9.727 1 32.34 217 CYS B N 1
ATOM 3653 C CA . CYS B 1 217 ? 9.266 8.227 8.391 1 32.34 217 CYS B CA 1
ATOM 3654 C C . CYS B 1 217 ? 8.117 7.965 7.414 1 32.34 217 CYS B C 1
ATOM 3656 O O . CYS B 1 217 ? 8.203 8.328 6.238 1 32.34 217 CYS B O 1
ATOM 3658 N N . VAL B 1 218 ? 7.602 6.695 7.449 1 31.67 218 VAL B N 1
ATOM 3659 C CA . VAL B 1 218 ? 6.477 6.609 6.523 1 31.67 218 VAL B CA 1
ATOM 3660 C C . VAL B 1 218 ? 5.41 7.629 6.91 1 31.67 218 VAL B C 1
ATOM 3662 O O . VAL B 1 218 ? 5.043 7.738 8.086 1 31.67 218 VAL B O 1
ATOM 3665 N N . GLY B 1 219 ? 5.613 8.672 6.523 1 35.31 219 GLY B N 1
ATOM 3666 C CA . GLY B 1 219 ? 4.508 9.617 6.465 1 35.31 219 GLY B CA 1
ATOM 3667 C C . GLY B 1 219 ? 3.211 9.055 7.012 1 35.31 219 GLY B C 1
ATOM 3668 O O . GLY B 1 219 ? 2.273 9.797 7.301 1 35.31 219 GLY B O 1
ATOM 3669 N N . GLY B 1 220 ? 2.691 7.879 6.223 1 37.12 220 GLY B N 1
ATOM 3670 C CA . GLY B 1 220 ? 1.287 7.539 6.398 1 37.12 220 GLY B CA 1
ATOM 3671 C C . GLY B 1 220 ? 0.975 6.984 7.773 1 37.12 220 GLY B C 1
ATOM 3672 O O . GLY B 1 220 ? 1.873 6.523 8.484 1 37.12 220 GLY B O 1
ATOM 3673 N N . ASP B 1 221 ? 0.048 7.438 8.375 1 40.97 221 ASP B N 1
ATOM 3674 C CA . ASP B 1 221 ? -0.85 7.113 9.484 1 40.97 221 ASP B CA 1
ATOM 3675 C C . ASP B 1 221 ? -1.04 5.605 9.609 1 40.97 221 ASP B C 1
ATOM 3677 O O . ASP B 1 221 ? -1.996 5.148 10.242 1 40.97 221 ASP B O 1
ATOM 3681 N N . SER B 1 222 ? -0.274 4.738 8.836 1 47.31 222 SER B N 1
ATOM 3682 C CA . SER B 1 222 ? -0.713 3.365 9.07 1 47.31 222 SER B CA 1
ATOM 3683 C C . SER B 1 222 ? -0.009 2.762 10.281 1 47.31 222 SER B C 1
ATOM 3685 O O . SER B 1 222 ? 1.218 2.822 10.391 1 47.31 222 SER B O 1
ATOM 3687 N N . ASN B 1 223 ? -0.446 2.869 11.367 1 56.38 223 ASN B N 1
ATOM 3688 C CA . ASN B 1 223 ? -0.019 2.213 12.602 1 56.38 223 ASN B CA 1
ATOM 3689 C C . ASN B 1 223 ? -0.084 0.693 12.477 1 56.38 223 ASN B C 1
ATOM 3691 O O . ASN B 1 223 ? -0.795 0.034 13.234 1 56.38 223 ASN B O 1
ATOM 3695 N N . VAL B 1 224 ? 0.441 0.194 11.352 1 59.12 224 VAL B N 1
ATOM 3696 C CA . VAL B 1 224 ? 0.538 -1.257 11.227 1 59.12 224 VAL B CA 1
ATOM 3697 C C . VAL B 1 224 ? 1.743 -1.766 12.016 1 59.12 224 VAL B C 1
ATOM 3699 O O . VAL B 1 224 ? 2.82 -1.168 11.969 1 59.12 224 VAL B O 1
ATOM 3702 N N . PRO B 1 225 ? 1.459 -2.664 12.891 1 67.56 225 PRO B N 1
ATOM 3703 C CA . PRO B 1 225 ? 2.631 -3.238 13.562 1 67.56 225 PRO B CA 1
ATOM 3704 C C . PRO B 1 225 ? 3.609 -3.883 12.578 1 67.56 225 PRO B C 1
ATOM 3706 O O . PRO B 1 225 ? 3.488 -5.07 12.273 1 67.56 225 PRO B O 1
ATOM 3709 N N . LEU B 1 226 ? 4.488 -3.213 12.023 1 69.5 226 LEU B N 1
ATOM 3710 C CA . LEU B 1 226 ? 5.453 -3.631 11.016 1 69.5 226 LEU B CA 1
ATOM 3711 C C . LEU B 1 226 ? 6.348 -4.746 11.547 1 69.5 226 LEU B C 1
ATOM 3713 O O . LEU B 1 226 ? 6.711 -5.66 10.805 1 69.5 226 LEU B O 1
ATOM 3717 N N . GLY B 1 227 ? 6.562 -4.656 12.812 1 72.62 227 GLY B N 1
ATOM 3718 C CA . GLY B 1 227 ? 7.406 -5.688 13.391 1 72.62 227 GLY B CA 1
ATOM 3719 C C . GLY B 1 227 ? 6.801 -7.078 13.281 1 72.62 227 GLY B C 1
ATOM 3720 O O . GLY B 1 227 ? 7.492 -8.031 12.922 1 72.62 227 GLY B O 1
ATOM 3721 N N . PHE B 1 228 ? 5.574 -7.129 13.578 1 76.56 228 PHE B N 1
ATOM 3722 C CA . PHE B 1 228 ? 4.895 -8.414 13.523 1 76.56 228 PHE B CA 1
ATOM 3723 C C . PHE B 1 228 ? 4.812 -8.922 12.094 1 76.56 228 PHE B C 1
ATOM 3725 O O . PHE B 1 228 ? 5.051 -10.109 11.828 1 76.56 228 PHE B O 1
ATOM 3732 N N . LEU B 1 229 ? 4.496 -8.062 11.172 1 82.25 229 LEU B N 1
ATOM 3733 C CA . LEU B 1 229 ? 4.383 -8.445 9.773 1 82.25 229 LEU B CA 1
ATOM 3734 C C . LEU B 1 229 ? 5.73 -8.906 9.219 1 82.25 229 LEU B C 1
ATOM 3736 O O . LEU B 1 229 ? 5.812 -9.93 8.547 1 82.25 229 LEU B O 1
ATOM 3740 N N . SER B 1 230 ? 6.707 -8.18 9.594 1 84.44 230 SER B N 1
ATOM 3741 C CA . SER B 1 230 ? 8.047 -8.5 9.109 1 84.44 230 SER B CA 1
ATOM 3742 C C . SER B 1 230 ? 8.547 -9.812 9.695 1 84.44 230 SER B C 1
ATOM 3744 O O . SER B 1 230 ? 9.188 -10.602 9 1 84.44 230 SER B O 1
ATOM 3746 N N . LEU B 1 231 ? 8.25 -9.984 10.922 1 85.94 231 LEU B N 1
ATOM 3747 C CA . LEU B 1 231 ? 8.672 -11.227 11.562 1 85.94 231 LEU B CA 1
ATOM 3748 C C . LEU B 1 231 ? 7.973 -12.43 10.938 1 85.94 231 LEU B C 1
ATOM 3750 O O . LEU B 1 231 ? 8.609 -13.438 10.641 1 85.94 231 LEU B O 1
ATOM 3754 N N . THR B 1 232 ? 6.707 -12.352 10.797 1 86.38 232 THR B N 1
ATOM 3755 C CA . THR B 1 232 ? 5.938 -13.43 10.195 1 86.38 232 THR B CA 1
ATOM 3756 C C . THR B 1 232 ? 6.441 -13.742 8.789 1 86.38 232 THR B C 1
ATOM 3758 O O . THR B 1 232 ? 6.602 -14.906 8.422 1 86.38 232 THR B O 1
ATOM 3761 N N . GLU B 1 233 ? 6.719 -12.688 8.117 1 87.69 233 GLU B N 1
ATOM 3762 C CA . GLU B 1 233 ? 7.23 -12.836 6.758 1 87.69 233 GLU B CA 1
ATOM 3763 C C . GLU B 1 233 ? 8.562 -13.57 6.746 1 87.69 233 GLU B C 1
ATOM 3765 O O . GLU B 1 233 ? 8.758 -14.5 5.957 1 87.69 233 GLU B O 1
ATOM 3770 N N . ASN B 1 234 ? 9.398 -13.188 7.582 1 92.06 234 ASN B N 1
ATOM 3771 C CA . ASN B 1 234 ? 10.727 -13.789 7.633 1 92.06 234 ASN B CA 1
ATOM 3772 C C . ASN B 1 234 ? 10.664 -15.25 8.07 1 92.06 234 ASN B C 1
ATOM 3774 O O . ASN B 1 234 ? 11.344 -16.109 7.496 1 92.06 234 ASN B O 1
ATOM 3778 N N . VAL B 1 235 ? 9.859 -15.508 8.992 1 91.06 235 VAL B N 1
ATOM 3779 C CA . VAL B 1 235 ? 9.719 -16.875 9.492 1 91.06 235 VAL B CA 1
ATOM 3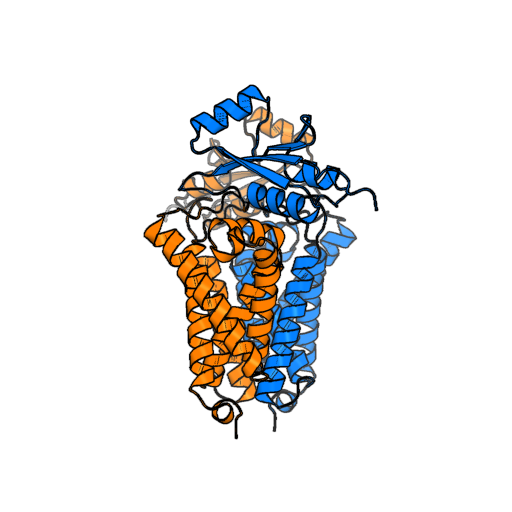780 C C . VAL B 1 235 ? 9.117 -17.766 8.406 1 91.06 235 VAL B C 1
ATOM 3782 O O . VAL B 1 235 ? 9.562 -18.891 8.195 1 91.06 235 VAL B O 1
ATOM 3785 N N . MET B 1 236 ? 8.188 -17.266 7.707 1 90.38 236 MET B N 1
ATOM 3786 C CA . MET B 1 236 ? 7.559 -18.016 6.629 1 90.38 236 MET B CA 1
ATOM 3787 C C . MET B 1 236 ? 8.547 -18.281 5.496 1 90.38 236 MET B C 1
ATOM 3789 O O . MET B 1 236 ? 8.547 -19.359 4.898 1 90.38 236 MET B O 1
ATOM 3793 N N . MET B 1 237 ? 9.32 -17.281 5.262 1 91.94 237 MET B N 1
ATOM 3794 C CA . MET B 1 237 ? 10.328 -17.422 4.219 1 91.94 237 MET B CA 1
ATOM 3795 C C . MET B 1 237 ? 11.328 -18.531 4.57 1 91.94 237 MET B C 1
ATOM 3797 O O . MET B 1 237 ? 11.633 -19.375 3.738 1 91.94 237 MET B O 1
ATOM 3801 N N . VAL B 1 238 ? 11.758 -18.547 5.781 1 92.56 238 VAL B N 1
ATOM 3802 C CA . VAL B 1 238 ? 12.711 -19.547 6.25 1 92.56 238 VAL B CA 1
ATOM 3803 C C . VAL B 1 238 ? 12.047 -20.922 6.273 1 92.56 238 VAL B C 1
ATOM 3805 O O . VAL B 1 238 ? 12.641 -21.922 5.844 1 92.56 238 VAL B O 1
ATOM 3808 N N . ALA B 1 239 ? 10.844 -20.984 6.77 1 91.81 239 ALA B N 1
ATOM 3809 C CA . ALA B 1 239 ? 10.102 -22.234 6.824 1 91.81 239 ALA B CA 1
ATOM 3810 C C . ALA B 1 239 ? 9.938 -22.844 5.43 1 91.81 239 ALA B C 1
ATOM 3812 O O . ALA B 1 239 ? 10.125 -24.047 5.242 1 91.81 239 ALA B O 1
ATOM 3813 N N . MET B 1 240 ? 9.641 -22 4.504 1 90.44 240 MET B N 1
ATOM 3814 C CA . MET B 1 240 ? 9.469 -22.453 3.133 1 90.44 240 MET B CA 1
ATOM 3815 C C . MET B 1 240 ? 10.789 -22.953 2.557 1 90.44 240 MET B C 1
ATOM 3817 O O . MET B 1 240 ? 10.828 -23.984 1.875 1 90.44 240 MET B O 1
ATOM 3821 N N . ALA B 1 241 ? 11.812 -22.25 2.816 1 91.94 241 ALA B N 1
ATOM 3822 C CA . ALA B 1 241 ? 13.133 -22.656 2.338 1 91.94 241 ALA B CA 1
ATOM 3823 C C . ALA B 1 241 ? 13.531 -24.016 2.904 1 91.94 241 ALA B C 1
ATOM 3825 O O . ALA B 1 241 ? 14.016 -24.875 2.172 1 91.94 241 ALA B O 1
ATOM 3826 N N . LEU B 1 242 ? 13.305 -24.234 4.145 1 91.88 242 LEU B N 1
ATOM 3827 C CA . LEU B 1 242 ? 13.617 -25.5 4.789 1 91.88 242 LEU B CA 1
ATOM 3828 C C . LEU B 1 242 ? 12.75 -26.625 4.234 1 91.88 242 LEU B C 1
ATOM 3830 O O . LEU B 1 242 ? 13.227 -27.734 4.027 1 91.88 242 LEU B O 1
ATOM 3834 N N . TRP B 1 243 ? 11.523 -26.281 4.062 1 90.31 243 TRP B N 1
ATOM 3835 C CA . TRP B 1 243 ? 10.594 -27.234 3.48 1 90.31 243 TRP B CA 1
ATOM 3836 C C . TRP B 1 243 ? 11.078 -27.703 2.107 1 90.31 243 TRP B C 1
ATOM 3838 O O . TRP B 1 243 ? 11.062 -28.891 1.807 1 90.31 243 TRP B O 1
ATOM 3848 N N . MET B 1 244 ? 11.547 -26.828 1.291 1 87.5 244 MET B N 1
ATOM 3849 C CA . MET B 1 244 ? 11.984 -27.141 -0.065 1 87.5 244 MET B CA 1
ATOM 3850 C C . MET B 1 244 ? 13.281 -27.953 -0.044 1 87.5 244 MET B C 1
ATOM 3852 O O . MET B 1 244 ? 13.562 -28.703 -0.978 1 87.5 244 MET B O 1
ATOM 3856 N N . LEU B 1 245 ? 14.039 -27.844 1.004 1 85.62 245 LEU B N 1
ATOM 3857 C CA . LEU B 1 245 ? 15.266 -28.609 1.163 1 85.62 245 LEU B CA 1
ATOM 3858 C C . LEU B 1 245 ? 14.953 -30.062 1.52 1 85.62 245 LEU B C 1
ATOM 3860 O O . LEU B 1 245 ? 15.641 -30.984 1.063 1 85.62 245 LEU B O 1
ATOM 3864 N N . ILE B 1 246 ? 13.961 -30.203 2.34 1 83.25 246 ILE B N 1
ATOM 3865 C CA . ILE B 1 246 ? 13.648 -31.531 2.857 1 83.25 246 ILE B CA 1
ATOM 3866 C C . ILE B 1 246 ? 12.742 -32.281 1.871 1 83.25 246 ILE B C 1
ATOM 3868 O O . ILE B 1 246 ? 12.883 -33.469 1.676 1 83.25 246 ILE B O 1
ATOM 3872 N N . ALA B 1 247 ? 11.734 -31.578 1.463 1 70.88 247 ALA B N 1
ATOM 3873 C CA . ALA B 1 247 ? 10.75 -32.219 0.592 1 70.88 247 ALA B CA 1
ATOM 3874 C C . ALA B 1 247 ? 11.305 -32.406 -0.817 1 70.88 247 ALA B C 1
ATOM 3876 O O . ALA B 1 247 ? 11.945 -31.5 -1.367 1 70.88 247 ALA B O 1
ATOM 3877 N N . PRO B 1 248 ? 11.828 -33.5 -1.299 1 54.09 248 PRO B N 1
ATOM 3878 C CA . PRO B 1 248 ? 12.352 -33.781 -2.639 1 54.09 248 PRO B CA 1
ATOM 3879 C C . PRO B 1 248 ? 11.602 -33.031 -3.734 1 54.09 248 PRO B C 1
ATOM 3881 O O . PRO B 1 248 ? 10.414 -32.75 -3.584 1 54.09 248 PRO B O 1
ATOM 3884 N N . ALA B 1 249 ? 12.32 -32.125 -4.641 1 49.75 249 ALA B N 1
ATOM 3885 C CA . ALA B 1 249 ? 11.836 -31.469 -5.855 1 49.75 249 ALA B CA 1
ATOM 3886 C C . ALA B 1 249 ? 10.672 -32.25 -6.465 1 49.75 249 ALA B C 1
ATOM 3888 O O . ALA B 1 249 ? 9.797 -31.656 -7.105 1 49.75 249 ALA B O 1
ATOM 3889 N N . ALA B 1 250 ? 10.758 -33.5 -6.418 1 46.53 250 ALA B N 1
ATOM 3890 C CA . ALA B 1 250 ? 9.891 -34.5 -7.035 1 46.53 250 ALA B CA 1
ATOM 3891 C C . ALA B 1 250 ? 8.469 -34.438 -6.477 1 46.53 250 ALA B C 1
ATOM 3893 O O . ALA B 1 250 ? 7.5 -34.688 -7.191 1 46.53 250 ALA B O 1
ATOM 3894 N N . LEU B 1 251 ? 8.312 -34.281 -5.273 1 45.34 251 LEU B N 1
ATOM 3895 C CA . LEU B 1 251 ? 6.965 -34.281 -4.719 1 45.34 251 LEU B CA 1
ATOM 3896 C C . LEU B 1 251 ? 6.215 -33.031 -5.156 1 45.34 251 LEU B C 1
ATOM 3898 O O . LEU B 1 251 ? 4.984 -32.969 -5.07 1 45.34 251 LEU B O 1
ATOM 3902 N N . SER B 1 252 ? 6.797 -31.875 -5.367 1 45.19 252 SER B N 1
ATOM 3903 C CA . SER B 1 252 ? 6.094 -30.656 -5.781 1 45.19 252 SER B CA 1
ATOM 3904 C C . SER B 1 252 ? 5.699 -30.734 -7.254 1 45.19 252 SER B C 1
ATOM 3906 O O . SER B 1 252 ? 4.988 -29.859 -7.754 1 45.19 252 SER B O 1
ATOM 3908 N N . MET B 1 253 ? 6.465 -31.375 -8.156 1 39.25 253 MET B N 1
ATOM 3909 C CA . MET B 1 253 ? 6.078 -31.578 -9.547 1 39.25 253 MET B CA 1
ATOM 3910 C C . MET B 1 253 ? 5.062 -32.719 -9.672 1 39.25 253 MET B C 1
ATOM 3912 O O . MET B 1 253 ? 5.27 -33.812 -9.133 1 39.25 253 MET B O 1
ATOM 3916 N N . PRO B 1 254 ? 3.785 -32.375 -9.758 1 39.56 254 PRO B N 1
ATOM 3917 C CA . PRO B 1 254 ? 2.879 -33.5 -9.938 1 39.56 254 PRO B CA 1
ATOM 3918 C C . PRO B 1 254 ? 3.455 -34.562 -10.859 1 39.56 254 PRO B C 1
ATOM 3920 O O . PRO B 1 254 ? 4.184 -34.25 -11.805 1 39.56 254 PRO B O 1
ATOM 3923 N N . HIS B 1 255 ? 3.809 -35.844 -10.422 1 32 255 HIS B N 1
ATOM 3924 C CA . HIS B 1 255 ? 3.857 -36.969 -11.336 1 32 255 HIS B CA 1
ATOM 3925 C C . HIS B 1 255 ? 2.594 -37.062 -12.188 1 32 255 HIS B C 1
ATOM 3927 O O . HIS B 1 255 ? 1.494 -36.781 -11.695 1 32 255 HIS B O 1
#

Organism: NCBI:txid2759526

Radius of gyration: 26.23 Å; Cα contacts (8 Å, |Δi|>4): 809; chains: 2; bounding box: 96×70×49 Å

pLDDT: mean 83.51, std 15.36, range [31.67, 97.19]

Nearest PDB structures (foldseek):
  4fiw-assembly1_A  TM=6.991E-01  e=3.416E-02  Corynebacterium glutamicum
  1h75-assembly1_A  TM=6.917E-01  e=2.186E-01  Escherichia coli
  5lol-assembly1_A  TM=3.325E-01  e=7.107E-02  Arabidopsis thaliana
  4o5q-assembly1_A  TM=4.897E-01  e=1.269E+00  Escherichia coli K-12
  4fiw-assembly1_A  TM=6.993E-01  e=3.182E-02  Corynebacterium glutamicum

Sequence (510 aa):
MATAAPKKATIYRMVIPTHTCPYGLKAKDLLRRQGYEVEDHWLRTREETDAFKAEHDVKTTPQTFIGGERVGGFDDLRRFFGKAVRDPKAVTYRPVVAVFAMTALMALAASFAAFGSPLTVRAGEWFIAFSMCVLAMLKLQNVESFSSMFLNYDLLAKRWVPYSYVYPYAEGVAGVLMAAGVLTWLSVPIALVIGTIGAVSVIKAVYVDKRELKCACVGGDSNVPLGFLSLTENVMMVAMALWMLIAPAALSMPHMATAAPKKATIYRMVIPTHTCPYGLKAKDLLRRQGYEVEDHWLRTREETDAFKAEHDVKTTPQTFIGGERVGGFDDLRRFFGKAVRDPKAVTYRPVVAVFAMTALMALAASFAAFGSPLTVRAGEWFIAFSMCVLAMLKLQNVESFSSMFLNYDLLAKRWVPYSYVYPYAEGVAGVLMAAGVLTWLSVPIALVIGTIGAVSVIKAVYVDKRELKCACVGGDSNVPLGFLSLTENVMMVAMALWMLIAPAALSMPH